Protein 4TXG (pdb70)

B-factor: mean 17.89, std 12.56, range [5.13, 334.47]

Organism: Chromobacterium violaceum (strain ATCC 12472 / DSM 30191 / JCM 1249 / CCUG 213 / NBRC 12614 / NCIMB 9131 / NCTC 9757 / MK) (NCBI:txid243365)

Nearest PDB structures (foldseek):
  4txg-assembly1_A  TM=1.001E+00  e=0.000E+00  Chromobacterium violaceum ATCC 12472
  8owf-assembly1_A  TM=8.713E-01  e=1.344E-59  Clostridium perfringens
  8oye-assembly1_A  TM=8.590E-01  e=6.103E-60  Clostridium perfringens
  3b9d-assembly1_A  TM=7.167E-01  e=7.893E-29  Vibrio harveyi
  3arq-assembly1_A  TM=6.976E-01  e=1.745E-27  Vibrio harveyi

Solvent-accessible surface area: 25621 Å² total; per-residue (Å²): 81,106,56,40,140,28,107,100,38,103,52,40,30,71,2,56,3,99,60,3,21,60,19,178,78,23,103,2,15,1,53,61,11,4,107,140,65,8,51,13,82,38,8,46,63,11,76,16,10,0,0,0,3,1,5,17,128,35,17,23,116,125,51,24,19,37,7,5,0,25,68,9,16,6,47,58,0,1,1,0,1,3,0,33,0,7,0,37,61,72,36,100,9,12,15,66,42,128,38,129,40,11,41,2,13,50,29,38,15,113,90,66,91,31,1,110,49,25,109,91,32,124,21,92,0,0,1,1,1,6,27,47,50,34,140,146,53,116,30,3,26,3,0,0,0,0,1,0,119,41,26,0,0,0,47,87,55,112,119,55,132,52,56,64,35,0,2,0,0,29,0,0,0,52,92,114,26,75,51,18,130,77,2,3,40,36,0,0,78,17,0,15,60,8,2,114,125,10,32,4,10,0,0,0,0,4,3,14,30,3,3,8,1,61,66,12,6,10,34,105,0,70,117,41,4,47,72,17,20,57,19,0,17,141,0,12,38,28,0,0,94,24,0,5,27,67,0,0,107,2,0,41,132,58,58,80,2,9,2,0,0,0,3,0,5,3,24,3,92,16,0,13,2,4,45,4,9,70,1,4,101,22,0,1,2,0,0,0,20,0,22,50,18,3,0,11,94,21,54,14,0,0,3,2,8,4,2,41,7,11,31,132,5,22,30,1,59,117,148,84,10,32,84,32,119,80,30,30,76,4,0,29,21,2,2,3,0,0,2,4,0,0,25,0,20,5,13,20,52,3,0,0,3,0,5,2,0,14,0,60,0,0,55,88,4,73,62,50,82,64,1,15,37,4,43,2,101,13,90,150,42,48,101,40,60,141,100,8,4,24,3,0,29,4,0,2,1,3,34,46,108,107,59,119,95,47,145,34,54,61,11,0,14,0,0,0,0,0,1,23,0,1,64,117,48,45,41,11,65,5,5,70,44,43,73,12,64,69,97,82,105,86,10,70,52,66,54,81,7,97,74,21,54,36,41,48,2,1,5,2,12,3,24,0,56,70,55,96,2,0,0,3,11,3,3,84,89,0,1,45,56,9,1,56,17,2,19,76,50,93,0,8,0,3,0,0,47,5,2,2,0,3,2,40,105,79,64,168,70,43,152,52,140,1,1,43,31,28,8,36,30,0,0,21,48,2,38,87,23,0,28,112,110,60,184,111,154,137,44,108,4,0,0,34,0,1,27,66,15,26,70,34,110,84,0,65,110,3,116,53,3,39,0,97,0,38,2,35,0,120,9,117,8,77,0,49,25,38,5,44,2,42,6,16,2,0,0,0,1,6,36,64,10,43,21,111,50,81,43,54,7,115,32,70,63,55,25,8,70,48,45,1,75,48,7,16,143,21,49,34,3,47,0,3,3,106,4,25,98,212,57,62,6,23,44,54,99,64,20,63,3,51,3,14,1,44,1,2,1,0,22,14,15,74,17,22,0,22,1,107,92,70,75,1,12,3,58,94,78,20,50,86,47,33,34,1,97,78,98

Secondary structure (DSSP, 8-state):
---B--PPP-GGGGGPPTT----TT----GGGTB-TTS-B--GGG-SSEEEEEEETT---TTSSPP--GGGS-GGG-SEEEEEEEEE-TTS-EE--TTSTT-TTTS---TT-TT----TTSS--HHHHHHHHHHHHSTT-EEEEEEEHHHHSS-EE-TTSPEE---HHHHHHB-TTSSB-HHHHHHHHHHHHHHHHHHT-SEEEEE-S----STT-S-GGGHHHHTTSTTTHHHHHHHHHHHHHHHHHHHHHHHTS--EEEEEEE--HHHHTTSTT-GGGGG-SEEEEE---SS-TTSSB---SS-SSB-S--HHHHHTTTTT-GGGTT---SSHHHHHHHHTTTS-GGGEEEEEESB-EEESS-BSSBTTBT-B-B-SSPPTT-SS-B-B--GGG-TT--B-TTSPBPPS---BHHHHHHHHHT---TTTGGGT--TTSGGGS--S--EEEEETTTTEEEEEETTTTEEEE---HHHHHHHHHHHHHTT-SEEEEE-GGG-EEEETTTTTTT-EEEE--HHHHHHHHHHTS--S----S-EE-EEEEEE-PPPGGG-SSB-PEEEEEE-SSSPBPTT-EEEEEEETTS-TT-EESSSS--EEEE-S--S--BT--S-SEEEEEEE--TT--B-TT-EEEEEEEBSS-----EEEEEEETTEEEEETTT-TTS-B-S--

Sequence (679 aa):
PPLVQVPPPTGNALCRPEALAQTQGVDVPYCAVYKQGGAEQLANGSRRRIIGYFTSWRTGKDGSPAYLASDIPWSKLTHINYAFAHVDGSNKLSVNETAPGNPATDMSWPGVAGAEMDASLPYKGHFNLLTQYKRKYPGVKTLISVGGWAETGGYFDANGKRVASGGFYSMTVNADGTVNQAGINAFSDSAVAFLRKYGFDGVDIDFEYPTSMNNAGNPLDWTFSNARLGSLNKGYVALLQTLRDRLDRAAAQDGRYYQITAAVPASGYLLRGMETFQGLKYLDFVNVMSYDLHGAWNRFVGPNAALYDDGKDAELAFWNVYSTPQYGNIGYLNTDWAYHYYRGGLPASRVNMGVPYYTRGWKNVSGGSNGLWGSSVGSNCPAGLTECGDGAVGIDNIWHDLDDSGKEIPGGSNPMWHAKNLEKGLAGSYLAAYGIDPTLPINQLTGSYQRNYNGALAAPWLWNAGKKVFLSTEDEQSIAQKAAWIDANNVGGVMFWELAGDYDWKAQRNNGQGEYFIGTTLTSLLYNTFSQPPKVSAPTAAIDVGFSLGGFKLGDQNYPINPKLTIVNRSQTTLPGGTEFQFDVPTSAPANIADQSGFGLKVVSAGHSGSNVGGLKGDFNRVSVKLPSWQSLGAGQSVTLDVVYYLPISGPSHYTVGLNGKTYAIRDEAPYLPYLRVL

Structure (mmCIF, N/CA/C/O backbone):
data_4TXG
#
_entry.id   4TXG
#
_cell.length_a   126.866
_cell.length_b   126.866
_cell.length_c   93.815
_cell.angle_alpha   90.000
_cell.angle_beta   90.000
_cell.angle_gamma   120.000
#
_symmetry.space_group_name_H-M   'P 61'
#
loop_
_entity.id
_entity.type
_entity.pdbx_description
1 polymer Chitinase
2 non-polymer 'CESIUM ION'
3 water water
#
loop_
_atom_site.group_PDB
_atom_site.id
_atom_site.type_symbol
_atom_site.label_atom_id
_atom_site.label_alt_id
_atom_site.label_comp_id
_atom_site.label_asym_id
_atom_site.label_entity_id
_atom_site.label_seq_id
_atom_site.pdbx_PDB_ins_code
_atom_site.Cartn_x
_atom_site.Cartn_y
_atom_site.Cartn_z
_atom_site.occupancy
_atom_site.B_iso_or_equiv
_atom_site.auth_seq_id
_atom_site.auth_comp_id
_atom_site.auth_asym_id
_atom_site.auth_atom_id
_atom_site.pdbx_PDB_model_num
ATOM 1 N N . PRO A 1 107 ? 108.614 -20.932 19.129 1.00 50.02 107 PRO A N 1
ATOM 2 C CA . PRO A 1 107 ? 108.524 -21.871 18.003 1.00 48.20 107 PRO A CA 1
ATOM 3 C C . PRO A 1 107 ? 108.279 -21.153 16.682 1.00 42.71 107 PRO A C 1
ATOM 4 O O . PRO A 1 107 ? 107.451 -20.240 16.637 1.00 41.91 107 PRO A O 1
ATOM 8 N N . PRO A 1 108 ? 108.988 -21.557 15.617 1.00 41.73 108 PRO A N 1
ATOM 9 C CA . PRO A 1 108 ? 108.785 -20.956 14.295 1.00 38.33 108 PRO A CA 1
ATOM 10 C C . PRO A 1 108 ? 107.353 -21.143 13.815 1.00 32.79 108 PRO A C 1
ATOM 11 O O . PRO A 1 108 ? 106.754 -22.192 14.058 1.00 32.37 108 PRO A O 1
ATOM 15 N N . LEU A 1 109 ? 106.809 -20.126 13.156 1.00 24.83 109 LEU A N 1
ATOM 16 C CA . LEU A 1 109 ? 105.449 -20.188 12.643 1.00 21.43 109 LEU A CA 1
ATOM 17 C C . LEU A 1 109 ? 105.436 -20.029 11.128 1.00 22.44 109 LEU A C 1
ATOM 18 O O . LEU A 1 109 ? 106.411 -19.569 10.533 1.00 26.13 109 LEU A O 1
ATOM 23 N N . VAL A 1 110 ? 104.333 -20.431 10.513 1.00 20.87 110 VAL A N 1
ATOM 24 C CA . VAL A 1 110 ? 104.144 -20.265 9.083 1.00 21.85 110 VAL A CA 1
ATOM 25 C C . VAL A 1 110 ? 103.382 -18.976 8.800 1.00 20.53 110 VAL A C 1
ATOM 26 O O . VAL A 1 110 ? 102.280 -18.762 9.315 1.00 22.15 110 VAL A O 1
ATOM 30 N N . GLN A 1 111 ? 103.975 -18.120 7.972 1.00 20.49 111 GLN A N 1
ATOM 31 C CA . GLN A 1 111 ? 103.379 -16.833 7.646 1.00 23.33 111 GLN A CA 1
ATOM 32 C C . GLN A 1 111 ? 102.244 -16.973 6.645 1.00 23.52 111 GLN A C 1
ATOM 33 O O . GLN A 1 111 ? 102.310 -17.785 5.718 1.00 24.93 111 GLN A O 1
ATOM 39 N N . VAL A 1 112 ? 101.209 -16.168 6.853 1.00 18.45 112 VAL A N 1
ATOM 40 C CA . VAL A 1 112 ? 100.030 -16.135 6.004 1.00 26.68 112 VAL A CA 1
ATOM 41 C C . VAL A 1 112 ? 99.899 -14.746 5.384 1.00 27.16 112 VAL A C 1
ATOM 42 O O . VAL A 1 112 ? 100.048 -13.746 6.085 1.00 24.76 112 VAL A O 1
ATOM 46 N N . PRO A 1 113 ? 99.633 -14.676 4.068 1.00 30.30 113 PRO A N 1
ATOM 47 C CA . PRO A 1 113 ? 99.344 -13.388 3.419 1.00 32.69 113 PRO A CA 1
ATOM 48 C C . PRO A 1 113 ? 98.148 -12.680 4.059 1.00 29.14 113 PRO A C 1
ATOM 49 O O . PRO A 1 113 ? 97.101 -13.301 4.227 1.00 25.27 113 PRO A O 1
ATOM 53 N N . PRO A 1 114 ? 98.307 -11.393 4.412 1.00 29.91 114 PRO A N 1
ATOM 54 C CA . PRO A 1 114 ? 97.244 -10.625 5.070 1.00 27.87 114 PRO A CA 1
ATOM 55 C C . PRO A 1 114 ? 96.040 -10.418 4.159 1.00 25.76 114 PRO A C 1
ATOM 56 O O . PRO A 1 114 ? 96.185 -10.487 2.936 1.00 25.34 114 PRO A O 1
ATOM 60 N N . PRO A 1 115 ? 94.862 -10.157 4.745 1.00 23.36 115 PRO A N 1
ATOM 61 C CA . PRO A 1 115 ? 93.676 -9.884 3.927 1.00 23.76 115 PRO A CA 1
ATOM 62 C C . PRO A 1 115 ? 93.832 -8.568 3.179 1.00 24.52 115 PRO A C 1
ATOM 63 O O . PRO A 1 115 ? 94.410 -7.626 3.723 1.00 24.60 115 PRO A O 1
ATOM 67 N N . THR A 1 116 ? 93.358 -8.513 1.940 1.00 22.59 116 THR A N 1
ATOM 68 C CA . THR A 1 116 ? 93.382 -7.265 1.187 1.00 23.24 116 THR A CA 1
ATOM 69 C C . THR A 1 116 ? 92.042 -7.024 0.519 1.00 20.66 116 THR A C 1
ATOM 70 O O . THR A 1 116 ? 91.205 -7.921 0.448 1.00 20.98 116 THR A O 1
ATOM 74 N N . GLY A 1 117 ? 91.854 -5.808 0.023 1.00 20.54 117 GLY A N 1
ATOM 75 C CA . GLY A 1 117 ? 90.646 -5.457 -0.700 1.00 21.47 117 GLY A CA 1
ATOM 76 C C . GLY A 1 117 ? 89.373 -5.763 0.066 1.00 18.17 117 GLY A C 1
ATOM 77 O O . GLY A 1 117 ? 89.242 -5.423 1.243 1.00 16.79 117 GLY A O 1
ATOM 78 N N . ASN A 1 118 ? 88.443 -6.441 -0.598 1.00 18.22 118 ASN A N 1
ATOM 79 C CA . ASN A 1 118 ? 87.137 -6.720 -0.011 1.00 17.28 118 ASN A CA 1
ATOM 80 C C . ASN A 1 118 ? 87.193 -7.589 1.242 1.00 17.06 118 ASN A C 1
ATOM 81 O O . ASN A 1 118 ? 86.297 -7.532 2.090 1.00 16.69 118 ASN A O 1
ATOM 86 N N . ALA A 1 119 ? 88.251 -8.381 1.372 1.00 15.41 119 ALA A N 1
ATOM 87 C CA . ALA A 1 119 ? 88.384 -9.252 2.532 1.00 16.17 119 ALA A CA 1
ATOM 88 C C . ALA A 1 119 ? 88.523 -8.453 3.829 1.00 16.43 119 ALA A C 1
ATOM 89 O O . ALA A 1 119 ? 88.246 -8.960 4.916 1.00 17.87 119 ALA A O 1
ATOM 91 N N . LEU A 1 120 ? 88.944 -7.197 3.711 1.00 14.80 120 LEU A N 1
ATOM 92 C CA . LEU A 1 120 ? 89.071 -6.326 4.875 1.00 16.20 120 LEU A CA 1
ATOM 93 C C . LEU A 1 120 ? 87.708 -5.874 5.421 1.00 17.59 120 LEU A C 1
ATOM 94 O O . LEU A 1 120 ? 87.630 -5.315 6.515 1.00 16.16 120 LEU A O 1
ATOM 99 N N . CYS A 1 121 ? 86.643 -6.131 4.668 1.00 14.12 121 CYS A N 1
ATOM 100 C CA . CYS A 1 121 ? 85.300 -5.720 5.076 1.00 9.99 121 CYS A CA 1
ATOM 101 C C . CYS A 1 121 ? 84.381 -6.899 5.393 1.00 9.51 121 CYS A C 1
ATOM 102 O O . CYS A 1 121 ? 83.175 -6.718 5.549 1.00 11.52 121 CYS A O 1
ATOM 105 N N . ARG A 1 122 ? 84.932 -8.104 5.487 1.00 10.09 122 ARG A N 1
ATOM 106 C CA . ARG A 1 122 ? 84.083 -9.259 5.764 1.00 9.93 122 ARG A CA 1
ATOM 107 C C . ARG A 1 122 ? 83.565 -9.198 7.203 1.00 10.84 122 ARG A C 1
ATOM 108 O O . ARG A 1 122 ? 84.347 -8.978 8.123 1.00 10.90 122 ARG A O 1
ATOM 116 N N . PRO A 1 123 ? 82.242 -9.366 7.397 1.00 10.50 123 PRO A N 1
ATOM 117 C CA . PRO A 1 123 ? 81.697 -9.418 8.764 1.00 9.82 123 PRO A CA 1
ATOM 118 C C . PRO A 1 123 ? 82.375 -10.477 9.620 1.00 10.44 123 PRO A C 1
ATOM 119 O O . PRO A 1 123 ? 82.715 -11.556 9.122 1.00 8.84 123 PRO A O 1
ATOM 123 N N . GLU A 1 124 ? 82.582 -10.162 10.896 1.00 10.10 124 GLU A N 1
ATOM 124 C CA . GLU A 1 124 ? 83.211 -11.093 11.824 1.00 10.81 124 GLU A CA 1
ATOM 125 C C . GLU A 1 124 ? 82.544 -12.471 11.802 1.00 9.28 124 GLU A C 1
ATOM 126 O O . GLU A 1 124 ? 81.330 -12.576 11.937 1.00 10.29 124 GLU A O 1
ATOM 132 N N . ALA A 1 125 ? 83.361 -13.506 11.617 1.00 9.64 125 ALA A N 1
ATOM 133 C CA . ALA A 1 125 ? 82.936 -14.909 11.670 1.00 10.46 125 ALA A CA 1
ATOM 134 C C . ALA A 1 125 ? 82.050 -15.363 10.500 1.00 11.96 125 ALA A C 1
ATOM 135 O O . ALA A 1 125 ? 81.604 -16.513 10.469 1.00 12.00 125 ALA A O 1
ATOM 137 N N . LEU A 1 126 ? 81.799 -14.492 9.531 1.00 8.58 126 LEU A N 1
ATOM 138 C CA . LEU A 1 126 ? 80.998 -14.913 8.374 1.00 9.80 126 LEU A CA 1
ATOM 139 C C . LEU A 1 126 ? 81.799 -15.845 7.467 1.00 12.25 126 LEU A C 1
ATOM 140 O O . LEU A 1 126 ? 82.965 -15.592 7.157 1.00 12.23 126 LEU A O 1
ATOM 145 N N . ALA A 1 127 ? 81.169 -16.937 7.046 1.00 8.95 127 ALA A N 1
ATOM 146 C CA . ALA A 1 127 ? 81.832 -17.886 6.170 1.00 14.24 127 ALA A CA 1
ATOM 147 C C . ALA A 1 127 ? 81.854 -17.365 4.738 1.00 21.94 127 ALA A C 1
ATOM 148 O O . ALA A 1 127 ? 80.809 -17.236 4.109 1.00 32.08 127 ALA A O 1
ATOM 150 N N . GLN A 1 128 ? 83.037 -17.072 4.214 1.00 26.07 128 GLN A N 1
ATOM 151 C CA . GLN A 1 128 ? 83.114 -16.630 2.825 1.00 29.02 128 GLN A CA 1
ATOM 152 C C . GLN A 1 128 ? 83.379 -17.800 1.890 1.00 26.71 128 GLN A C 1
ATOM 153 O O . GLN A 1 128 ? 84.082 -18.745 2.236 1.00 28.44 128 GLN A O 1
ATOM 159 N N . THR A 1 129 ? 82.798 -17.721 0.700 1.00 26.77 129 THR A N 1
ATOM 160 C CA . THR A 1 129 ? 83.078 -18.669 -0.366 1.00 25.22 129 THR A CA 1
ATOM 161 C C . THR A 1 129 ? 84.522 -18.513 -0.840 1.00 22.26 129 THR A C 1
ATOM 162 O O . THR A 1 129 ? 84.880 -17.505 -1.456 1.00 23.79 129 THR A O 1
ATOM 166 N N . GLN A 1 130 ? 85.348 -19.518 -0.556 1.00 26.69 130 GLN A N 1
ATOM 167 C CA . GLN A 1 130 ? 86.791 -19.439 -0.790 1.00 29.78 130 GLN A CA 1
ATOM 168 C C . GLN A 1 130 ? 87.194 -18.992 -2.199 1.00 30.32 130 GLN A C 1
ATOM 169 O O . GLN A 1 130 ? 86.770 -19.566 -3.203 1.00 31.68 130 GLN A O 1
ATOM 175 N N . GLY A 1 131 ? 88.022 -17.954 -2.255 1.00 33.43 131 GLY A N 1
ATOM 176 C CA . GLY A 1 131 ? 88.600 -17.494 -3.501 1.00 33.17 131 GLY A CA 1
ATOM 177 C C . GLY A 1 131 ? 87.753 -16.514 -4.295 1.00 34.05 131 GLY A C 1
ATOM 178 O O . GLY A 1 131 ? 88.276 -15.785 -5.137 1.00 37.45 131 GLY A O 1
ATOM 179 N N . VAL A 1 132 ? 86.446 -16.510 -4.048 1.00 25.55 132 VAL A N 1
ATOM 180 C CA . VAL A 1 132 ? 85.537 -15.622 -4.770 1.00 20.27 132 VAL A CA 1
ATOM 181 C C . VAL A 1 132 ? 85.701 -14.196 -4.263 1.00 19.53 132 VAL A C 1
ATOM 182 O O . VAL A 1 132 ? 85.714 -13.957 -3.053 1.00 20.60 132 VAL A O 1
ATOM 186 N N . ASP A 1 133 ? 85.843 -13.252 -5.188 1.00 18.24 133 ASP A N 1
ATOM 187 C CA . ASP A 1 133 ? 86.025 -11.852 -4.821 1.00 18.99 133 ASP A CA 1
ATOM 188 C C . ASP A 1 133 ? 84.692 -11.224 -4.434 1.00 15.96 133 ASP A C 1
ATOM 189 O O . ASP A 1 133 ? 84.130 -10.419 -5.169 1.00 16.52 133 ASP A O 1
ATOM 194 N N . VAL A 1 134 ? 84.189 -11.614 -3.269 1.00 14.99 134 VAL A N 1
ATOM 195 C CA . VAL A 1 134 ? 82.903 -11.129 -2.782 1.00 13.97 134 VAL A CA 1
ATOM 196 C C . VAL A 1 134 ? 83.023 -9.660 -2.402 1.00 13.34 134 VAL A C 1
ATOM 197 O O . VAL A 1 134 ? 83.882 -9.303 -1.600 1.00 15.07 134 VAL A O 1
ATOM 201 N N . PRO A 1 135 ? 82.161 -8.804 -2.975 1.00 14.38 135 PRO A N 1
ATOM 202 C CA . PRO A 1 135 ? 82.284 -7.348 -2.805 1.00 13.99 135 PRO A CA 1
ATOM 203 C C . PRO A 1 135 ? 81.755 -6.830 -1.463 1.00 12.22 135 PRO A C 1
ATOM 204 O O . PRO A 1 135 ? 80.820 -6.034 -1.435 1.00 10.78 135 PRO A O 1
ATOM 208 N N . TYR A 1 136 ? 82.373 -7.250 -0.365 1.00 12.59 136 TYR A N 1
ATOM 209 C CA . TYR A 1 136 ? 81.890 -6.861 0.967 1.00 12.67 136 TYR A CA 1
ATOM 210 C C . TYR A 1 136 ? 81.893 -5.354 1.197 1.00 14.22 136 TYR A C 1
ATOM 211 O O . TYR A 1 136 ? 81.059 -4.839 1.930 1.00 13.26 136 TYR A O 1
ATOM 220 N N . CYS A 1 137 ? 82.840 -4.653 0.586 1.00 16.24 137 CYS A N 1
ATOM 221 C CA . CYS A 1 137 ? 83.008 -3.238 0.888 1.00 16.44 137 CYS A CA 1
ATOM 222 C C . CYS A 1 137 ? 81.894 -2.391 0.281 1.00 13.63 137 CYS A C 1
ATOM 223 O O . CYS A 1 137 ? 81.777 -1.208 0.582 1.00 15.62 137 CYS A O 1
ATOM 226 N N . ALA A 1 138 ? 81.054 -3.015 -0.535 1.00 12.39 138 ALA A N 1
ATOM 227 C CA . ALA A 1 138 ? 79.871 -2.343 -1.067 1.00 18.54 138 ALA A CA 1
ATOM 228 C C . ALA A 1 138 ? 78.799 -2.117 0.010 1.00 17.15 138 ALA A C 1
ATOM 229 O O . ALA A 1 138 ? 77.979 -1.204 -0.109 1.00 17.77 138 ALA A O 1
ATOM 231 N N . VAL A 1 139 ? 78.815 -2.943 1.056 1.00 9.58 139 VAL A N 1
ATOM 232 C CA . VAL A 1 139 ? 77.766 -2.934 2.080 1.00 10.81 139 VAL A CA 1
ATOM 233 C C . VAL A 1 139 ? 78.365 -2.810 3.486 1.00 11.68 139 VAL A C 1
ATOM 234 O O . VAL A 1 139 ? 77.710 -2.323 4.414 1.00 9.72 139 VAL A O 1
ATOM 238 N N . TYR A 1 140 ? 79.617 -3.241 3.638 1.00 10.66 140 TYR A N 1
ATOM 239 C CA . TYR A 1 140 ? 80.265 -3.255 4.946 1.00 9.12 140 TYR A CA 1
ATOM 240 C C . TYR A 1 140 ? 81.473 -2.328 5.024 1.00 11.77 140 TYR A C 1
ATOM 241 O O . TYR A 1 140 ? 82.097 -2.002 4.017 1.00 12.77 140 TYR A O 1
ATOM 250 N N . LYS A 1 141 ? 81.783 -1.902 6.240 1.00 9.89 141 LYS A N 1
ATOM 251 C CA . LYS A 1 141 ? 82.952 -1.074 6.510 1.00 13.30 141 LYS A CA 1
ATOM 252 C C . LYS A 1 141 ? 84.161 -1.959 6.725 1.00 12.72 141 LYS A C 1
ATOM 253 O O . LYS A 1 141 ? 84.016 -3.169 6.878 1.00 12.34 141 LYS A O 1
ATOM 259 N N . GLN A 1 142 ? 85.354 -1.374 6.734 1.00 13.25 142 GLN A N 1
ATOM 260 C CA . GLN A 1 142 ? 86.518 -2.158 7.119 1.00 13.78 142 GLN A CA 1
ATOM 261 C C . GLN A 1 142 ? 86.295 -2.619 8.554 1.00 15.24 142 GLN A C 1
ATOM 262 O O . GLN A 1 142 ? 85.910 -1.831 9.417 1.00 14.83 142 GLN A O 1
ATOM 268 N N . GLY A 1 143 ? 86.483 -3.912 8.786 1.00 13.99 143 GLY A N 1
ATOM 269 C CA . GLY A 1 143 ? 86.157 -4.502 10.070 1.00 12.83 143 GLY A CA 1
ATOM 270 C C . GLY A 1 143 ? 84.832 -5.242 10.067 1.00 12.53 143 GLY A C 1
ATOM 271 O O . GLY A 1 143 ? 84.535 -5.994 10.998 1.00 13.26 143 GLY A O 1
ATOM 272 N N . GLY A 1 144 ? 84.023 -5.027 9.031 1.00 11.96 144 GLY A N 1
ATOM 273 C CA . GLY A 1 144 ? 82.833 -5.841 8.831 1.00 8.79 144 GLY A CA 1
ATOM 274 C C . GLY A 1 144 ? 81.495 -5.298 9.316 1.00 9.86 144 GLY A C 1
ATOM 275 O O . GLY A 1 144 ? 80.464 -5.941 9.106 1.00 12.51 144 GLY A O 1
ATOM 276 N N . ALA A 1 145 ? 81.491 -4.144 9.979 1.00 11.14 145 ALA A N 1
ATOM 277 C CA . ALA A 1 145 ? 80.231 -3.550 10.425 1.00 11.09 145 ALA A CA 1
ATOM 278 C C . ALA A 1 145 ? 79.459 -3.040 9.217 1.00 10.92 145 ALA A C 1
ATOM 279 O O . ALA A 1 145 ? 80.056 -2.603 8.237 1.00 11.28 145 ALA A O 1
ATOM 281 N N . GLU A 1 146 ? 78.133 -3.088 9.291 1.00 9.25 146 GLU A N 1
ATOM 282 C CA . GLU A 1 146 ? 77.302 -2.740 8.144 1.00 7.64 146 GLU A CA 1
ATOM 283 C C . GLU A 1 146 ? 77.163 -1.224 7.962 1.00 12.76 146 GLU A C 1
ATOM 284 O O . GLU A 1 146 ? 77.009 -0.475 8.926 1.00 11.72 146 GLU A O 1
ATOM 290 N N . GLN A 1 147 ? 77.253 -0.772 6.717 1.00 8.90 147 GLN A N 1
ATOM 291 C CA . GLN A 1 147 ? 76.920 0.608 6.394 1.00 9.73 147 GLN A CA 1
ATOM 292 C C . GLN A 1 147 ? 75.407 0.744 6.435 1.00 13.61 147 GLN A C 1
ATOM 293 O O . GLN A 1 147 ? 74.718 0.215 5.558 1.00 12.42 147 GLN A O 1
ATOM 299 N N . LEU A 1 148 ? 74.886 1.431 7.448 1.00 10.12 148 LEU A N 1
ATOM 300 C CA . LEU A 1 148 ? 73.437 1.475 7.657 1.00 7.75 148 LEU A CA 1
ATOM 301 C C . LEU A 1 148 ? 72.794 2.779 7.188 1.00 8.00 148 LEU A C 1
ATOM 302 O O . LEU A 1 148 ? 73.376 3.858 7.305 1.00 12.56 148 LEU A O 1
ATOM 307 N N . ALA A 1 149 ? 71.584 2.652 6.651 1.00 7.79 149 ALA A N 1
ATOM 308 C CA . ALA A 1 149 ? 70.825 3.781 6.143 1.00 11.30 149 ALA A CA 1
ATOM 309 C C . ALA A 1 149 ? 70.458 4.787 7.234 1.00 10.96 149 ALA A C 1
ATOM 310 O O . ALA A 1 149 ? 70.410 4.456 8.419 1.00 9.61 149 ALA A O 1
ATOM 312 N N . ASN A 1 150 ? 70.212 6.022 6.803 1.00 8.69 150 ASN A N 1
ATOM 313 C CA . ASN A 1 150 ? 69.589 7.043 7.638 1.00 12.97 150 ASN A CA 1
ATOM 314 C C . ASN A 1 150 ? 70.354 7.361 8.931 1.00 11.64 150 ASN A C 1
ATOM 315 O O . ASN A 1 150 ? 69.782 7.859 9.903 1.00 11.88 150 ASN A O 1
ATOM 320 N N . GLY A 1 151 ? 71.659 7.115 8.925 1.00 9.70 151 GLY A N 1
ATOM 321 C CA . GLY A 1 151 ? 72.496 7.477 10.058 1.00 10.22 151 GLY A CA 1
ATOM 322 C C . GLY A 1 151 ? 72.239 6.682 11.325 1.00 11.31 151 GLY A C 1
ATOM 323 O O . GLY A 1 151 ? 72.583 7.131 12.416 1.00 11.61 151 GLY A O 1
ATOM 324 N N . SER A 1 152 ? 71.643 5.500 11.191 1.00 10.05 152 SER A N 1
ATOM 325 C CA . SER A 1 152 ? 71.317 4.703 12.364 1.00 8.69 152 SER A CA 1
ATOM 326 C C . SER A 1 152 ? 72.504 3.873 12.859 1.00 10.59 152 SER A C 1
ATOM 327 O O . SER A 1 152 ? 73.293 3.364 12.069 1.00 11.22 152 SER A O 1
ATOM 330 N N . ARG A 1 153 ? 72.622 3.766 14.178 1.00 8.78 153 ARG A N 1
ATOM 331 C CA . ARG A 1 153 ? 73.594 2.905 14.849 1.00 8.75 153 ARG A CA 1
ATOM 332 C C . ARG A 1 153 ? 73.166 1.432 14.855 1.00 9.56 153 ARG A C 1
ATOM 333 O O . ARG A 1 153 ? 73.990 0.533 15.021 1.00 9.36 153 ARG A O 1
ATOM 341 N N . ARG A 1 154 ? 71.866 1.201 14.694 1.00 8.02 154 ARG A N 1
ATOM 342 C CA . ARG A 1 154 ? 71.292 -0.142 14.779 1.00 8.51 154 ARG A CA 1
ATOM 343 C C . ARG A 1 154 ? 70.466 -0.464 13.553 1.00 9.54 154 ARG A C 1
ATOM 344 O O . ARG A 1 154 ? 69.848 0.428 12.976 1.00 7.71 154 ARG A O 1
ATOM 352 N N . ARG A 1 155 ? 70.406 -1.738 13.177 1.00 7.94 155 ARG A N 1
ATOM 353 C CA . ARG A 1 155 ? 69.446 -2.125 12.155 1.00 6.75 155 ARG A CA 1
ATOM 354 C C . ARG A 1 155 ? 68.039 -1.883 12.687 1.00 7.24 155 ARG A C 1
ATOM 355 O O . ARG A 1 155 ? 67.774 -2.068 13.872 1.00 6.90 155 ARG A O 1
ATOM 363 N N . ILE A 1 156 ? 67.162 -1.440 11.795 1.00 7.44 156 ILE A N 1
ATOM 364 C CA . ILE A 1 156 ? 65.751 -1.262 12.080 1.00 6.78 156 ILE A CA 1
ATOM 365 C C . ILE A 1 156 ? 65.042 -1.916 10.909 1.00 6.98 156 ILE A C 1
ATOM 366 O O . ILE A 1 156 ? 64.963 -1.356 9.812 1.00 8.60 156 ILE A O 1
ATOM 371 N N . ILE A 1 157 ? 64.592 -3.140 11.140 1.00 7.62 157 ILE A N 1
ATOM 372 C CA . ILE A 1 157 ? 64.124 -4.007 10.065 1.00 7.48 157 ILE A CA 1
ATOM 373 C C . ILE A 1 157 ? 62.625 -4.213 10.159 1.00 6.29 157 ILE A C 1
ATOM 374 O O . ILE A 1 157 ? 62.138 -4.801 11.116 1.00 9.25 157 ILE A O 1
ATOM 379 N N . GLY A 1 158 ? 61.892 -3.735 9.161 1.00 8.37 158 GLY A N 1
ATOM 380 C CA . GLY A 1 158 ? 60.446 -3.857 9.195 1.00 10.36 158 GLY A CA 1
ATOM 381 C C . GLY A 1 158 ? 59.942 -4.886 8.207 1.00 10.28 158 GLY A C 1
ATOM 382 O O . GLY A 1 158 ? 60.350 -4.882 7.042 1.00 8.48 158 GLY A O 1
ATOM 383 N N . TYR A 1 159 ? 59.077 -5.785 8.674 1.00 8.90 159 TYR A N 1
ATOM 384 C CA . TYR A 1 159 ? 58.375 -6.687 7.775 1.00 8.92 159 TYR A CA 1
ATOM 385 C C . TYR A 1 159 ? 57.188 -5.988 7.136 1.00 9.29 159 TYR A C 1
ATOM 386 O O . TYR A 1 159 ? 56.345 -5.413 7.829 1.00 10.24 159 TYR A O 1
ATOM 395 N N . PHE A 1 160 ? 57.141 -6.049 5.813 1.00 7.23 160 PHE A N 1
ATOM 396 C CA . PHE A 1 160 ? 56.034 -5.525 5.017 1.00 6.85 160 PHE A CA 1
ATOM 397 C C . PHE A 1 160 ? 55.223 -6.680 4.457 1.00 10.58 160 PHE A C 1
ATOM 398 O O . PHE A 1 160 ? 55.743 -7.468 3.672 1.00 9.23 160 PHE A O 1
ATOM 406 N N . THR A 1 161 ? 53.960 -6.786 4.849 1.00 9.75 161 THR A N 1
ATOM 407 C CA . THR A 1 161 ? 53.133 -7.893 4.380 1.00 7.46 161 THR A CA 1
ATOM 408 C C . THR A 1 161 ? 52.445 -7.545 3.075 1.00 9.77 161 THR A C 1
ATOM 409 O O . THR A 1 161 ? 52.007 -6.409 2.873 1.00 10.05 161 THR A O 1
ATOM 413 N N . SER A 1 162 ? 52.340 -8.538 2.193 1.00 8.39 162 SER A N 1
ATOM 414 C CA . SER A 1 162 ? 51.830 -8.319 0.833 1.00 9.67 162 SER A CA 1
ATOM 415 C C . SER A 1 162 ? 50.320 -8.200 0.745 1.00 9.34 162 SER A C 1
ATOM 416 O O . SER A 1 162 ? 49.790 -7.757 -0.283 1.00 10.99 162 SER A O 1
ATOM 419 N N . TRP A 1 163 ? 49.623 -8.599 1.808 1.00 9.21 163 TRP A N 1
ATOM 420 C CA . TRP A 1 163 ? 48.187 -8.814 1.688 1.00 11.49 163 TRP A CA 1
ATOM 421 C C . TRP A 1 163 ? 47.290 -7.671 2.153 1.00 15.92 163 TRP A C 1
ATOM 422 O O . TRP A 1 163 ? 46.074 -7.830 2.166 1.00 23.43 163 TRP A O 1
ATOM 433 N N . ARG A 1 164 ? 47.858 -6.521 2.504 1.00 11.29 164 ARG A N 1
ATOM 434 C CA . ARG A 1 164 ? 47.025 -5.384 2.903 1.00 9.75 164 ARG A CA 1
ATOM 435 C C . ARG A 1 164 ? 46.887 -4.379 1.752 1.00 10.37 164 ARG A C 1
ATOM 436 O O . ARG A 1 164 ? 47.279 -3.214 1.849 1.00 13.05 164 ARG A O 1
ATOM 444 N N . THR A 1 165 ? 46.296 -4.858 0.663 1.00 9.66 165 THR A N 1
ATOM 445 C CA . THR A 1 165 ? 46.212 -4.110 -0.580 1.00 9.83 165 THR A CA 1
ATOM 446 C C . THR A 1 165 ? 45.023 -3.169 -0.591 1.00 13.79 165 THR A C 1
ATOM 447 O O . THR A 1 165 ? 44.932 -2.290 -1.444 1.00 10.91 165 THR A O 1
ATOM 451 N N . GLY A 1 166 ? 44.108 -3.380 0.350 1.00 12.35 166 GLY A N 1
ATOM 452 C CA . GLY A 1 166 ? 42.895 -2.586 0.424 1.00 15.90 166 GLY A CA 1
ATOM 453 C C . GLY A 1 166 ? 41.838 -2.899 -0.623 1.00 17.04 166 GLY A C 1
ATOM 454 O O . GLY A 1 166 ? 40.802 -2.237 -0.663 1.00 17.55 166 GLY A O 1
ATOM 455 N N . LYS A 1 167 ? 42.070 -3.902 -1.464 1.00 15.14 167 LYS A N 1
ATOM 456 C CA . LYS A 1 167 ? 41.147 -4.151 -2.579 1.00 17.62 167 LYS A CA 1
ATOM 457 C C . LYS A 1 167 ? 39.787 -4.681 -2.112 1.00 20.94 167 LYS A C 1
ATOM 458 O O . LYS A 1 167 ? 38.786 -4.552 -2.825 1.00 23.76 167 LYS A O 1
ATOM 464 N N . ASP A 1 168 ? 39.743 -5.266 -0.917 1.00 21.56 168 ASP A N 1
ATOM 465 C CA . ASP A 1 168 ? 38.480 -5.769 -0.374 1.00 22.72 168 ASP A CA 1
ATOM 466 C C . ASP A 1 168 ? 37.786 -4.719 0.493 1.00 24.60 168 ASP A C 1
ATOM 467 O O . ASP A 1 168 ? 36.734 -4.978 1.075 1.00 23.94 168 ASP A O 1
ATOM 472 N N . GLY A 1 169 ? 38.384 -3.536 0.586 1.00 22.10 169 GLY A N 1
ATOM 473 C CA . GLY A 1 169 ? 37.798 -2.455 1.357 1.00 21.17 169 GLY A CA 1
ATOM 474 C C . GLY A 1 169 ? 38.370 -2.283 2.755 1.00 19.47 169 GLY A C 1
ATOM 475 O O . GLY A 1 169 ? 38.058 -1.304 3.431 1.00 22.50 169 GLY A O 1
ATOM 476 N N . SER A 1 170 ? 39.201 -3.225 3.195 1.00 14.81 170 SER A N 1
ATOM 477 C CA . SER A 1 170 ? 39.859 -3.108 4.497 1.00 16.25 170 SER A CA 1
ATOM 478 C C . SER A 1 170 ? 41.012 -2.106 4.392 1.00 15.54 170 SER A C 1
ATOM 479 O O . SER A 1 170 ? 41.423 -1.759 3.283 1.00 16.79 170 SER A O 1
ATOM 482 N N . PRO A 1 171 ? 41.510 -1.603 5.537 1.00 15.65 171 PRO A N 1
ATOM 483 C CA . PRO A 1 171 ? 42.627 -0.653 5.510 1.00 17.73 171 PRO A CA 1
ATOM 484 C C . PRO A 1 171 ? 43.849 -1.179 4.757 1.00 17.87 171 PRO A C 1
ATOM 485 O O . PRO A 1 171 ? 44.318 -2.293 5.018 1.00 12.71 171 PRO A O 1
ATOM 489 N N . ALA A 1 172 ? 44.345 -0.376 3.820 1.00 14.57 172 ALA A N 1
ATOM 490 C CA . ALA A 1 172 ? 45.515 -0.755 3.040 1.00 12.79 172 ALA A CA 1
ATOM 491 C C . ALA A 1 172 ? 46.778 -0.281 3.727 1.00 14.22 172 ALA A C 1
ATOM 492 O O . ALA A 1 172 ? 46.777 0.731 4.424 1.00 13.69 172 ALA A O 1
ATOM 494 N N . TYR A 1 173 ? 47.857 -1.025 3.529 1.00 10.85 173 TYR A N 1
ATOM 495 C CA . TYR A 1 173 ? 49.176 -0.552 3.902 1.00 10.27 173 TYR A CA 1
ATOM 496 C C . TYR A 1 173 ? 50.099 -0.846 2.738 1.00 10.84 173 TYR A C 1
ATOM 497 O O . TYR A 1 173 ? 50.443 -1.998 2.482 1.00 11.43 173 TYR A O 1
ATOM 506 N N . LEU A 1 174 ? 50.474 0.211 2.027 1.00 11.40 174 LEU A N 1
ATOM 507 C CA . LEU A 1 174 ? 51.219 0.093 0.780 1.00 8.64 174 LEU A CA 1
ATOM 508 C C . LEU A 1 174 ? 52.677 0.465 0.981 1.00 9.33 174 LEU A C 1
ATOM 509 O O . LEU A 1 174 ? 53.050 0.998 2.029 1.00 10.56 174 LEU A O 1
ATOM 514 N N . ALA A 1 175 ? 53.507 0.180 -0.019 1.00 10.87 175 ALA A N 1
ATOM 515 C CA . ALA A 1 175 ? 54.941 0.434 0.116 1.00 15.25 175 ALA A CA 1
ATOM 516 C C . ALA A 1 175 ? 55.191 1.932 0.297 1.00 16.05 175 ALA A C 1
ATOM 517 O O . ALA A 1 175 ? 56.185 2.349 0.894 1.00 17.70 175 ALA A O 1
ATOM 519 N N . SER A 1 176 ? 54.255 2.739 -0.189 1.00 14.78 176 SER A N 1
ATOM 520 C CA . SER A 1 176 ? 54.339 4.184 -0.039 1.00 18.10 176 SER A CA 1
ATOM 521 C C . SER A 1 176 ? 54.021 4.665 1.379 1.00 17.13 176 SER A C 1
ATOM 522 O O . SER A 1 176 ? 54.268 5.823 1.699 1.00 18.55 176 SER A O 1
ATOM 525 N N . ASP A 1 177 ? 53.480 3.782 2.225 1.00 12.70 177 ASP A N 1
ATOM 526 C CA . ASP A 1 177 ? 53.154 4.120 3.616 1.00 14.99 177 ASP A CA 1
ATOM 527 C C . ASP A 1 177 ? 54.292 3.817 4.590 1.00 14.16 177 ASP A C 1
ATOM 528 O O . ASP A 1 177 ? 54.236 4.186 5.770 1.00 14.93 177 ASP A O 1
ATOM 533 N N . ILE A 1 178 ? 55.309 3.122 4.092 1.00 8.93 178 ILE A N 1
ATOM 534 C CA . ILE A 1 178 ? 56.477 2.757 4.884 1.00 8.07 178 ILE A CA 1
ATOM 535 C C . ILE A 1 178 ? 57.260 3.999 5.314 1.00 11.14 178 ILE A C 1
ATOM 536 O O . ILE A 1 178 ? 57.427 4.927 4.517 1.00 10.63 178 ILE A O 1
ATOM 541 N N . PRO A 1 179 ? 57.724 4.040 6.576 1.00 13.03 179 PRO A N 1
ATOM 542 C CA . PRO A 1 179 ? 58.602 5.131 7.020 1.00 12.80 179 PRO A CA 1
ATOM 543 C C . PRO A 1 179 ? 60.040 4.940 6.530 1.00 11.67 179 PRO A C 1
ATOM 544 O O . PRO A 1 179 ? 60.938 4.605 7.304 1.00 10.38 179 PRO A O 1
ATOM 548 N N . TRP A 1 180 ? 60.247 5.154 5.237 1.00 10.63 180 TRP A N 1
ATOM 549 C CA . TRP A 1 180 ? 61.541 4.921 4.613 1.00 10.00 180 TRP A CA 1
ATOM 550 C C . TRP A 1 180 ? 62.705 5.662 5.274 1.00 11.82 180 TRP A C 1
ATOM 551 O O . TRP A 1 180 ? 63.828 5.155 5.300 1.00 13.81 180 TRP A O 1
ATOM 562 N N . SER A 1 181 ? 62.439 6.852 5.812 1.00 10.19 181 SER A N 1
ATOM 563 C CA . SER A 1 181 ? 63.509 7.667 6.384 1.00 9.31 181 SER A CA 1
ATOM 564 C C . SER A 1 181 ? 63.905 7.219 7.795 1.00 12.24 181 SER A C 1
ATOM 565 O O . SER A 1 181 ? 64.797 7.806 8.402 1.00 10.63 181 SER A O 1
ATOM 568 N N . LYS A 1 182 ? 63.237 6.188 8.312 1.00 9.56 182 LYS A N 1
ATOM 569 C CA . LYS A 1 182 ? 63.465 5.765 9.689 1.00 9.69 182 LYS A CA 1
ATOM 570 C C . LYS A 1 182 ? 63.825 4.285 9.807 1.00 11.36 182 LYS A C 1
ATOM 571 O O . LYS A 1 182 ? 63.914 3.757 10.913 1.00 12.58 182 LYS A O 1
ATOM 577 N N . LEU A 1 183 ? 64.035 3.627 8.669 1.00 10.68 183 LEU A N 1
ATOM 578 C CA . LEU A 1 183 ? 64.375 2.200 8.629 1.00 12.35 183 LEU A CA 1
ATOM 579 C C . LEU A 1 183 ? 65.750 1.939 8.013 1.00 8.68 183 LEU A C 1
ATOM 580 O O . LEU A 1 183 ? 66.331 2.812 7.363 1.00 8.21 183 LEU A O 1
ATOM 585 N N . THR A 1 184 ? 66.270 0.731 8.200 1.00 8.68 184 THR A N 1
ATOM 586 C CA . THR A 1 184 ? 67.489 0.348 7.492 1.00 8.18 184 THR A CA 1
ATOM 587 C C . THR A 1 184 ? 67.246 -0.794 6.497 1.00 7.41 184 THR A C 1
ATOM 588 O O . THR A 1 184 ? 67.927 -0.880 5.467 1.00 8.32 184 THR A O 1
ATOM 592 N N . HIS A 1 185 ? 66.287 -1.665 6.817 1.00 6.42 185 HIS A N 1
ATOM 593 C CA . HIS A 1 185 ? 65.952 -2.828 5.994 1.00 6.26 185 HIS A CA 1
ATOM 594 C C . HIS A 1 185 ? 64.443 -3.054 5.961 1.00 8.50 185 HIS A C 1
ATOM 595 O O . HIS A 1 185 ? 63.752 -2.848 6.957 1.00 8.26 185 HIS A O 1
ATOM 602 N N . ILE A 1 186 ? 63.947 -3.501 4.814 1.00 7.93 186 ILE A N 1
ATOM 603 C CA . ILE A 1 186 ? 62.552 -3.918 4.678 1.00 7.13 186 ILE A CA 1
ATOM 604 C C . ILE A 1 186 ? 62.500 -5.337 4.144 1.00 7.18 186 ILE A C 1
ATOM 605 O O . ILE A 1 186 ? 63.104 -5.640 3.115 1.00 8.81 186 ILE A O 1
ATOM 610 N N . ASN A 1 187 ? 61.777 -6.195 4.851 1.00 6.29 187 ASN A N 1
ATOM 611 C CA . ASN A 1 187 ? 61.569 -7.573 4.426 1.00 6.16 187 ASN A CA 1
ATOM 612 C C . ASN A 1 187 ? 60.176 -7.723 3.838 1.00 6.31 187 ASN A C 1
ATOM 613 O O . ASN A 1 187 ? 59.189 -7.432 4.510 1.00 7.97 187 ASN A O 1
ATOM 618 N N . TYR A 1 188 ? 60.092 -8.198 2.600 1.00 6.43 188 TYR A N 1
ATOM 619 C CA . TYR A 1 188 ? 58.801 -8.419 1.961 1.00 6.64 188 TYR A CA 1
ATOM 620 C C . TYR A 1 188 ? 58.282 -9.819 2.254 1.00 9.74 188 TYR A C 1
ATOM 621 O O . TYR A 1 188 ? 58.947 -10.810 1.937 1.00 7.21 188 TYR A O 1
ATOM 630 N N . ALA A 1 189 ? 57.081 -9.891 2.822 1.00 7.38 189 ALA A N 1
ATOM 631 C CA . ALA A 1 189 ? 56.463 -11.161 3.223 1.00 7.06 189 ALA A CA 1
ATOM 632 C C . ALA A 1 189 ? 55.209 -11.454 2.406 1.00 9.89 189 ALA A C 1
ATOM 633 O O . ALA A 1 189 ? 54.306 -10.620 2.387 1.00 9.16 189 ALA A O 1
ATOM 635 N N . PHE A 1 190 ? 55.095 -12.607 1.735 1.00 10.22 190 PHE A N 1
ATOM 636 C CA . PHE A 1 190 ? 56.085 -13.690 1.661 1.00 6.68 190 PHE A CA 1
ATOM 637 C C . PHE A 1 190 ? 56.227 -14.228 0.248 1.00 10.27 190 PHE A C 1
ATOM 638 O O . PHE A 1 190 ? 55.238 -14.316 -0.489 1.00 9.45 190 PHE A O 1
ATOM 646 N N . ALA A 1 191 ? 57.438 -14.648 -0.108 1.00 8.51 191 ALA A N 1
ATOM 647 C CA . ALA A 1 191 ? 57.606 -15.601 -1.198 1.00 9.45 191 ALA A CA 1
ATOM 648 C C . ALA A 1 191 ? 57.457 -17.020 -0.634 1.00 9.66 191 ALA A C 1
ATOM 649 O O . ALA A 1 191 ? 57.476 -17.221 0.583 1.00 7.98 191 ALA A O 1
ATOM 651 N N . HIS A 1 192 ? 57.295 -17.999 -1.515 1.00 8.58 192 HIS A N 1
ATOM 652 C CA . HIS A 1 192 ? 57.223 -19.389 -1.088 1.00 8.73 192 HIS A CA 1
ATOM 653 C C . HIS A 1 192 ? 58.097 -20.234 -1.999 1.00 10.12 192 HIS A C 1
ATOM 654 O O . HIS A 1 192 ? 58.632 -19.739 -2.988 1.00 8.14 192 HIS A O 1
ATOM 661 N N . VAL A 1 193 ? 58.253 -21.501 -1.637 1.00 9.62 193 VAL A N 1
ATOM 662 C CA . VAL A 1 193 ? 58.936 -22.475 -2.475 1.00 8.08 193 VAL A CA 1
ATOM 663 C C . VAL A 1 193 ? 57.894 -23.181 -3.326 1.00 12.67 193 VAL A C 1
ATOM 664 O O . VAL A 1 193 ? 56.996 -23.833 -2.785 1.00 13.67 193 VAL A O 1
ATOM 668 N N . ASP A 1 194 ? 57.975 -23.046 -4.646 1.00 9.85 194 ASP A N 1
ATOM 669 C CA . ASP A 1 194 ? 56.891 -23.575 -5.463 1.00 11.72 194 ASP A CA 1
ATOM 670 C C . ASP A 1 194 ? 57.131 -25.048 -5.811 1.00 14.66 194 ASP A C 1
ATOM 671 O O . ASP A 1 194 ? 58.081 -25.661 -5.329 1.00 13.77 194 ASP A O 1
ATOM 676 N N . GLY A 1 195 ? 56.240 -25.605 -6.624 1.00 15.76 195 GLY A N 1
ATOM 677 C CA . GLY A 1 195 ? 56.279 -27.018 -6.979 1.00 18.23 195 GLY A CA 1
ATOM 678 C C . GLY A 1 195 ? 57.508 -27.450 -7.758 1.00 21.83 195 GLY A C 1
ATOM 679 O O . GLY A 1 195 ? 57.778 -28.648 -7.895 1.00 23.84 195 GLY A O 1
ATOM 680 N N . SER A 1 196 ? 58.253 -26.481 -8.280 1.00 15.47 196 SER A N 1
ATOM 681 C CA . SER A 1 196 ? 59.494 -26.776 -8.991 1.00 16.75 196 SER A CA 1
ATOM 682 C C . SER A 1 196 ? 60.704 -26.407 -8.134 1.00 12.15 196 SER A C 1
ATOM 683 O O . SER A 1 196 ? 61.828 -26.282 -8.638 1.00 13.02 196 SER A O 1
ATOM 686 N N . ASN A 1 197 ? 60.440 -26.230 -6.843 1.00 10.07 197 ASN A N 1
ATOM 687 C CA . ASN A 1 197 ? 61.439 -25.875 -5.837 1.00 9.29 197 ASN A CA 1
ATOM 688 C C . ASN A 1 197 ? 62.090 -24.524 -6.074 1.00 11.92 197 ASN A C 1
ATOM 689 O O . ASN A 1 197 ? 63.215 -24.284 -5.651 1.00 12.75 197 ASN A O 1
ATOM 694 N N . LYS A 1 198 ? 61.352 -23.623 -6.710 1.00 12.02 198 LYS A N 1
ATOM 695 C CA . LYS A 1 198 ? 61.864 -22.290 -6.989 1.00 9.61 198 LYS A CA 1
ATOM 696 C C . LYS A 1 198 ? 61.194 -21.238 -6.127 1.00 9.67 198 LYS A C 1
ATOM 697 O O . LYS A 1 198 ? 60.030 -21.377 -5.740 1.00 10.46 198 LYS A O 1
ATOM 703 N N . LEU A 1 199 ? 61.948 -20.189 -5.822 1.00 9.60 199 LEU A N 1
ATOM 704 C CA . LEU A 1 199 ? 61.417 -19.048 -5.091 1.00 10.01 199 LEU A CA 1
ATOM 705 C C . LEU A 1 199 ? 60.303 -18.391 -5.928 1.00 13.04 199 LEU A C 1
ATOM 706 O O . LEU A 1 199 ? 60.502 -18.100 -7.103 1.00 13.71 199 LEU A O 1
ATOM 711 N N . SER A 1 200 ? 59.134 -18.152 -5.334 1.00 10.58 200 SER A N 1
ATOM 712 C CA . SER A 1 200 ? 58.011 -17.616 -6.112 1.00 9.16 200 SER A CA 1
ATOM 713 C C . SER A 1 200 ? 57.138 -16.648 -5.327 1.00 8.49 200 SER A C 1
ATOM 714 O O . SER A 1 200 ? 56.903 -16.846 -4.141 1.00 9.62 200 SER A O 1
ATOM 717 N N . VAL A 1 201 ? 56.648 -15.613 -6.004 1.00 9.80 201 VAL A N 1
ATOM 718 C CA . VAL A 1 201 ? 55.577 -14.783 -5.459 1.00 11.23 201 VAL A CA 1
ATOM 719 C C . VAL A 1 201 ? 54.393 -14.797 -6.429 1.00 10.40 201 VAL A C 1
ATOM 720 O O . VAL A 1 201 ? 53.582 -13.870 -6.436 1.00 14.54 201 VAL A O 1
ATOM 724 N N . ASN A 1 202 ? 54.299 -15.853 -7.241 1.00 8.53 202 ASN A N 1
ATOM 725 C CA . ASN A 1 202 ? 53.279 -15.940 -8.286 1.00 11.74 202 ASN A CA 1
ATOM 726 C C . ASN A 1 202 ? 53.305 -14.707 -9.177 1.00 12.23 202 ASN A C 1
ATOM 727 O O . ASN A 1 202 ? 52.258 -14.150 -9.508 1.00 11.48 202 ASN A O 1
ATOM 732 N N . GLU A 1 203 ? 54.516 -14.279 -9.525 1.00 12.65 203 GLU A N 1
ATOM 733 C CA . GLU A 1 203 ? 54.714 -13.093 -10.348 1.00 17.34 203 GLU A CA 1
ATOM 734 C C . GLU A 1 203 ? 53.982 -13.155 -11.696 1.00 18.49 203 GLU A C 1
ATOM 735 O O . GLU A 1 203 ? 53.689 -12.117 -12.282 1.00 19.90 203 GLU A O 1
ATOM 741 N N . THR A 1 204 ? 53.675 -14.356 -12.184 1.00 18.54 204 THR A N 1
ATOM 742 C CA . THR A 1 204 ? 52.991 -14.488 -13.466 1.00 17.82 204 THR A CA 1
ATOM 743 C C . THR A 1 204 ? 51.466 -14.553 -13.345 1.00 17.33 204 THR A C 1
ATOM 744 O O . THR A 1 204 ? 50.761 -14.586 -14.355 1.00 22.24 204 THR A O 1
ATOM 748 N N . ALA A 1 205 ? 50.948 -14.579 -12.122 1.00 17.10 205 ALA A N 1
ATOM 749 C CA . ALA A 1 205 ? 49.495 -14.631 -11.942 1.00 17.34 205 ALA A CA 1
ATOM 750 C C . ALA A 1 205 ? 48.878 -13.254 -12.139 1.00 17.93 205 ALA A C 1
ATOM 751 O O . ALA A 1 205 ? 49.315 -12.278 -11.520 1.00 15.22 205 ALA A O 1
ATOM 753 N N . PRO A 1 206 ? 47.868 -13.162 -13.020 1.00 18.76 206 PRO A N 1
ATOM 754 C CA . PRO A 1 206 ? 47.181 -11.885 -13.239 1.00 18.78 206 PRO A CA 1
ATOM 755 C C . PRO A 1 206 ? 46.606 -11.341 -11.939 1.00 17.15 206 PRO A C 1
ATOM 756 O O . PRO A 1 206 ? 45.955 -12.081 -11.199 1.00 19.39 206 PRO A O 1
ATOM 760 N N . GLY A 1 207 ? 46.876 -10.073 -11.653 1.00 17.28 207 GLY A N 1
ATOM 761 C CA . GLY A 1 207 ? 46.336 -9.427 -10.475 1.00 15.34 207 GLY A CA 1
ATOM 762 C C . GLY A 1 207 ? 47.145 -9.640 -9.207 1.00 15.03 207 GLY A C 1
ATOM 763 O O . GLY A 1 207 ? 46.752 -9.161 -8.145 1.00 17.27 207 GLY A O 1
ATOM 764 N N . ASN A 1 208 ? 48.269 -10.347 -9.297 1.00 11.84 208 ASN A N 1
ATOM 765 C CA . ASN A 1 208 ? 49.058 -10.608 -8.087 1.00 10.29 208 ASN A CA 1
ATOM 766 C C . ASN A 1 208 ? 49.615 -9.292 -7.519 1.00 12.84 208 ASN A C 1
ATOM 767 O O . ASN A 1 208 ? 49.974 -8.385 -8.269 1.00 11.23 208 ASN A O 1
ATOM 772 N N . PRO A 1 209 ? 49.647 -9.173 -6.183 1.00 10.90 209 PRO A N 1
ATOM 773 C CA . PRO A 1 209 ? 50.006 -7.895 -5.548 1.00 9.72 209 PRO A CA 1
ATOM 774 C C . PRO A 1 209 ? 51.488 -7.531 -5.692 1.00 9.32 209 PRO A C 1
ATOM 775 O O . PRO A 1 209 ? 51.803 -6.342 -5.665 1.00 9.83 209 PRO A O 1
ATOM 779 N N . ALA A 1 210 ? 52.370 -8.514 -5.862 1.00 8.54 210 ALA A N 1
ATOM 780 C CA . ALA A 1 210 ? 53.795 -8.219 -5.984 1.00 9.72 210 ALA A CA 1
ATOM 781 C C . ALA A 1 210 ? 54.123 -7.460 -7.266 1.00 10.95 210 ALA A C 1
ATOM 782 O O . ALA A 1 210 ? 54.897 -6.503 -7.239 1.00 9.49 210 ALA A O 1
ATOM 784 N N . THR A 1 211 ? 53.552 -7.898 -8.385 1.00 8.51 211 THR A N 1
ATOM 785 C CA . THR A 1 211 ? 53.981 -7.380 -9.691 1.00 8.65 211 THR A CA 1
ATOM 786 C C . THR A 1 211 ? 52.866 -6.992 -10.647 1.00 9.60 211 THR A C 1
ATOM 787 O O . THR A 1 211 ? 53.151 -6.496 -11.742 1.00 10.50 211 THR A O 1
ATOM 791 N N . ASP A 1 212 ? 51.606 -7.211 -10.275 1.00 9.82 212 ASP A N 1
ATOM 792 C CA . ASP A 1 212 ? 50.515 -6.923 -11.220 1.00 10.75 212 ASP A CA 1
ATOM 793 C C . ASP A 1 212 ? 49.309 -6.286 -10.546 1.00 14.69 212 ASP A C 1
ATOM 794 O O . ASP A 1 212 ? 48.177 -6.764 -10.666 1.00 17.22 212 ASP A O 1
ATOM 799 N N . MET A 1 213 ? 49.552 -5.186 -9.850 1.00 11.42 213 MET A N 1
ATOM 800 C CA . MET A 1 213 ? 48.490 -4.503 -9.139 1.00 13.08 213 MET A CA 1
ATOM 801 C C . MET A 1 213 ? 48.801 -3.019 -9.158 1.00 12.56 213 MET A C 1
ATOM 802 O O . MET A 1 213 ? 49.964 -2.625 -9.201 1.00 11.97 213 MET A O 1
ATOM 807 N N . SER A 1 214 ? 47.766 -2.187 -9.151 1.00 12.90 214 SER A N 1
ATOM 808 C CA . SER A 1 214 ? 47.990 -0.750 -9.081 1.00 12.42 214 SER A CA 1
ATOM 809 C C . SER A 1 214 ? 46.935 -0.132 -8.179 1.00 15.70 214 SER A C 1
ATOM 810 O O . SER A 1 214 ? 45.935 -0.775 -7.847 1.00 17.35 214 SER A O 1
ATOM 813 N N . TRP A 1 215 ? 47.174 1.108 -7.776 1.00 14.67 215 TRP A N 1
ATOM 814 C CA . TRP A 1 215 ? 46.307 1.797 -6.831 1.00 16.52 215 TRP A CA 1
ATOM 815 C C . TRP A 1 215 ? 45.975 3.192 -7.351 1.00 21.44 215 TRP A C 1
ATOM 816 O O . TRP A 1 215 ? 46.513 4.187 -6.862 1.00 19.99 215 TRP A O 1
ATOM 827 N N . PRO A 1 216 ? 45.085 3.261 -8.355 1.00 21.96 216 PRO A N 1
ATOM 828 C CA . PRO A 1 216 ? 44.709 4.518 -9.007 1.00 25.50 216 PRO A CA 1
ATOM 829 C C . PRO A 1 216 ? 44.215 5.524 -7.991 1.00 23.27 216 PRO A C 1
ATOM 830 O O . PRO A 1 216 ? 43.406 5.160 -7.139 1.00 23.88 216 PRO A O 1
ATOM 834 N N . GLY A 1 217 ? 44.715 6.753 -8.061 1.00 23.96 217 GLY A N 1
ATOM 835 C CA . GLY A 1 217 ? 44.218 7.820 -7.215 1.00 27.74 217 GLY A CA 1
ATOM 836 C C . GLY A 1 217 ? 44.828 7.885 -5.830 1.00 30.58 217 GLY A C 1
ATOM 837 O O . GLY A 1 217 ? 44.570 8.828 -5.085 1.00 33.40 217 GLY A O 1
ATOM 838 N N . VAL A 1 218 ? 45.632 6.890 -5.471 1.00 25.92 218 VAL A N 1
ATOM 839 C CA . VAL A 1 218 ? 46.323 6.923 -4.189 1.00 25.38 218 VAL A CA 1
ATOM 840 C C . VAL A 1 218 ? 47.648 7.673 -4.327 1.00 25.38 218 VAL A C 1
ATOM 841 O O . VAL A 1 218 ? 48.580 7.208 -4.996 1.00 19.69 218 VAL A O 1
ATOM 845 N N . ALA A 1 219 ? 47.717 8.843 -3.698 1.00 25.28 219 ALA A N 1
ATOM 846 C CA . ALA A 1 219 ? 48.895 9.695 -3.790 1.00 27.89 219 ALA A CA 1
ATOM 847 C C . ALA A 1 219 ? 50.119 8.996 -3.218 1.00 24.52 219 ALA A C 1
ATOM 848 O O . ALA A 1 219 ? 50.074 8.445 -2.116 1.00 23.96 219 ALA A O 1
ATOM 850 N N . GLY A 1 220 ? 51.206 9.005 -3.982 1.00 21.24 220 GLY A N 1
ATOM 851 C CA . GLY A 1 220 ? 52.434 8.356 -3.565 1.00 18.24 220 GLY A CA 1
ATOM 852 C C . GLY A 1 220 ? 52.557 6.917 -4.029 1.00 15.32 220 GLY A C 1
ATOM 853 O O . GLY A 1 220 ? 53.625 6.315 -3.901 1.00 17.54 220 GLY A O 1
ATOM 854 N N . ALA A 1 221 ? 51.476 6.358 -4.570 1.00 12.21 221 ALA A N 1
ATOM 855 C CA . ALA A 1 221 ? 51.488 4.951 -4.988 1.00 12.76 221 ALA A CA 1
ATOM 856 C C . ALA A 1 221 ? 51.5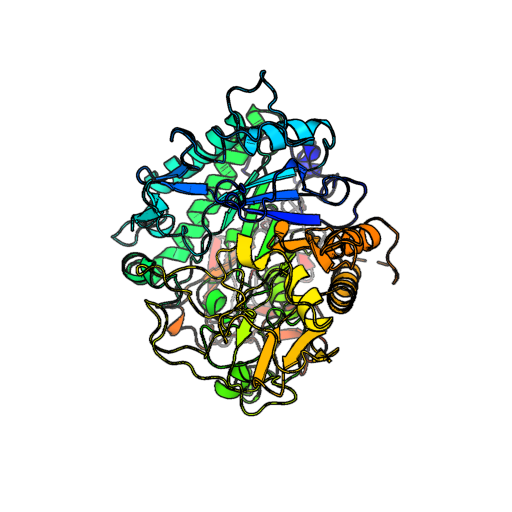09 4.794 -6.510 1.00 13.14 221 ALA A C 1
ATOM 857 O O . ALA A 1 221 ? 51.222 3.715 -7.030 1.00 12.32 221 ALA A O 1
ATOM 859 N N . GLU A 1 222 ? 51.841 5.874 -7.212 1.00 12.43 222 GLU A N 1
ATOM 860 C CA . GLU A 1 222 ? 51.860 5.866 -8.671 1.00 13.18 222 GLU A CA 1
ATOM 861 C C . GLU A 1 222 ? 52.936 4.924 -9.210 1.00 12.21 222 GLU A C 1
ATOM 862 O O . GLU A 1 222 ? 54.050 4.864 -8.679 1.00 14.79 222 GLU A O 1
ATOM 868 N N . MET A 1 223 ? 52.591 4.204 -10.272 1.00 10.85 223 MET A N 1
ATOM 869 C CA . MET A 1 223 ? 53.498 3.236 -10.883 1.00 10.40 223 MET A CA 1
ATOM 870 C C . MET A 1 223 ? 54.537 3.927 -11.753 1.00 11.15 223 MET A C 1
ATOM 871 O O . MET A 1 223 ? 54.236 4.904 -12.436 1.00 14.23 223 MET A O 1
ATOM 876 N N . ASP A 1 224 ? 55.763 3.424 -11.699 1.00 11.44 224 ASP A N 1
ATOM 877 C CA . ASP A 1 224 ? 56.818 3.815 -12.631 1.00 10.35 224 ASP A CA 1
ATOM 878 C C . ASP A 1 224 ? 56.621 3.005 -13.909 1.00 10.13 224 ASP A C 1
ATOM 879 O O . ASP A 1 224 ? 56.787 1.787 -13.907 1.00 9.88 224 ASP A O 1
ATOM 884 N N . ALA A 1 225 ? 56.274 3.687 -14.996 1.00 10.53 225 ALA A N 1
ATOM 885 C CA . ALA A 1 225 ? 55.994 3.004 -16.256 1.00 10.76 225 ALA A CA 1
ATOM 886 C C . ALA A 1 225 ? 57.227 2.338 -16.865 1.00 10.65 225 ALA A C 1
ATOM 887 O O . ALA A 1 225 ? 57.097 1.531 -17.791 1.00 10.84 225 ALA A O 1
ATOM 889 N N . SER A 1 226 ? 58.415 2.690 -16.373 1.00 10.45 226 SER A N 1
ATOM 890 C CA . SER A 1 226 ? 59.658 2.195 -16.962 1.00 10.48 226 SER A CA 1
ATOM 891 C C . SER A 1 226 ? 60.116 0.864 -16.357 1.00 10.10 226 SER A C 1
ATOM 892 O O . SER A 1 226 ? 61.126 0.299 -16.784 1.00 10.45 226 SER A O 1
ATOM 895 N N . LEU A 1 227 ? 59.379 0.349 -15.379 1.00 9.77 227 LEU A N 1
ATOM 896 C CA . LEU A 1 227 ? 59.693 -0.968 -14.821 1.00 10.73 227 LEU A CA 1
ATOM 897 C C . LEU A 1 227 ? 58.778 -2.025 -15.421 1.00 9.56 227 LEU A C 1
ATOM 898 O O . LEU A 1 227 ? 57.591 -1.773 -15.609 1.00 11.57 227 LEU A O 1
ATOM 903 N N . PRO A 1 228 ? 59.316 -3.217 -15.703 1.00 9.52 228 PRO A N 1
ATOM 904 C CA . PRO A 1 228 ? 58.523 -4.268 -16.361 1.00 9.77 228 PRO A CA 1
ATOM 905 C C . PRO A 1 228 ? 57.702 -5.089 -15.362 1.00 14.66 228 PRO A C 1
ATOM 906 O O . PRO A 1 228 ? 57.496 -6.296 -15.526 1.00 14.67 228 PRO A O 1
ATOM 910 N N . TYR A 1 229 ? 57.255 -4.412 -14.315 1.00 12.06 229 TYR A N 1
ATOM 911 C CA . TYR A 1 229 ? 56.378 -4.988 -13.304 1.00 9.30 229 TYR A CA 1
ATOM 912 C C . TYR A 1 229 ? 55.646 -3.853 -12.624 1.00 12.08 229 TYR A C 1
ATOM 913 O O . TYR A 1 229 ? 56.139 -2.724 -12.590 1.00 11.38 229 TYR A O 1
ATOM 922 N N . LYS A 1 230 ? 54.468 -4.152 -12.086 1.00 9.28 230 LYS A N 1
ATOM 923 C CA . LYS A 1 230 ? 53.729 -3.176 -11.300 1.00 9.35 230 LYS A CA 1
ATOM 924 C C . LYS A 1 230 ? 53.750 -3.614 -9.835 1.00 9.03 230 LYS A C 1
ATOM 925 O O . LYS A 1 230 ? 54.772 -4.102 -9.358 1.00 9.80 230 LYS A O 1
ATOM 931 N N . GLY A 1 231 ? 52.648 -3.415 -9.124 1.00 10.93 231 GLY A N 1
ATOM 932 C CA . GLY A 1 231 ? 52.505 -3.947 -7.775 1.00 9.13 231 GLY A CA 1
ATOM 933 C C . GLY A 1 231 ? 53.409 -3.354 -6.704 1.00 10.26 231 GLY A C 1
ATOM 934 O O . GLY A 1 231 ? 54.014 -2.290 -6.892 1.00 8.83 231 GLY A O 1
ATOM 935 N N . HIS A 1 232 ? 53.472 -4.036 -5.556 1.00 8.63 232 HIS A N 1
ATOM 936 C CA . HIS A 1 232 ? 54.347 -3.613 -4.461 1.00 8.42 232 HIS A CA 1
ATOM 937 C C . HIS A 1 232 ? 55.790 -3.425 -4.932 1.00 8.09 232 HIS A C 1
ATOM 938 O O . HIS A 1 232 ? 56.480 -2.506 -4.491 1.00 9.48 232 HIS A O 1
ATOM 945 N N . PHE A 1 233 ? 56.258 -4.317 -5.802 1.00 7.87 233 PHE A N 1
ATOM 946 C CA . PHE A 1 233 ? 57.668 -4.305 -6.192 1.00 7.73 233 PHE A CA 1
ATOM 947 C C . PHE A 1 233 ? 58.038 -3.026 -6.949 1.00 7.87 233 PHE A C 1
ATOM 948 O O . PHE A 1 233 ? 59.137 -2.495 -6.797 1.00 7.84 233 PHE A O 1
ATOM 956 N N . ASN A 1 234 ? 57.122 -2.552 -7.785 1.00 8.17 234 ASN A N 1
ATOM 957 C CA . ASN A 1 234 ? 57.339 -1.303 -8.515 1.00 8.42 234 ASN A CA 1
ATOM 958 C C . ASN A 1 234 ? 57.578 -0.142 -7.532 1.00 10.35 234 ASN A C 1
ATOM 959 O O . ASN A 1 234 ? 58.532 0.634 -7.676 1.00 8.94 234 ASN A O 1
ATOM 964 N N . LEU A 1 235 ? 56.719 -0.032 -6.525 1.00 10.09 235 LEU A N 1
ATOM 965 C CA . LEU A 1 235 ? 56.874 1.015 -5.520 1.00 8.90 235 LEU A CA 1
ATOM 966 C C . LEU A 1 235 ? 58.164 0.833 -4.704 1.00 8.91 235 LEU A C 1
ATOM 967 O O . LEU A 1 235 ? 58.854 1.810 -4.424 1.00 10.47 235 LEU A O 1
ATOM 972 N N . LEU A 1 236 ? 58.508 -0.402 -4.342 1.00 8.33 236 LEU A N 1
ATOM 973 C CA . LEU A 1 236 ? 59.759 -0.625 -3.604 1.00 8.19 236 LEU A CA 1
ATOM 974 C C . LEU A 1 236 ? 60.955 -0.110 -4.402 1.00 9.61 236 LEU A C 1
ATOM 975 O O . LEU A 1 236 ? 61.822 0.590 -3.870 1.00 9.55 236 LEU A O 1
ATOM 980 N N . THR A 1 237 ? 60.982 -0.424 -5.692 1.00 8.17 237 THR A N 1
ATOM 981 C CA . THR A 1 237 ? 62.091 0.008 -6.543 1.00 9.04 237 THR A CA 1
ATOM 982 C C . THR A 1 237 ? 62.172 1.526 -6.610 1.00 9.51 237 THR A C 1
ATOM 983 O O . THR A 1 237 ? 63.257 2.117 -6.521 1.00 8.99 237 THR A O 1
ATOM 987 N N . GLN A 1 238 ? 61.014 2.160 -6.750 1.00 8.89 238 GLN A N 1
ATOM 988 C CA . GLN A 1 238 ? 60.959 3.623 -6.805 1.00 10.08 238 GLN A CA 1
ATOM 989 C C . GLN A 1 238 ? 61.449 4.311 -5.533 1.00 10.27 238 GLN A C 1
ATOM 990 O O . GLN A 1 238 ? 62.217 5.272 -5.586 1.00 10.37 238 GLN A O 1
ATOM 996 N N . TYR A 1 239 ? 60.973 3.844 -4.386 1.00 10.98 239 TYR A N 1
ATOM 997 C CA . TYR A 1 239 ? 61.312 4.514 -3.135 1.00 9.88 239 TYR A CA 1
ATOM 998 C C . TYR A 1 239 ? 62.771 4.294 -2.767 1.00 11.06 239 TYR A C 1
ATOM 999 O O . TYR A 1 239 ? 63.387 5.159 -2.150 1.00 12.92 239 TYR A O 1
ATOM 1008 N N . LYS A 1 240 ? 63.337 3.159 -3.164 1.00 10.63 240 LYS A N 1
ATOM 1009 C CA . LYS A 1 240 ? 64.751 2.923 -2.897 1.00 12.50 240 LYS A CA 1
ATOM 1010 C C . LYS A 1 240 ? 65.639 3.953 -3.587 1.00 14.99 240 LYS A C 1
ATOM 1011 O O . LYS A 1 240 ? 66.737 4.232 -3.115 1.00 14.31 240 LYS A O 1
ATOM 1017 N N . ARG A 1 241 ? 65.165 4.533 -4.691 1.00 12.88 241 ARG A N 1
ATOM 1018 C CA . ARG A 1 241 ? 65.938 5.576 -5.362 1.00 11.80 241 ARG A CA 1
ATOM 1019 C C . ARG A 1 241 ? 66.043 6.831 -4.504 1.00 15.11 241 ARG A C 1
ATOM 1020 O O . ARG A 1 241 ? 67.061 7.533 -4.523 1.00 15.83 241 ARG A O 1
ATOM 1028 N N . LYS A 1 242 ? 64.988 7.104 -3.744 1.00 13.78 242 LYS A N 1
ATOM 1029 C CA . LYS A 1 242 ? 64.965 8.263 -2.863 1.00 18.52 242 LYS A CA 1
ATOM 1030 C C . LYS A 1 242 ? 65.719 7.972 -1.564 1.00 19.40 242 LYS A C 1
ATOM 1031 O O . LYS A 1 242 ? 66.265 8.878 -0.933 1.00 20.75 242 LYS A O 1
ATOM 1037 N N . TYR A 1 243 ? 65.763 6.698 -1.186 1.00 12.40 243 TYR A N 1
ATOM 1038 C CA . TYR A 1 243 ? 66.452 6.268 0.032 1.00 13.23 243 TYR A CA 1
ATOM 1039 C C . TYR A 1 243 ? 67.455 5.151 -0.268 1.00 14.19 243 TYR A C 1
ATOM 1040 O O . TYR A 1 243 ? 67.209 3.999 0.060 1.00 14.74 243 TYR A O 1
ATOM 1049 N N . PRO A 1 244 ? 68.599 5.498 -0.887 1.00 15.61 244 PRO A N 1
ATOM 1050 C CA . PRO A 1 244 ? 69.501 4.518 -1.519 1.00 19.37 244 PRO A CA 1
ATOM 1051 C C . PRO A 1 244 ? 70.233 3.596 -0.545 1.00 21.24 244 PRO A C 1
ATOM 1052 O O . PRO A 1 244 ? 70.830 2.598 -0.960 1.00 20.94 244 PRO A O 1
ATOM 1056 N N . GLY A 1 245 ? 70.182 3.928 0.736 1.00 11.96 245 GLY A N 1
ATOM 1057 C CA . GLY A 1 245 ? 70.850 3.132 1.741 1.00 13.30 245 GLY A CA 1
ATOM 1058 C C . GLY A 1 245 ? 69.962 2.040 2.290 1.00 15.75 245 GLY A C 1
ATOM 1059 O O . GLY A 1 245 ? 70.457 1.062 2.857 1.00 12.90 245 GLY A O 1
ATOM 1060 N N . VAL A 1 246 ? 68.652 2.190 2.114 1.00 10.98 246 VAL A N 1
ATOM 1061 C CA . VAL A 1 246 ? 67.705 1.225 2.665 1.00 10.44 246 VAL A CA 1
ATOM 1062 C C . VAL A 1 246 ? 67.723 -0.058 1.840 1.00 11.98 246 VAL A C 1
ATOM 1063 O O . VAL A 1 246 ? 67.622 -0.012 0.615 1.00 12.36 246 VAL A O 1
ATOM 1067 N N . LYS A 1 247 ? 67.861 -1.197 2.516 1.00 9.48 247 LYS A N 1
ATOM 1068 C CA . LYS A 1 247 ? 67.897 -2.496 1.840 1.00 10.13 247 LYS A CA 1
ATOM 1069 C C . LYS A 1 247 ? 66.508 -3.121 1.742 1.00 8.82 247 LYS A C 1
ATOM 1070 O O . LYS A 1 247 ? 65.694 -2.962 2.648 1.00 11.13 247 LYS A O 1
ATOM 1076 N N . THR A 1 248 ? 66.236 -3.834 0.651 1.00 9.08 248 THR A N 1
ATOM 1077 C CA . THR A 1 248 ? 65.054 -4.695 0.623 1.00 9.36 248 THR A CA 1
ATOM 1078 C C . THR A 1 248 ? 65.456 -6.159 0.474 1.00 8.55 248 THR A C 1
ATOM 1079 O O . THR A 1 248 ? 66.386 -6.497 -0.267 1.00 9.33 248 THR A O 1
ATOM 1083 N N . LEU A 1 249 ? 64.767 -7.024 1.214 1.00 6.99 249 LEU A N 1
ATOM 1084 C CA . LEU A 1 249 ? 65.015 -8.455 1.144 1.00 6.70 249 LEU A CA 1
ATOM 1085 C C . LEU A 1 249 ? 63.700 -9.189 0.925 1.00 7.96 249 LEU A C 1
ATOM 1086 O O . LEU A 1 249 ? 62.654 -8.766 1.422 1.00 8.94 249 LEU A O 1
ATOM 1091 N N . ILE A 1 250 ? 63.754 -10.277 0.170 1.00 8.55 250 ILE A N 1
ATOM 1092 C CA . ILE A 1 250 ? 62.567 -11.099 -0.035 1.00 9.03 250 ILE A CA 1
ATOM 1093 C C . ILE A 1 250 ? 62.526 -12.202 1.033 1.00 10.33 250 ILE A C 1
ATOM 1094 O O . ILE A 1 250 ? 63.464 -13.000 1.163 1.00 8.93 250 ILE A O 1
ATOM 1099 N N . SER A 1 251 ? 61.461 -12.216 1.835 1.00 6.56 251 SER A N 1
ATOM 1100 C CA . SER A 1 251 ? 61.317 -13.261 2.847 1.00 5.92 251 SER A CA 1
ATOM 1101 C C . SER A 1 251 ? 60.576 -14.454 2.264 1.00 8.99 251 SER A C 1
ATOM 1102 O O . SER A 1 251 ? 59.562 -14.297 1.586 1.00 10.82 251 SER A O 1
ATOM 1105 N N . VAL A 1 252 ? 61.089 -15.646 2.543 1.00 5.70 252 VAL A N 1
ATOM 1106 C CA . VAL A 1 252 ? 60.548 -16.861 1.955 1.00 5.68 252 VAL A CA 1
ATOM 1107 C C . VAL A 1 252 ? 60.065 -17.796 3.061 1.00 7.63 252 VAL A C 1
ATOM 1108 O O . VAL A 1 252 ? 60.829 -18.136 3.959 1.00 7.70 252 VAL A O 1
ATOM 1112 N N . GLY A 1 253 ? 58.795 -18.191 3.003 1.00 8.42 253 GLY A N 1
ATOM 1113 C CA . GLY A 1 253 ? 58.253 -19.125 3.980 1.00 7.46 253 GLY A CA 1
ATOM 1114 C C . GLY A 1 253 ? 57.207 -18.519 4.903 1.00 8.64 253 GLY A C 1
ATOM 1115 O O . GLY A 1 253 ? 56.129 -18.110 4.464 1.00 11.94 253 GLY A O 1
ATOM 1116 N N . GLY A 1 254 ? 57.525 -18.465 6.190 1.00 7.30 254 GLY A N 1
ATOM 1117 C CA . GLY A 1 254 ? 56.556 -18.062 7.191 1.00 9.02 254 GLY A CA 1
ATOM 1118 C C . GLY A 1 254 ? 55.767 -19.261 7.674 1.00 10.23 254 GLY A C 1
ATOM 1119 O O . GLY A 1 254 ? 55.971 -20.372 7.194 1.00 11.26 254 GLY A O 1
ATOM 1120 N N . TRP A 1 255 ? 54.844 -19.037 8.605 1.00 10.38 255 TRP A N 1
ATOM 1121 C CA . TRP A 1 255 ? 54.119 -20.138 9.236 1.00 13.37 255 TRP A CA 1
ATOM 1122 C C . TRP A 1 255 ? 53.234 -20.884 8.235 1.00 11.43 255 TRP A C 1
ATOM 1123 O O . TRP A 1 255 ? 53.219 -22.114 8.211 1.00 12.70 255 TRP A O 1
ATOM 1134 N N . ALA A 1 256 ? 52.520 -20.139 7.398 1.00 11.10 256 ALA A N 1
ATOM 1135 C CA . ALA A 1 256 ? 51.554 -20.735 6.474 1.00 10.97 256 ALA A CA 1
ATOM 1136 C C . ALA A 1 256 ? 52.194 -21.319 5.217 1.00 11.90 256 ALA A C 1
ATOM 1137 O O . ALA A 1 256 ? 51.684 -22.295 4.650 1.00 13.23 256 ALA A O 1
ATOM 1139 N N . GLU A 1 257 ? 53.292 -20.728 4.757 1.00 10.07 257 GLU A N 1
ATOM 1140 C CA . GLU A 1 257 ? 53.847 -21.157 3.469 1.00 11.43 257 GLU A CA 1
ATOM 1141 C C . GLU A 1 257 ? 55.279 -21.692 3.553 1.00 10.91 257 GLU A C 1
ATOM 1142 O O . GLU A 1 257 ? 56.006 -21.717 2.560 1.00 13.49 257 GLU A O 1
ATOM 1148 N N . THR A 1 258 ? 55.675 -22.153 4.728 1.00 9.81 258 THR A N 1
ATOM 1149 C CA . THR A 1 258 ? 56.911 -22.927 4.826 1.00 6.37 258 THR A CA 1
ATOM 1150 C C . THR A 1 258 ? 56.750 -24.275 4.117 1.00 10.58 258 THR A C 1
ATOM 1151 O O . THR A 1 258 ? 57.672 -24.743 3.446 1.00 10.65 258 THR A O 1
ATOM 1155 N N . GLY A 1 259 ? 55.574 -24.884 4.242 1.00 9.47 259 GLY A N 1
ATOM 1156 C CA . GLY A 1 259 ? 55.371 -26.232 3.730 1.00 7.94 259 GLY A CA 1
ATOM 1157 C C . GLY A 1 259 ? 54.360 -26.361 2.604 1.00 8.87 259 GLY A C 1
ATOM 1158 O O . GLY A 1 259 ? 53.908 -27.456 2.295 1.00 10.93 259 GLY A O 1
ATOM 1159 N N . GLY A 1 260 ? 54.006 -25.244 1.985 1.00 12.52 260 GLY A N 1
ATOM 1160 C CA . GLY A 1 260 ? 53.024 -25.265 0.915 1.00 14.08 260 GLY A CA 1
ATOM 1161 C C . GLY A 1 260 ? 52.805 -23.860 0.404 1.00 13.04 260 GLY A C 1
ATOM 1162 O O . GLY A 1 260 ? 53.566 -22.963 0.731 1.00 16.45 260 GLY A O 1
ATOM 1163 N N . TYR A 1 261 ? 51.760 -23.667 -0.390 1.00 12.25 261 TYR A N 1
ATOM 1164 C CA . TYR A 1 261 ? 51.465 -22.345 -0.936 1.00 13.94 261 TYR A CA 1
ATOM 1165 C C . TYR A 1 261 ? 49.988 -22.240 -1.271 1.00 16.98 261 TYR A C 1
ATOM 1166 O O . TYR A 1 261 ? 49.312 -23.251 -1.451 1.00 17.03 261 TYR A O 1
ATOM 1175 N N . PHE A 1 262 ? 49.485 -21.015 -1.340 1.00 16.38 262 PHE A N 1
ATOM 1176 C CA . PHE A 1 262 ? 48.068 -20.802 -1.603 1.00 18.83 262 PHE A CA 1
ATOM 1177 C C . PHE A 1 262 ? 47.803 -20.704 -3.097 1.00 22.55 262 PHE A C 1
ATOM 1178 O O . PHE A 1 262 ? 48.619 -20.155 -3.834 1.00 21.70 262 PHE A O 1
ATOM 1186 N N . ASP A 1 263 ? 46.676 -21.252 -3.547 1.00 23.95 263 ASP A N 1
ATOM 1187 C CA . ASP A 1 263 ? 46.335 -21.171 -4.962 1.00 31.53 263 ASP A CA 1
ATOM 1188 C C . ASP A 1 263 ? 45.461 -19.951 -5.236 1.00 31.26 263 ASP A C 1
ATOM 1189 O O . ASP A 1 263 ? 45.190 -19.158 -4.332 1.00 27.29 263 ASP A O 1
ATOM 1194 N N . ALA A 1 264 ? 45.023 -19.816 -6.484 1.00 38.49 264 ALA A N 1
ATOM 1195 C CA . ALA A 1 264 ? 44.251 -18.654 -6.922 1.00 41.96 264 ALA A CA 1
ATOM 1196 C C . ALA A 1 264 ? 42.915 -18.517 -6.186 1.00 44.91 264 ALA A C 1
ATOM 1197 O O . ALA A 1 264 ? 42.363 -17.421 -6.089 1.00 45.19 264 ALA A O 1
ATOM 1199 N N . ASN A 1 265 ? 42.404 -19.629 -5.669 1.00 46.57 265 ASN A N 1
ATOM 1200 C CA . ASN A 1 265 ? 41.121 -19.634 -4.970 1.00 47.98 265 ASN A CA 1
ATOM 1201 C C . ASN A 1 265 ? 41.259 -19.507 -3.455 1.00 43.41 265 ASN A C 1
ATOM 1202 O O . ASN A 1 265 ? 40.274 -19.622 -2.727 1.00 44.90 265 ASN A O 1
ATOM 1207 N N . GLY A 1 266 ? 42.481 -19.280 -2.984 1.00 34.90 266 GLY A N 1
ATOM 1208 C CA . GLY A 1 266 ? 42.733 -19.146 -1.561 1.00 34.41 266 GLY A CA 1
ATOM 1209 C C . GLY A 1 266 ? 42.911 -20.469 -0.830 1.00 31.19 266 GLY A C 1
ATOM 1210 O O . GLY A 1 266 ? 43.065 -20.488 0.390 1.00 32.78 266 GLY A O 1
ATOM 1211 N N . LYS A 1 267 ? 42.879 -21.574 -1.571 1.00 24.70 267 LYS A N 1
ATOM 1212 C CA . LYS A 1 267 ? 43.128 -22.898 -1.001 1.00 24.30 267 LYS A CA 1
ATOM 1213 C C . LYS A 1 267 ? 44.623 -23.183 -0.900 1.00 20.75 267 LYS A C 1
ATOM 1214 O O . LYS A 1 267 ? 45.402 -22.767 -1.758 1.00 22.15 267 LYS A O 1
ATOM 1220 N N . ARG A 1 268 ? 45.023 -23.908 0.138 1.00 18.94 268 ARG A N 1
ATOM 1221 C CA . ARG A 1 2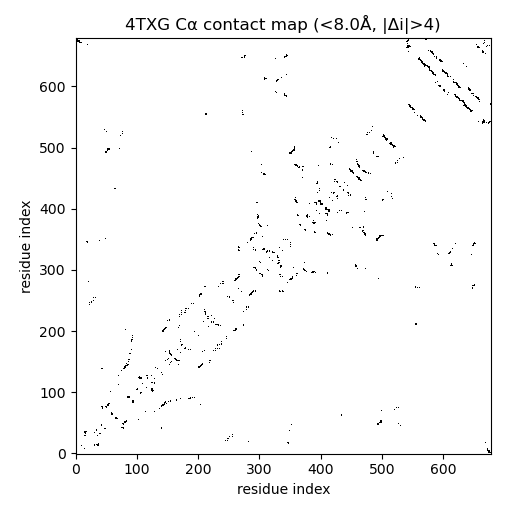68 ? 46.436 -24.218 0.334 1.00 17.14 268 ARG A CA 1
ATOM 1222 C C . ARG A 1 268 ? 46.823 -25.538 -0.327 1.00 20.34 268 ARG A C 1
ATOM 1223 O O . ARG A 1 268 ? 46.149 -26.552 -0.149 1.00 27.86 268 ARG A O 1
ATOM 1231 N N . VAL A 1 269 ? 47.907 -25.510 -1.095 1.00 14.60 269 VAL A N 1
ATOM 1232 C CA . VAL A 1 269 ? 48.455 -26.703 -1.736 1.00 15.90 269 VAL A CA 1
ATOM 1233 C C . VAL A 1 269 ? 49.545 -27.286 -0.837 1.00 15.71 269 VAL A C 1
ATOM 1234 O O . VAL A 1 269 ? 50.535 -26.613 -0.549 1.00 17.05 269 VAL A O 1
ATOM 1238 N N . ALA A 1 270 ? 49.355 -28.518 -0.372 1.00 14.56 270 ALA A N 1
ATOM 1239 C CA . ALA A 1 270 ? 50.299 -29.131 0.566 1.00 13.82 270 ALA A CA 1
ATOM 1240 C C . ALA A 1 270 ? 51.454 -29.775 -0.191 1.00 14.52 270 ALA A C 1
ATOM 1241 O O . ALA A 1 270 ? 51.551 -30.998 -0.280 1.00 16.97 270 ALA A O 1
ATOM 1243 N N . SER A 1 271 ? 52.328 -28.932 -0.727 1.00 14.84 271 SER A N 1
ATOM 1244 C CA . SER A 1 271 ? 53.414 -29.359 -1.606 1.00 16.97 271 SER A CA 1
ATOM 1245 C C . SER A 1 271 ? 54.654 -29.856 -0.857 1.00 15.67 271 SER A C 1
ATOM 1246 O O . SER A 1 271 ? 55.454 -30.615 -1.404 1.00 17.40 271 SER A O 1
ATOM 1249 N N . GLY A 1 272 ? 54.830 -29.398 0.377 1.00 11.93 272 GLY A N 1
ATOM 1250 C CA . GLY A 1 272 ? 56.002 -29.759 1.164 1.00 11.88 272 GLY A CA 1
ATOM 1251 C C . GLY A 1 272 ? 56.954 -28.589 1.369 1.00 13.23 272 GLY A C 1
ATOM 1252 O O . GLY A 1 272 ? 57.722 -28.572 2.330 1.00 8.71 272 GLY A O 1
ATOM 1253 N N . GLY A 1 273 ? 56.904 -27.614 0.464 1.00 11.39 273 GLY A N 1
ATOM 1254 C CA . GLY A 1 273 ? 57.718 -26.407 0.575 1.00 10.72 273 GLY A CA 1
ATOM 1255 C C . GLY A 1 273 ? 59.179 -26.650 0.911 1.00 8.33 273 GLY A C 1
ATOM 1256 O O . GLY A 1 273 ? 59.855 -27.438 0.255 1.00 9.06 273 GLY A O 1
ATOM 1257 N N . PHE A 1 274 ? 59.665 -25.965 1.941 1.00 7.22 274 PHE A N 1
ATOM 1258 C CA . PHE A 1 274 ? 61.044 -26.125 2.398 1.00 7.59 274 PHE A CA 1
ATOM 1259 C C . PHE A 1 274 ? 61.390 -27.566 2.786 1.00 6.99 274 PHE A C 1
ATOM 1260 O O . PHE A 1 274 ? 62.523 -27.997 2.615 1.00 6.96 274 PHE A O 1
ATOM 1268 N N . TYR A 1 275 ? 60.436 -28.299 3.347 1.00 9.52 275 TYR A N 1
ATOM 1269 C CA . TYR A 1 275 ? 60.746 -29.648 3.817 1.00 8.26 275 TYR A CA 1
ATOM 1270 C C . TYR A 1 275 ? 61.148 -30.557 2.657 1.00 9.29 275 TYR A C 1
ATOM 1271 O O . TYR A 1 275 ? 62.162 -31.263 2.726 1.00 9.77 275 TYR A O 1
ATOM 1280 N N . SER A 1 276 ? 60.362 -30.526 1.587 1.00 9.17 276 SER A N 1
ATOM 1281 C CA . SER A 1 276 ? 60.615 -31.416 0.461 1.00 10.08 276 SER A CA 1
ATOM 1282 C C . SER A 1 276 ? 61.730 -30.854 -0.421 1.00 9.62 276 SER A C 1
ATOM 1283 O O . SER A 1 276 ? 62.437 -31.607 -1.085 1.00 12.25 276 SER A O 1
ATOM 1286 N N . MET A 1 277 ? 61.905 -29.534 -0.401 1.00 7.65 277 MET A N 1
ATOM 1287 C CA . MET A 1 277 ? 62.953 -28.906 -1.202 1.00 8.26 277 MET A CA 1
ATOM 1288 C C . MET A 1 277 ? 64.337 -29.207 -0.626 1.00 8.89 277 MET A C 1
ATOM 1289 O O . MET A 1 277 ? 65.295 -29.363 -1.385 1.00 8.40 277 MET A O 1
ATOM 1294 N N . THR A 1 278 ? 64.444 -29.305 0.705 1.00 8.81 278 THR A N 1
ATOM 1295 C CA . THR A 1 278 ? 65.752 -29.545 1.323 1.00 7.93 278 THR A CA 1
ATOM 1296 C C . THR A 1 278 ? 66.049 -31.003 1.626 1.00 7.40 278 THR A C 1
ATOM 1297 O O . THR A 1 278 ? 67.209 -31.370 1.733 1.00 8.68 278 THR A O 1
ATOM 1301 N N . VAL A 1 279 ? 65.020 -31.829 1.798 1.00 8.20 279 VAL A N 1
ATOM 1302 C CA . VAL A 1 279 ? 65.233 -33.227 2.187 1.00 7.96 279 VAL A CA 1
ATOM 1303 C C . VAL A 1 279 ? 64.335 -34.131 1.356 1.00 8.61 279 VAL A C 1
ATOM 1304 O O . VAL A 1 279 ? 63.120 -33.940 1.315 1.00 7.92 279 VAL A O 1
ATOM 1308 N N . ASN A 1 280 ? 64.939 -35.096 0.667 1.00 8.16 280 ASN A N 1
ATOM 1309 C CA . ASN A 1 280 ? 64.174 -36.092 -0.080 1.00 12.31 280 ASN A CA 1
ATOM 1310 C C . ASN A 1 280 ? 63.309 -36.938 0.840 1.00 9.73 280 ASN A C 1
ATOM 1311 O O . ASN A 1 280 ? 63.563 -37.027 2.035 1.00 10.17 280 ASN A O 1
ATOM 1316 N N . ALA A 1 281 ? 62.308 -37.594 0.268 1.00 10.52 281 ALA A N 1
ATOM 1317 C CA . ALA A 1 281 ? 61.425 -38.443 1.051 1.00 13.60 281 ALA A CA 1
ATOM 1318 C C . ALA A 1 281 ? 62.175 -39.589 1.739 1.00 18.53 281 ALA A C 1
ATOM 1319 O O . ALA A 1 281 ? 61.693 -40.128 2.737 1.00 21.72 281 ALA A O 1
ATOM 1321 N N . ASP A 1 282 ? 63.354 -39.953 1.229 1.00 10.21 282 ASP A N 1
ATOM 1322 C CA . ASP A 1 282 ? 64.121 -41.048 1.834 1.00 10.30 282 ASP A CA 1
ATOM 1323 C C . ASP A 1 282 ? 65.099 -40.589 2.912 1.00 11.59 282 ASP A C 1
ATOM 1324 O O . ASP A 1 282 ? 65.906 -41.381 3.410 1.00 13.33 282 ASP A O 1
ATOM 1329 N N . GLY A 1 283 ? 65.049 -39.309 3.258 1.00 11.78 283 GLY A N 1
ATOM 1330 C CA . GLY A 1 283 ? 65.868 -38.805 4.340 1.00 8.36 283 GLY A CA 1
ATOM 1331 C C . GLY A 1 283 ? 67.200 -38.206 3.927 1.00 14.06 283 GLY A C 1
ATOM 1332 O O . GLY A 1 283 ? 67.881 -37.606 4.762 1.00 11.53 283 GLY A O 1
ATOM 1333 N N . THR A 1 284 ? 67.592 -38.369 2.663 1.00 8.77 284 THR A N 1
ATOM 1334 C CA . THR A 1 284 ? 68.826 -37.732 2.204 1.00 9.42 284 THR A CA 1
ATOM 1335 C C . THR A 1 284 ? 68.581 -36.273 1.829 1.00 8.47 284 THR A C 1
ATOM 1336 O O . THR A 1 284 ? 67.458 -35.878 1.524 1.00 8.29 284 THR A O 1
ATOM 1340 N N . VAL A 1 285 ? 69.636 -35.467 1.864 1.00 8.40 285 VAL A N 1
ATOM 1341 C CA . VAL A 1 285 ? 69.519 -34.064 1.485 1.00 8.10 285 VAL A CA 1
ATOM 1342 C C . VAL A 1 285 ? 69.202 -33.933 -0.009 1.00 8.44 285 VAL A C 1
ATOM 1343 O O . VAL A 1 285 ? 69.790 -34.629 -0.837 1.00 9.04 285 VAL A O 1
ATOM 1347 N N . ASN A 1 286 ? 68.254 -33.052 -0.332 1.00 8.14 286 ASN A N 1
ATOM 1348 C CA . ASN A 1 286 ? 67.802 -32.864 -1.709 1.00 8.48 286 ASN A CA 1
ATOM 1349 C C . ASN A 1 286 ? 68.668 -31.850 -2.453 1.00 9.39 286 ASN A C 1
ATOM 1350 O O . ASN A 1 286 ? 68.307 -30.677 -2.547 1.00 8.54 286 ASN A O 1
ATOM 1355 N N . GLN A 1 287 ? 69.802 -32.303 -2.986 1.00 9.14 287 GLN A N 1
ATOM 1356 C CA . GLN A 1 287 ? 70.740 -31.391 -3.655 1.00 13.54 287 GLN A CA 1
ATOM 1357 C C . GLN A 1 287 ? 70.103 -30.705 -4.858 1.00 13.44 287 GLN A C 1
ATOM 1358 O O . GLN A 1 287 ? 70.315 -29.509 -5.086 1.00 12.82 287 GLN A O 1
ATOM 1364 N N . ALA A 1 288 ? 69.326 -31.462 -5.627 1.00 13.96 288 ALA A N 1
ATOM 1365 C CA . ALA A 1 288 ? 68.689 -30.909 -6.823 1.00 15.15 288 ALA A CA 1
ATOM 1366 C C . ALA A 1 288 ? 67.699 -29.800 -6.470 1.00 13.09 288 ALA A C 1
ATOM 1367 O O . ALA A 1 288 ? 67.656 -28.759 -7.138 1.00 13.50 288 ALA A O 1
ATOM 1369 N N . GLY A 1 289 ? 66.916 -30.020 -5.415 1.00 11.23 289 GLY A N 1
ATOM 1370 C CA . GLY A 1 289 ? 65.949 -29.033 -4.958 1.00 9.66 289 GLY A CA 1
ATOM 1371 C C . GLY A 1 289 ? 66.636 -27.776 -4.457 1.00 10.61 289 GLY A C 1
ATOM 1372 O O . GLY A 1 289 ? 66.215 -26.655 -4.759 1.00 9.36 289 GLY A O 1
ATOM 1373 N N . ILE A 1 290 ? 67.694 -27.970 -3.680 1.00 7.88 290 ILE A N 1
ATOM 1374 C CA . ILE A 1 290 ? 68.434 -26.848 -3.095 1.00 9.25 290 ILE A CA 1
ATOM 1375 C C . ILE A 1 290 ? 69.147 -26.049 -4.200 1.00 8.73 290 ILE A C 1
ATOM 1376 O O . ILE A 1 290 ? 69.209 -24.814 -4.154 1.00 8.54 290 ILE A O 1
ATOM 1381 N N . ASN A 1 291 ? 69.659 -26.742 -5.210 1.00 8.55 291 ASN A N 1
ATOM 1382 C CA . ASN A 1 291 ? 70.270 -26.053 -6.340 1.00 13.70 291 ASN A CA 1
ATOM 1383 C C . ASN A 1 291 ? 69.246 -25.248 -7.132 1.00 13.03 291 ASN A C 1
ATOM 1384 O O . ASN A 1 291 ? 69.509 -24.106 -7.518 1.00 12.11 291 ASN A O 1
ATOM 1389 N N . ALA A 1 292 ? 68.080 -25.838 -7.383 1.00 13.26 292 ALA A N 1
ATOM 1390 C CA . ALA A 1 292 ? 67.034 -25.130 -8.116 1.00 11.44 292 ALA A CA 1
ATOM 1391 C C . ALA A 1 292 ? 66.596 -23.893 -7.354 1.00 10.88 292 ALA A C 1
ATOM 1392 O O . ALA A 1 292 ? 66.420 -22.813 -7.934 1.00 10.02 292 ALA A O 1
ATOM 1394 N N . PHE A 1 293 ? 66.415 -24.050 -6.049 1.00 10.07 293 PHE A N 1
ATOM 1395 C CA . PHE A 1 293 ? 65.990 -22.919 -5.237 1.00 8.90 293 PHE A CA 1
ATOM 1396 C C . PHE A 1 293 ? 67.041 -21.808 -5.239 1.00 9.80 293 PHE A C 1
ATOM 1397 O O . PHE A 1 293 ? 66.719 -20.634 -5.455 1.00 8.89 293 PHE A O 1
ATOM 1405 N N . SER A 1 294 ? 68.291 -22.178 -4.991 1.00 7.40 294 SER A N 1
ATOM 1406 C CA . SER A 1 294 ? 69.359 -21.190 -4.870 1.00 9.08 294 SER A CA 1
ATOM 1407 C C . SER A 1 294 ? 69.563 -20.428 -6.168 1.00 11.49 294 SER A C 1
ATOM 1408 O O . SER A 1 294 ? 69.681 -19.199 -6.160 1.00 10.01 294 SER A O 1
ATOM 1411 N N . ASP A 1 295 ? 69.583 -21.139 -7.288 1.00 8.32 295 ASP A N 1
ATOM 1412 C CA . ASP A 1 295 ? 69.691 -20.456 -8.578 1.00 8.73 295 ASP A CA 1
ATOM 1413 C C . ASP A 1 295 ? 68.491 -19.535 -8.818 1.00 9.90 295 ASP A C 1
ATOM 1414 O O . ASP A 1 295 ? 68.643 -18.450 -9.391 1.00 10.49 295 ASP A O 1
ATOM 1419 N N . SER A 1 296 ? 67.302 -19.959 -8.384 1.00 10.18 296 SER A N 1
ATOM 1420 C CA . SER A 1 296 ? 66.101 -19.149 -8.581 1.00 10.78 296 SER A CA 1
ATOM 1421 C C . SER A 1 296 ? 66.155 -17.885 -7.721 1.00 11.94 296 SER A C 1
ATOM 1422 O O . SER A 1 296 ? 65.616 -16.850 -8.109 1.00 10.34 296 SER A O 1
ATOM 1425 N N . ALA A 1 297 ? 66.809 -17.965 -6.565 1.00 8.89 297 ALA A N 1
ATOM 1426 C CA . ALA A 1 297 ? 66.921 -16.806 -5.685 1.00 9.58 297 ALA A CA 1
ATOM 1427 C C . ALA A 1 297 ? 67.823 -15.756 -6.320 1.00 11.28 297 ALA A C 1
ATOM 1428 O O . ALA A 1 297 ? 67.522 -14.562 -6.282 1.00 10.70 297 ALA A O 1
ATOM 1430 N N . VAL A 1 298 ? 68.929 -16.208 -6.906 1.00 8.03 298 VAL A N 1
ATOM 1431 C CA . VAL A 1 298 ? 69.824 -15.313 -7.637 1.00 9.99 298 VAL A CA 1
ATOM 1432 C C . VAL A 1 298 ? 69.061 -14.611 -8.767 1.00 9.40 298 VAL A C 1
ATOM 1433 O O . VAL A 1 298 ? 69.149 -13.392 -8.925 1.00 10.85 298 VAL A O 1
ATOM 1437 N N . ALA A 1 299 ? 68.290 -15.373 -9.535 1.00 8.60 299 ALA A N 1
ATOM 1438 C CA . ALA A 1 299 ? 67.571 -14.795 -10.669 1.00 10.23 299 ALA A CA 1
ATOM 1439 C C . ALA A 1 299 ? 66.517 -13.796 -10.197 1.00 8.25 299 ALA A C 1
ATOM 1440 O O . ALA A 1 299 ? 66.279 -12.773 -10.849 1.00 10.01 299 ALA A O 1
ATOM 1442 N N . PHE A 1 300 ? 65.879 -14.111 -9.073 1.00 7.56 300 PHE A N 1
ATOM 1443 C CA . PHE A 1 300 ? 64.832 -13.258 -8.506 1.00 10.71 300 PHE A CA 1
ATOM 1444 C C . PHE A 1 300 ? 65.407 -11.931 -8.019 1.00 9.16 300 PHE A C 1
ATOM 1445 O O . PHE A 1 300 ? 64.864 -10.860 -8.312 1.00 9.92 300 PHE A O 1
ATOM 1453 N N . LEU A 1 301 ? 66.507 -11.999 -7.273 1.00 8.54 301 LEU A N 1
ATOM 1454 C CA . LEU A 1 301 ? 67.185 -10.782 -6.816 1.00 9.49 301 LEU A CA 1
ATOM 1455 C C . LEU A 1 301 ? 67.588 -9.876 -7.986 1.00 12.95 301 LEU A C 1
ATOM 1456 O O . LEU A 1 301 ? 67.411 -8.654 -7.940 1.00 12.20 301 LEU A O 1
ATOM 1461 N N . ARG A 1 302 ? 68.141 -10.485 -9.030 1.00 11.60 302 ARG A N 1
ATOM 1462 C CA . ARG A 1 302 ? 68.563 -9.735 -10.206 1.00 10.87 302 ARG A CA 1
ATOM 1463 C C . ARG A 1 302 ? 67.382 -9.102 -10.935 1.00 13.74 302 ARG A C 1
ATOM 1464 O O . ARG A 1 302 ? 67.485 -7.990 -11.451 1.00 14.47 302 ARG A O 1
ATOM 1472 N N . LYS A 1 303 ? 66.263 -9.813 -10.975 1.00 8.48 303 LYS A N 1
ATOM 1473 C CA . LYS A 1 303 ? 65.103 -9.368 -11.744 1.00 9.24 303 LYS A CA 1
ATOM 1474 C C . LYS A 1 303 ? 64.381 -8.192 -11.105 1.00 12.13 303 LYS A C 1
ATOM 1475 O O . LYS A 1 303 ? 63.936 -7.265 -11.801 1.00 11.42 303 LYS A O 1
ATOM 1481 N N . TYR A 1 304 ? 64.263 -8.223 -9.781 1.00 8.54 304 TYR A N 1
ATOM 1482 C CA . TYR A 1 304 ? 63.436 -7.246 -9.078 1.00 9.30 304 TYR A CA 1
ATOM 1483 C C . TYR A 1 304 ? 64.226 -6.263 -8.223 1.00 13.66 304 TYR A C 1
ATOM 1484 O O . TYR A 1 304 ? 63.641 -5.392 -7.567 1.00 13.09 304 TYR A O 1
ATOM 1493 N N . GLY A 1 305 ? 65.546 -6.383 -8.247 1.00 11.52 305 GLY A N 1
ATOM 1494 C CA . GLY A 1 305 ? 66.397 -5.431 -7.552 1.00 11.57 305 GLY A CA 1
ATOM 1495 C C . GLY A 1 305 ? 66.387 -5.552 -6.034 1.00 13.98 305 GLY A C 1
ATOM 1496 O O . GLY A 1 305 ? 66.655 -4.578 -5.332 1.00 13.57 305 GLY A O 1
ATOM 1497 N N . PHE A 1 306 ? 66.086 -6.739 -5.518 1.00 9.37 306 PHE A N 1
ATOM 1498 C CA . PHE A 1 306 ? 66.231 -6.981 -4.082 1.00 7.58 306 PHE A CA 1
ATOM 1499 C C . PHE A 1 306 ? 67.702 -7.082 -3.694 1.00 10.86 306 PHE A C 1
ATOM 1500 O O . PHE A 1 306 ? 68.547 -7.458 -4.509 1.00 10.67 306 PHE A O 1
ATOM 1508 N N . ASP A 1 307 ? 68.000 -6.741 -2.442 1.00 7.50 307 ASP A N 1
ATOM 1509 C CA . ASP A 1 307 ? 69.374 -6.749 -1.939 1.00 7.86 307 ASP A CA 1
ATOM 1510 C C . ASP A 1 307 ? 69.732 -8.027 -1.196 1.00 7.69 307 ASP A C 1
ATOM 1511 O O . ASP A 1 307 ? 70.872 -8.202 -0.767 1.00 10.41 307 ASP A O 1
ATOM 1516 N N . GLY A 1 308 ? 68.757 -8.906 -1.007 1.00 7.25 308 GLY A N 1
ATOM 1517 C CA . GLY A 1 308 ? 69.024 -10.123 -0.266 1.00 7.77 308 GLY A CA 1
ATOM 1518 C C . GLY A 1 308 ? 67.819 -11.020 -0.152 1.00 7.15 308 GLY A C 1
ATOM 1519 O O . GLY A 1 308 ? 66.720 -10.658 -0.572 1.00 9.52 308 GLY A O 1
ATOM 1520 N N . VAL A 1 309 ? 68.044 -12.195 0.422 1.00 6.54 309 VAL A N 1
ATOM 1521 C CA . VAL A 1 309 ? 66.987 -13.171 0.677 1.00 6.43 309 VAL A CA 1
ATOM 1522 C C . VAL A 1 309 ? 66.926 -13.439 2.173 1.00 9.84 309 VAL A C 1
ATOM 1523 O O . VAL A 1 309 ? 67.966 -13.601 2.818 1.00 8.20 309 VAL A O 1
ATOM 1527 N N . ASP A 1 310 ? 65.709 -13.473 2.713 1.00 7.24 310 ASP A N 1
ATOM 1528 C CA . ASP A 1 310 ? 65.473 -13.749 4.122 1.00 7.25 310 ASP A CA 1
ATOM 1529 C C . ASP A 1 310 ? 64.770 -15.101 4.217 1.00 8.60 310 ASP A C 1
ATOM 1530 O O . ASP A 1 310 ? 63.643 -15.261 3.760 1.00 10.61 310 ASP A O 1
ATOM 1535 N N . ILE A 1 311 ? 65.456 -16.096 4.762 1.00 5.78 311 ILE A N 1
ATOM 1536 C CA . ILE A 1 311 ? 64.894 -17.437 4.835 1.00 5.61 311 ILE A CA 1
ATOM 1537 C C . ILE A 1 311 ? 64.078 -17.588 6.112 1.00 8.09 311 ILE A C 1
ATOM 1538 O O . ILE A 1 311 ? 64.620 -17.496 7.206 1.00 9.06 311 ILE A O 1
ATOM 1543 N N . ASP A 1 312 ? 62.776 -17.802 5.966 1.00 5.62 312 ASP A N 1
ATOM 1544 C CA . ASP A 1 312 ? 61.875 -17.932 7.106 1.00 5.76 312 ASP A CA 1
ATOM 1545 C C . ASP A 1 312 ? 61.272 -19.342 7.120 1.00 9.47 312 ASP A C 1
ATOM 1546 O O . ASP A 1 312 ? 60.067 -19.535 6.952 1.00 8.23 312 ASP A O 1
ATOM 1551 N N . PHE A 1 313 ? 62.154 -20.315 7.297 1.00 7.87 313 PHE A N 1
ATOM 1552 C CA . PHE A 1 313 ? 61.818 -21.737 7.317 1.00 8.72 313 PHE A CA 1
ATOM 1553 C C . PHE A 1 313 ? 61.333 -22.099 8.723 1.00 7.70 313 PHE A C 1
ATOM 1554 O O . PHE A 1 313 ? 62.129 -22.133 9.665 1.00 6.80 313 PHE A O 1
ATOM 1562 N N . GLU A 1 314 ? 60.028 -22.340 8.872 1.00 5.91 314 GLU A N 1
ATOM 1563 C CA . GLU A 1 314 ? 59.458 -22.639 10.185 1.00 7.05 314 GLU A CA 1
ATOM 1564 C C . GLU A 1 314 ? 58.921 -24.075 10.244 1.00 10.91 314 GLU A C 1
ATOM 1565 O O . GLU A 1 314 ? 57.752 -24.294 9.919 1.00 9.56 314 GLU A O 1
ATOM 1571 N N . TYR A 1 315 ? 59.729 -25.057 10.668 1.00 9.42 315 TYR A N 1
ATOM 1572 C CA . TYR A 1 315 ? 61.099 -24.896 11.188 1.00 7.93 315 TYR A CA 1
ATOM 1573 C C . TYR A 1 315 ? 61.925 -26.118 10.839 1.00 7.83 315 TYR A C 1
ATOM 1574 O O . TYR A 1 315 ? 61.383 -27.222 10.805 1.00 9.18 315 TYR A O 1
ATOM 1583 N N . PRO A 1 316 ? 63.241 -25.939 10.647 1.00 7.16 316 PRO A N 1
ATOM 1584 C CA . PRO A 1 316 ? 64.123 -27.081 10.395 1.00 6.83 316 PRO A CA 1
ATOM 1585 C C . PRO A 1 316 ? 64.567 -27.735 11.703 1.00 9.73 316 PRO A C 1
ATOM 1586 O O . PRO A 1 316 ? 65.762 -27.791 12.009 1.00 10.15 316 PRO A O 1
ATOM 1590 N N . THR A 1 317 ? 63.607 -28.215 12.483 1.00 6.27 317 THR A N 1
ATOM 1591 C CA . THR A 1 317 ? 63.945 -28.786 13.773 1.00 6.17 317 THR A CA 1
ATOM 1592 C C . THR A 1 317 ? 63.552 -30.256 13.846 1.00 8.39 317 THR A C 1
ATOM 1593 O O . THR A 1 317 ? 62.589 -30.690 13.204 1.00 7.82 317 THR A O 1
ATOM 1597 N N . SER A 1 318 ? 64.299 -31.021 14.637 1.00 6.37 318 SER A N 1
ATOM 1598 C CA . SER A 1 318 ? 64.020 -32.439 14.799 1.00 6.69 318 SER A CA 1
ATOM 1599 C C . SER A 1 318 ? 62.999 -32.740 15.915 1.00 6.76 318 SER A C 1
ATOM 1600 O O . SER A 1 318 ? 62.749 -33.909 16.202 1.00 8.36 318 SER A O 1
ATOM 1603 N N . MET A 1 319 ? 62.413 -31.710 16.527 1.00 8.44 319 MET A N 1
ATOM 1604 C CA . MET A 1 319 ? 61.330 -31.913 17.497 1.00 8.32 319 MET A CA 1
ATOM 1605 C C . MET A 1 319 ? 60.082 -32.394 16.763 1.00 11.02 319 MET A C 1
ATOM 1606 O O . MET A 1 319 ? 59.662 -31.782 15.786 1.00 11.68 319 MET A O 1
ATOM 1611 N N . ASN A 1 320 ? 59.506 -33.492 17.232 1.00 7.64 320 ASN A N 1
ATOM 1612 C CA . ASN A 1 320 ? 58.313 -34.061 16.625 1.00 11.84 320 ASN A CA 1
ATOM 1613 C C . ASN A 1 320 ? 57.119 -33.113 16.794 1.00 13.65 320 ASN A C 1
ATOM 1614 O O . ASN A 1 320 ? 56.974 -32.493 17.846 1.00 14.20 320 ASN A O 1
ATOM 1619 N N . ASN A 1 321 ? 56.294 -32.983 15.750 1.00 9.69 321 ASN A N 1
ATOM 1620 C CA . ASN A 1 321 ? 55.102 -32.117 15.761 1.00 9.90 321 ASN A CA 1
ATOM 1621 C C . ASN A 1 321 ? 55.393 -30.636 15.999 1.00 11.23 321 ASN A C 1
ATOM 1622 O O . ASN A 1 321 ? 54.526 -29.897 16.467 1.00 15.08 321 ASN A O 1
ATOM 1627 N N . ALA A 1 322 ? 56.603 -30.192 15.684 1.00 13.46 322 ALA A N 1
ATOM 1628 C CA . ALA A 1 322 ? 56.950 -28.792 15.903 1.00 15.23 322 ALA A CA 1
ATOM 1629 C C . ALA A 1 322 ? 56.473 -27.913 14.759 1.00 16.50 322 ALA A C 1
ATOM 1630 O O . ALA A 1 322 ? 56.268 -26.712 14.935 1.00 17.36 322 ALA A O 1
ATOM 1632 N N . GLY A 1 323 ? 56.293 -28.511 13.587 1.00 18.09 323 GLY A N 1
ATOM 1633 C CA . GLY A 1 323 ? 55.893 -27.751 12.421 1.00 21.55 323 GLY A CA 1
ATOM 1634 C C . GLY A 1 323 ? 54.431 -27.330 12.462 1.00 24.38 323 GLY A C 1
ATOM 1635 O O . GLY A 1 323 ? 53.680 -27.736 13.358 1.00 22.90 323 GLY A O 1
ATOM 1636 N N . ASN A 1 324 ? 54.039 -26.483 11.511 1.00 19.52 324 ASN A N 1
ATOM 1637 C CA . ASN A 1 324 ? 52.628 -26.221 11.234 1.00 17.16 324 ASN A CA 1
ATOM 1638 C C . ASN A 1 324 ? 51.952 -27.579 11.090 1.00 14.60 324 ASN A C 1
ATOM 1639 O O . ASN A 1 324 ? 52.456 -28.425 10.354 1.00 14.55 324 ASN A O 1
ATOM 1644 N N . PRO A 1 325 ? 50.842 -27.818 11.821 1.00 16.48 325 PRO A N 1
ATOM 1645 C CA . PRO A 1 325 ? 50.186 -29.133 11.736 1.00 15.61 325 PRO A CA 1
ATOM 1646 C C . PRO A 1 325 ? 49.895 -29.571 10.296 1.00 14.27 325 PRO A C 1
ATOM 1647 O O . PRO A 1 325 ? 49.884 -30.764 10.002 1.00 13.36 325 PRO A O 1
ATOM 1651 N N . LEU A 1 326 ? 49.679 -28.603 9.413 1.00 12.89 326 LEU A N 1
ATOM 1652 C CA . LEU A 1 326 ? 49.443 -28.885 7.998 1.00 13.84 326 LEU A CA 1
ATOM 1653 C C . LEU A 1 326 ? 50.662 -29.497 7.296 1.00 13.61 326 LEU A C 1
ATOM 1654 O O . LEU A 1 326 ? 50.542 -30.041 6.197 1.00 15.17 326 LEU A O 1
ATOM 1659 N N . ASP A 1 327 ? 51.829 -29.390 7.929 1.00 9.77 327 ASP A N 1
ATOM 1660 C CA . ASP A 1 327 ? 53.088 -29.866 7.362 1.00 10.54 327 ASP A CA 1
ATOM 1661 C C . ASP A 1 327 ? 53.600 -31.178 7.966 1.00 13.59 327 ASP A C 1
ATOM 1662 O O . ASP A 1 327 ? 54.638 -31.681 7.546 1.00 14.08 327 ASP A O 1
ATOM 1667 N N . TRP A 1 328 ? 52.896 -31.728 8.949 1.00 14.41 328 TRP A N 1
ATOM 1668 C CA . TRP A 1 328 ? 53.451 -32.856 9.711 1.00 13.15 328 TRP A CA 1
ATOM 1669 C C . TRP A 1 328 ? 53.762 -34.096 8.878 1.00 15.27 328 TRP A C 1
ATOM 1670 O O . TRP A 1 328 ? 54.727 -34.805 9.171 1.00 15.27 328 TRP A O 1
ATOM 1681 N N . THR A 1 329 ? 52.975 -34.357 7.837 1.00 17.81 329 THR A N 1
ATOM 1682 C CA . THR A 1 329 ? 53.255 -35.516 6.989 1.00 19.30 329 THR A CA 1
ATOM 1683 C C . THR A 1 329 ? 54.602 -35.369 6.276 1.00 22.14 329 THR A C 1
ATOM 1684 O O . THR A 1 329 ? 55.216 -36.363 5.888 1.00 24.85 329 THR A O 1
ATOM 1688 N N . PHE A 1 330 ? 55.064 -34.130 6.119 1.00 13.16 330 PHE A N 1
ATOM 1689 C CA . PHE A 1 330 ? 56.394 -33.886 5.567 1.00 11.88 330 PHE A CA 1
ATOM 1690 C C . PHE A 1 330 ? 57.447 -33.792 6.659 1.00 12.80 330 PHE A C 1
ATOM 1691 O O . PHE A 1 330 ? 58.517 -34.399 6.567 1.00 10.68 330 PHE A O 1
ATOM 1699 N N . SER A 1 331 ? 57.154 -32.996 7.680 1.00 10.69 331 SER A N 1
ATOM 1700 C CA . SER A 1 331 ? 58.174 -32.647 8.658 1.00 9.98 331 SER A CA 1
ATOM 1701 C C . SER A 1 331 ? 58.517 -33.827 9.563 1.00 12.42 331 SER A C 1
ATOM 1702 O O . SER A 1 331 ? 59.685 -34.098 9.817 1.00 11.24 331 SER A O 1
ATOM 1705 N N . ASN A 1 332 ? 57.503 -34.530 10.048 1.00 12.33 332 ASN A N 1
ATOM 1706 C CA . ASN A 1 332 ? 57.749 -35.634 10.968 1.00 12.19 332 ASN A CA 1
ATOM 1707 C C . ASN A 1 332 ? 58.467 -36.814 10.295 1.00 14.07 332 ASN A C 1
ATOM 1708 O O . ASN A 1 332 ? 59.119 -37.616 10.962 1.00 16.22 332 ASN A O 1
ATOM 1713 N N . ALA A 1 333 ? 58.376 -36.902 8.972 1.00 12.13 333 ALA A N 1
ATOM 1714 C CA . ALA A 1 333 ? 59.060 -37.955 8.238 1.00 12.19 333 ALA A CA 1
ATOM 1715 C C . ALA A 1 333 ? 60.540 -37.622 8.001 1.00 13.44 333 ALA A C 1
ATOM 1716 O O . ALA A 1 333 ? 61.304 -38.457 7.523 1.00 17.01 333 ALA A O 1
ATOM 1718 N N . ARG A 1 334 ? 60.942 -36.408 8.353 1.00 11.00 334 ARG A N 1
ATOM 1719 C CA . ARG A 1 334 ? 62.276 -35.919 8.023 1.00 10.45 334 ARG A CA 1
ATOM 1720 C C . ARG A 1 334 ? 63.074 -35.452 9.243 1.00 9.77 334 ARG A C 1
ATOM 1721 O O . ARG A 1 334 ? 64.134 -34.855 9.084 1.00 11.99 334 ARG A O 1
ATOM 1729 N N . LEU A 1 335 ? 62.576 -35.715 10.448 1.00 9.79 335 LEU A N 1
ATOM 1730 C CA . LEU A 1 335 ? 63.141 -35.088 11.649 1.00 10.55 335 LEU A CA 1
ATOM 1731 C C . LEU A 1 335 ? 64.659 -35.232 11.753 1.00 10.50 335 LEU A C 1
ATOM 1732 O O . LEU A 1 335 ? 65.356 -34.261 12.058 1.00 11.93 335 LEU A O 1
ATOM 1737 N N . GLY A 1 336 ? 65.170 -36.426 11.474 1.00 8.67 336 GLY A N 1
ATOM 1738 C CA . GLY A 1 336 ? 66.594 -36.681 11.627 1.00 12.19 336 GLY A CA 1
ATOM 1739 C C . GLY A 1 336 ? 67.481 -36.048 10.568 1.00 13.54 336 GLY A C 1
ATOM 1740 O O . GLY A 1 336 ? 68.710 -36.026 10.703 1.00 12.00 336 GLY A O 1
ATOM 1741 N N . SER A 1 337 ? 66.854 -35.538 9.511 1.00 8.29 337 SER A N 1
ATOM 1742 C CA . SER A 1 337 ? 67.567 -35.021 8.349 1.00 8.73 337 SER A CA 1
ATOM 1743 C C . SER A 1 337 ? 67.480 -33.514 8.196 1.00 6.51 337 SER A C 1
ATOM 1744 O O . SER A 1 337 ? 68.211 -32.937 7.397 1.00 7.04 337 SER A O 1
ATOM 1747 N N . LEU A 1 338 ? 66.550 -32.883 8.904 1.00 7.99 338 LEU A N 1
ATOM 1748 C CA . LEU A 1 338 ? 66.288 -31.462 8.666 1.00 7.61 338 LEU A CA 1
ATOM 1749 C C . LEU A 1 338 ? 67.479 -30.564 8.979 1.00 8.46 338 LEU A C 1
ATOM 1750 O O . LEU A 1 338 ? 67.673 -29.533 8.324 1.00 7.14 338 LEU A O 1
ATOM 1755 N N . ASN A 1 339 ? 68.280 -30.927 9.972 1.00 7.34 339 ASN A N 1
ATOM 1756 C CA . ASN A 1 339 ? 69.446 -30.100 10.267 1.00 7.72 339 ASN A CA 1
ATOM 1757 C C . ASN A 1 339 ? 70.460 -30.115 9.118 1.00 7.26 339 ASN A C 1
ATOM 1758 O O . ASN A 1 339 ? 70.947 -29.061 8.714 1.00 8.04 339 ASN A O 1
ATOM 1763 N N . LYS A 1 340 ? 70.782 -31.303 8.612 1.00 7.61 340 LYS A N 1
ATOM 1764 C CA . LYS A 1 340 ? 71.683 -31.408 7.456 1.00 8.52 340 LYS A CA 1
ATOM 1765 C C . LYS A 1 340 ? 71.110 -30.704 6.227 1.00 7.70 340 LYS A C 1
ATOM 1766 O O . LYS A 1 340 ? 71.843 -30.075 5.453 1.00 7.68 340 LYS A O 1
ATOM 1772 N N . GLY A 1 341 ? 69.800 -30.820 6.039 1.00 7.71 341 GLY A N 1
ATOM 1773 C CA . GLY A 1 341 ? 69.153 -30.195 4.897 1.00 7.70 341 GLY A CA 1
ATOM 1774 C C . GLY A 1 341 ? 69.238 -28.685 4.968 1.00 9.97 341 GLY A C 1
ATOM 1775 O O . GLY A 1 341 ? 69.418 -28.004 3.955 1.00 8.59 341 GLY A O 1
ATOM 1776 N N . TYR A 1 342 ? 69.101 -28.150 6.177 1.00 7.09 342 TYR A N 1
ATOM 1777 C CA . TYR A 1 342 ? 69.095 -26.705 6.365 1.00 8.22 342 TYR A CA 1
ATOM 1778 C C . TYR A 1 342 ? 70.495 -26.134 6.206 1.00 8.62 342 TYR A C 1
ATOM 1779 O O . TYR A 1 342 ? 70.688 -25.073 5.604 1.00 8.99 342 TYR A O 1
ATOM 1788 N N . VAL A 1 343 ? 71.477 -26.845 6.745 1.00 7.35 343 VAL A N 1
ATOM 1789 C CA . VAL A 1 343 ? 72.865 -26.434 6.569 1.00 8.78 343 VAL A CA 1
ATOM 1790 C C . VAL A 1 343 ? 73.234 -26.465 5.082 1.00 8.86 343 VAL A C 1
ATOM 1791 O O . VAL A 1 343 ? 73.868 -25.534 4.575 1.00 7.19 343 VAL A O 1
ATOM 1795 N N . ALA A 1 344 ? 72.814 -27.513 4.376 1.00 7.36 344 ALA A N 1
ATOM 1796 C CA . ALA A 1 344 ? 73.076 -27.585 2.938 1.00 7.60 344 ALA A CA 1
ATOM 1797 C C . ALA A 1 344 ? 72.402 -26.439 2.171 1.00 11.57 344 ALA A C 1
ATOM 1798 O O . ALA A 1 344 ? 72.989 -25.868 1.248 1.00 8.35 344 ALA A O 1
ATOM 1800 N N . LEU A 1 345 ? 71.168 -26.115 2.546 1.00 7.33 345 LEU A N 1
ATOM 1801 C CA . LEU A 1 345 ? 70.463 -24.997 1.928 1.00 7.26 345 LEU A CA 1
ATOM 1802 C C . LEU A 1 345 ? 71.242 -23.686 2.105 1.00 8.83 345 LEU A C 1
ATOM 1803 O O . LEU A 1 345 ? 71.491 -22.963 1.143 1.00 7.23 345 LEU A O 1
ATOM 1808 N N . LEU A 1 346 ? 71.648 -23.390 3.337 1.00 6.89 346 LEU A N 1
ATOM 1809 C CA . LEU A 1 346 ? 72.313 -22.117 3.607 1.00 6.78 346 LEU A CA 1
ATOM 1810 C C . LEU A 1 346 ? 73.703 -22.056 2.981 1.00 8.74 346 LEU A C 1
ATOM 1811 O O . LEU A 1 346 ? 74.110 -21.009 2.479 1.00 7.36 346 LEU A O 1
ATOM 1816 N N . GLN A 1 347 ? 74.438 -23.169 3.013 1.00 7.13 347 GLN A N 1
ATOM 1817 C CA . GLN A 1 347 ? 75.775 -23.193 2.418 1.00 7.37 347 GLN A CA 1
ATOM 1818 C C . GLN A 1 347 ? 75.697 -22.974 0.908 1.00 9.73 347 GLN A C 1
ATOM 1819 O O . GLN A 1 347 ? 76.510 -22.248 0.326 1.00 8.32 347 GLN A O 1
ATOM 1825 N N . THR A 1 348 ? 74.696 -23.577 0.277 1.00 8.21 348 THR A N 1
ATOM 1826 C CA . THR A 1 348 ? 74.541 -23.464 -1.168 1.00 7.94 348 THR A CA 1
ATOM 1827 C C . THR A 1 348 ? 74.043 -22.078 -1.562 1.00 7.89 348 THR A C 1
ATOM 1828 O O . THR A 1 348 ? 74.499 -21.491 -2.547 1.00 8.85 348 THR A O 1
ATOM 1832 N N . LEU A 1 349 ? 73.104 -21.550 -0.795 1.00 7.63 349 LEU A N 1
ATOM 1833 C CA . LEU A 1 349 ? 72.620 -20.196 -1.028 1.00 12.42 349 LEU A CA 1
ATOM 1834 C C . LEU A 1 349 ? 73.760 -19.181 -0.904 1.00 10.85 349 LEU A C 1
ATOM 1835 O O . LEU A 1 349 ? 73.885 -18.274 -1.727 1.00 9.80 349 LEU A O 1
ATOM 1840 N N . ARG A 1 350 ? 74.600 -19.364 0.112 1.00 9.50 350 ARG A N 1
ATOM 1841 C CA . ARG A 1 350 ? 75.769 -18.509 0.337 1.00 11.65 350 ARG A CA 1
ATOM 1842 C C . ARG A 1 350 ? 76.710 -18.560 -0.860 1.00 9.60 350 ARG A C 1
ATOM 1843 O O . ARG A 1 350 ? 77.172 -17.531 -1.354 1.00 8.67 350 ARG A O 1
ATOM 1851 N N . ASP A 1 351 ? 76.971 -19.772 -1.335 1.00 8.08 351 ASP A N 1
ATOM 1852 C CA . ASP A 1 351 ? 77.832 -19.976 -2.494 1.00 10.84 351 ASP A CA 1
ATOM 1853 C C . ASP A 1 351 ? 77.270 -19.283 -3.743 1.00 11.34 351 ASP A C 1
ATOM 1854 O O . ASP A 1 351 ? 77.991 -18.563 -4.444 1.00 8.95 351 ASP A O 1
ATOM 1859 N N . ARG A 1 352 ? 75.985 -19.486 -4.028 1.00 8.59 352 ARG A N 1
ATOM 1860 C CA . ARG A 1 352 ? 75.420 -18.935 -5.255 1.00 9.11 352 ARG A CA 1
ATOM 1861 C C . ARG A 1 352 ? 75.334 -17.418 -5.189 1.00 10.91 352 ARG A C 1
ATOM 1862 O O . ARG A 1 352 ? 75.605 -16.729 -6.179 1.00 10.33 352 ARG A O 1
ATOM 1870 N N . LEU A 1 353 ? 74.955 -16.893 -4.027 1.00 9.73 353 LEU A N 1
ATOM 1871 C CA . LEU A 1 353 ? 74.851 -15.445 -3.889 1.00 9.72 353 LEU A CA 1
ATOM 1872 C C . LEU A 1 353 ? 76.232 -14.779 -3.872 1.00 10.68 353 LEU A C 1
ATOM 1873 O O . LEU A 1 353 ? 76.387 -13.679 -4.407 1.00 10.59 353 LEU A O 1
ATOM 1878 N N . ASP A 1 354 ? 77.232 -15.431 -3.280 1.00 9.39 354 ASP A N 1
ATOM 1879 C CA . ASP A 1 354 ? 78.595 -14.893 -3.321 1.00 11.50 354 ASP A CA 1
ATOM 1880 C C . ASP A 1 354 ? 79.114 -14.814 -4.756 1.00 10.00 354 ASP A C 1
ATOM 1881 O O . ASP A 1 354 ? 79.705 -13.818 -5.148 1.00 11.26 354 ASP A O 1
ATOM 1886 N N . ARG A 1 355 ? 78.911 -15.875 -5.534 1.00 9.52 355 ARG A N 1
ATOM 1887 C CA . ARG A 1 355 ? 79.355 -15.871 -6.927 1.00 9.98 355 ARG A CA 1
ATOM 1888 C C . ARG A 1 355 ? 78.613 -14.827 -7.754 1.00 10.21 355 ARG A C 1
ATOM 1889 O O . ARG A 1 355 ? 79.225 -14.131 -8.568 1.00 12.56 355 ARG A O 1
ATOM 1897 N N . ALA A 1 356 ? 77.303 -14.716 -7.547 1.00 10.11 356 ALA A N 1
ATOM 1898 C CA . ALA A 1 356 ? 76.500 -13.712 -8.249 1.00 10.23 356 ALA A CA 1
ATOM 1899 C C . ALA A 1 356 ? 76.961 -12.293 -7.891 1.00 11.59 356 ALA A C 1
ATOM 1900 O O . ALA A 1 356 ? 77.035 -11.418 -8.755 1.00 12.55 356 ALA A O 1
ATOM 1902 N N . ALA A 1 357 ? 77.272 -12.076 -6.616 1.00 10.78 357 ALA A N 1
ATOM 1903 C CA . ALA A 1 357 ? 77.741 -10.773 -6.149 1.00 11.12 357 ALA A CA 1
ATOM 1904 C C . ALA A 1 357 ? 79.057 -10.393 -6.826 1.00 13.52 357 ALA A C 1
ATOM 1905 O O . ALA A 1 357 ? 79.253 -9.251 -7.234 1.00 11.72 357 ALA A O 1
ATOM 1907 N N . ALA A 1 358 ? 79.956 -11.362 -6.948 1.00 12.16 358 ALA A N 1
ATOM 1908 C CA . ALA A 1 358 ? 81.236 -11.119 -7.590 1.00 14.64 358 ALA A CA 1
ATOM 1909 C C . ALA A 1 358 ? 81.037 -10.781 -9.064 1.00 15.57 358 ALA A C 1
ATOM 1910 O O . ALA A 1 358 ? 81.726 -9.917 -9.612 1.00 17.97 358 ALA A O 1
ATOM 1912 N N . GLN A 1 359 ? 80.088 -11.457 -9.702 1.00 13.25 359 GLN A N 1
ATOM 1913 C CA . GLN A 1 359 ? 79.789 -11.190 -11.111 1.00 14.84 359 GLN A CA 1
ATOM 1914 C C . GLN A 1 359 ? 79.114 -9.835 -11.310 1.00 16.19 359 GLN A C 1
ATOM 1915 O O . GLN A 1 359 ? 79.380 -9.153 -12.296 1.00 18.11 359 GLN A O 1
ATOM 1921 N N . ASP A 1 360 ? 78.245 -9.458 -10.376 1.00 15.47 360 ASP A N 1
ATOM 1922 C CA . ASP A 1 360 ? 77.401 -8.269 -10.521 1.00 15.21 360 ASP A CA 1
ATOM 1923 C C . ASP A 1 360 ? 78.030 -7.004 -9.958 1.00 18.86 360 ASP A C 1
ATOM 1924 O O . ASP A 1 360 ? 77.533 -5.900 -10.192 1.00 21.40 360 ASP A O 1
ATOM 1929 N N . GLY A 1 361 ? 79.104 -7.168 -9.193 1.00 18.59 361 GLY A N 1
ATOM 1930 C CA . GLY A 1 361 ? 79.757 -6.040 -8.554 1.00 18.47 361 GLY A CA 1
ATOM 1931 C C . GLY A 1 361 ? 78.898 -5.356 -7.511 1.00 21.16 361 GLY A C 1
ATOM 1932 O O . GLY A 1 361 ? 79.043 -4.158 -7.271 1.00 23.94 361 GLY A O 1
ATOM 1933 N N . ARG A 1 362 ? 77.990 -6.109 -6.891 1.00 15.77 362 ARG A N 1
ATOM 1934 C CA . ARG A 1 362 ? 77.193 -5.587 -5.790 1.00 18.17 362 ARG A CA 1
ATOM 1935 C C . ARG A 1 362 ? 76.876 -6.744 -4.854 1.00 15.95 362 ARG A C 1
ATOM 1936 O O . ARG A 1 362 ? 76.808 -7.884 -5.282 1.00 16.77 362 ARG A O 1
ATOM 1944 N N . TYR A 1 363 ? 76.691 -6.455 -3.576 1.00 13.51 363 TYR A N 1
ATOM 1945 C CA . TYR A 1 363 ? 76.596 -7.524 -2.588 1.00 10.77 363 TYR A CA 1
ATOM 1946 C C . TYR A 1 363 ? 75.160 -7.989 -2.348 1.00 13.32 363 TYR A C 1
ATOM 1947 O O . TYR A 1 363 ? 74.225 -7.178 -2.366 1.00 14.86 363 TYR A O 1
ATOM 1956 N N . TYR A 1 364 ? 74.985 -9.291 -2.114 1.00 9.56 364 TYR A N 1
ATOM 1957 C CA . TYR A 1 364 ? 73.674 -9.850 -1.768 1.00 9.42 364 TYR A CA 1
ATOM 1958 C C . TYR A 1 364 ? 73.712 -10.486 -0.384 1.00 8.28 364 TYR A C 1
ATOM 1959 O O . TYR A 1 364 ? 74.535 -11.356 -0.117 1.00 11.21 364 TYR A O 1
ATOM 1968 N N . GLN A 1 365 ? 72.814 -10.046 0.488 1.00 8.08 365 GLN A N 1
ATOM 1969 C CA . GLN A 1 365 ? 72.764 -10.559 1.853 1.00 7.70 365 GLN A CA 1
ATOM 1970 C C . GLN A 1 365 ? 71.890 -11.810 1.963 1.00 11.20 365 GLN A C 1
ATOM 1971 O O . GLN A 1 365 ? 70.898 -11.954 1.251 1.00 10.19 365 GLN A O 1
ATOM 1977 N N . ILE A 1 366 ? 72.276 -12.721 2.850 1.00 7.73 366 ILE A N 1
ATOM 1978 C CA . ILE A 1 366 ? 71.371 -13.793 3.272 1.00 6.90 366 ILE A CA 1
ATOM 1979 C C . ILE A 1 366 ? 71.055 -13.613 4.734 1.00 6.64 366 ILE A C 1
ATOM 1980 O O . ILE A 1 366 ? 71.962 -13.551 5.571 1.00 8.73 366 ILE A O 1
ATOM 1985 N N . THR A 1 367 ? 69.772 -13.513 5.051 1.00 6.53 367 THR A N 1
ATOM 1986 C CA . THR A 1 367 ? 69.372 -13.449 6.440 1.00 7.34 367 THR A CA 1
ATOM 1987 C C . THR A 1 367 ? 68.380 -14.574 6.723 1.00 6.14 367 THR A C 1
ATOM 1988 O O . THR A 1 367 ? 67.939 -15.277 5.814 1.00 6.68 367 THR A O 1
ATOM 1992 N N . ALA A 1 368 ? 68.050 -14.761 7.995 1.00 7.97 368 ALA A N 1
ATOM 1993 C CA . ALA A 1 368 ? 67.045 -15.744 8.347 1.00 5.94 368 ALA A CA 1
ATOM 1994 C C . ALA A 1 368 ? 66.243 -15.272 9.534 1.00 7.23 368 ALA A C 1
ATOM 1995 O O . ALA A 1 368 ? 66.775 -14.650 10.446 1.00 7.07 368 ALA A O 1
ATOM 1997 N N . ALA A 1 369 ? 64.949 -15.549 9.486 1.00 6.25 369 ALA A N 1
ATOM 1998 C CA . ALA A 1 369 ? 64.084 -15.399 10.651 1.00 7.94 369 ALA A CA 1
ATOM 1999 C C . ALA A 1 369 ? 64.200 -16.697 11.433 1.00 7.28 369 ALA A C 1
ATOM 2000 O O . ALA A 1 369 ? 63.889 -17.779 10.907 1.00 9.04 369 ALA A O 1
ATOM 2002 N N . VAL A 1 370 ? 64.670 -16.592 12.673 1.00 5.39 370 VAL A N 1
ATOM 2003 C CA . VAL A 1 370 ? 65.090 -17.755 13.445 1.00 6.32 370 VAL A CA 1
ATOM 2004 C C . VAL A 1 370 ? 64.317 -17.803 14.765 1.00 5.28 370 VAL A C 1
ATOM 2005 O O . VAL A 1 370 ? 63.925 -16.763 15.297 1.00 7.40 370 VAL A O 1
ATOM 2009 N N . PRO A 1 371 ? 64.066 -19.014 15.283 1.00 5.96 371 PRO A N 1
ATOM 2010 C CA . PRO A 1 371 ? 63.193 -19.112 16.455 1.00 5.80 371 PRO A CA 1
ATOM 2011 C C . PRO A 1 371 ? 63.845 -18.607 17.746 1.00 8.07 371 PRO A C 1
ATOM 2012 O O . PRO A 1 371 ? 65.058 -18.729 17.931 1.00 9.02 371 PRO A O 1
ATOM 2016 N N . ALA A 1 372 ? 63.036 -18.024 18.625 1.00 6.93 372 ALA A N 1
ATOM 2017 C CA . ALA A 1 372 ? 63.514 -17.670 19.966 1.00 6.87 372 ALA A CA 1
ATOM 2018 C C . ALA A 1 372 ? 63.278 -18.815 20.952 1.00 9.12 372 ALA A C 1
ATOM 2019 O O . ALA A 1 372 ? 63.906 -18.876 22.013 1.00 10.23 372 ALA A O 1
ATOM 2021 N N . SER A 1 373 ? 62.380 -19.727 20.585 1.00 9.36 373 SER A N 1
ATOM 2022 C CA . SER A 1 373 ? 61.947 -20.824 21.466 1.00 10.84 373 SER A CA 1
ATOM 2023 C C . SER A 1 373 ? 63.037 -21.838 21.819 1.00 10.99 373 SER A C 1
ATOM 2024 O O . SER A 1 373 ? 63.587 -22.497 20.941 1.00 7.92 373 SER A O 1
ATOM 2027 N N . GLY A 1 374 ? 63.315 -21.986 23.110 1.00 10.73 374 GLY A N 1
ATOM 2028 C CA . GLY A 1 374 ? 64.265 -22.983 23.563 1.00 10.43 374 GLY A CA 1
ATOM 2029 C C . GLY A 1 374 ? 63.805 -24.395 23.245 1.00 12.24 374 GLY A C 1
ATOM 2030 O O . GLY A 1 374 ? 64.627 -25.301 23.097 1.00 13.66 374 GLY A O 1
ATOM 2031 N N . TYR A 1 375 ? 62.491 -24.586 23.137 1.00 7.71 375 TYR A N 1
ATOM 2032 C CA . TYR A 1 375 ? 61.956 -25.886 22.747 1.00 7.38 375 TYR A CA 1
ATOM 2033 C C . TYR A 1 375 ? 62.340 -26.222 21.300 1.00 8.35 375 TYR A C 1
ATOM 2034 O O . TYR A 1 375 ? 62.905 -27.285 21.033 1.00 7.84 375 TYR A O 1
ATOM 2043 N N . LEU A 1 376 ? 62.046 -25.313 20.373 1.00 8.17 376 LEU A N 1
ATOM 2044 C CA . LEU A 1 376 ? 62.410 -25.539 18.969 1.00 6.04 376 LEU A CA 1
ATOM 2045 C C . LEU A 1 376 ? 63.911 -25.744 18.806 1.00 9.00 376 LEU A C 1
ATOM 2046 O O . LEU A 1 376 ? 64.350 -26.615 18.059 1.00 8.17 376 LEU A O 1
ATOM 2051 N N . LEU A 1 377 ? 64.699 -24.939 19.511 1.00 6.88 377 LEU A N 1
ATOM 2052 C CA . LEU A 1 377 ? 66.148 -24.980 19.351 1.00 5.90 377 LEU A CA 1
ATOM 2053 C C . LEU A 1 377 ? 66.758 -26.263 19.898 1.00 8.00 377 LEU A C 1
ATOM 2054 O O . LEU A 1 377 ? 67.877 -26.634 19.523 1.00 7.45 377 LEU A O 1
ATOM 2059 N N . ARG A 1 378 ? 66.026 -26.961 20.768 1.00 6.70 378 ARG A N 1
ATOM 2060 C CA . ARG A 1 378 ? 66.550 -28.218 21.303 1.00 6.65 378 ARG A CA 1
ATOM 2061 C C . ARG A 1 378 ? 66.709 -29.247 20.176 1.00 8.68 378 ARG A C 1
ATOM 2062 O O . ARG A 1 378 ? 67.496 -30.183 20.283 1.00 9.37 378 ARG A O 1
ATOM 2070 N N . GLY A 1 379 ? 65.972 -29.053 19.087 1.00 6.71 379 GLY A N 1
ATOM 2071 C CA . GLY A 1 379 ? 66.065 -29.944 17.945 1.00 6.89 379 GLY A CA 1
ATOM 2072 C C . GLY A 1 379 ? 66.879 -29.374 16.794 1.00 7.34 379 GLY A C 1
ATOM 2073 O O . GLY A 1 379 ? 66.790 -29.865 15.677 1.00 7.61 379 GLY A O 1
ATOM 2074 N N . MET A 1 380 ? 67.674 -28.344 17.060 1.00 6.52 380 MET A N 1
ATOM 2075 C CA . MET A 1 380 ? 68.449 -27.716 15.989 1.00 6.40 380 MET A CA 1
ATOM 2076 C C . MET A 1 380 ? 69.962 -27.752 16.243 1.00 6.49 380 MET A C 1
ATOM 2077 O O . MET A 1 380 ? 70.698 -26.861 15.796 1.00 7.73 380 MET A O 1
ATOM 2082 N N . GLU A 1 381 ? 70.402 -28.808 16.936 1.00 7.63 381 GLU A N 1
ATOM 2083 C CA . GLU A 1 381 ? 71.816 -29.094 17.181 1.00 6.96 381 GLU A CA 1
ATOM 2084 C C . GLU A 1 381 ? 72.516 -27.861 17.762 1.00 6.79 381 GLU A C 1
ATOM 2085 O O . GLU A 1 381 ? 72.126 -27.411 18.832 1.00 8.23 381 GLU A O 1
ATOM 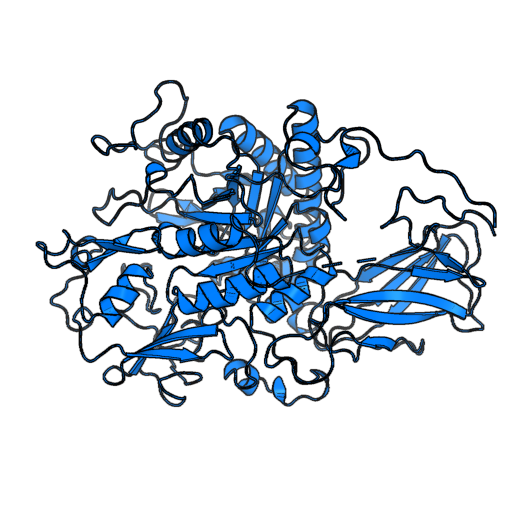2091 N N . THR A 1 382 ? 73.513 -27.311 17.073 1.00 6.90 382 THR A N 1
ATOM 2092 C CA . THR A 1 382 ? 74.147 -26.064 17.519 1.00 6.66 382 THR A CA 1
ATOM 2093 C C . THR A 1 382 ? 73.947 -24.915 16.524 1.00 9.81 382 THR A C 1
ATOM 2094 O O . THR A 1 382 ? 74.710 -23.943 16.525 1.00 7.61 382 THR A O 1
ATOM 2098 N N . PHE A 1 383 ? 72.914 -25.018 15.696 1.00 6.28 383 PHE A N 1
ATOM 2099 C CA . PHE A 1 383 ? 72.661 -24.030 14.642 1.00 6.11 383 PHE A CA 1
ATOM 2100 C C . PHE A 1 383 ? 73.933 -23.754 13.834 1.00 7.33 383 PHE A C 1
ATOM 2101 O O . PHE A 1 383 ? 74.353 -22.604 13.667 1.00 6.58 383 PHE A O 1
ATOM 2109 N N . GLN A 1 384 ? 74.538 -24.830 13.343 1.00 7.71 384 GLN A N 1
ATOM 2110 C CA . GLN A 1 384 ? 75.764 -24.746 12.562 1.00 6.65 384 GLN A CA 1
ATOM 2111 C C . GLN A 1 384 ? 75.636 -23.790 11.367 1.00 9.51 384 GLN A C 1
ATOM 2112 O O . GLN A 1 384 ? 76.622 -23.193 10.936 1.00 11.09 384 GLN A O 1
ATOM 2118 N N . GLY A 1 385 ? 74.415 -23.627 10.865 1.00 7.87 385 GLY A N 1
ATOM 2119 C CA . GLY A 1 385 ? 74.159 -22.774 9.714 1.00 8.64 385 GLY A CA 1
ATOM 2120 C C . GLY A 1 385 ? 74.356 -21.276 9.932 1.00 9.88 385 GLY A C 1
ATOM 2121 O O . GLY A 1 385 ? 74.369 -20.520 8.967 1.00 7.24 385 GLY A O 1
ATOM 2122 N N . LEU A 1 386 ? 74.514 -20.844 11.183 1.00 6.15 386 LEU A N 1
ATOM 2123 C CA . LEU A 1 386 ? 74.687 -19.417 11.470 1.00 8.86 386 LEU A CA 1
ATOM 2124 C C . LEU A 1 386 ? 75.861 -18.779 10.718 1.00 7.73 386 LEU A C 1
ATOM 2125 O O . LEU A 1 386 ? 75.806 -17.600 10.367 1.00 6.89 386 LEU A O 1
ATOM 2130 N N . LYS A 1 387 ? 76.909 -19.556 10.451 1.00 7.52 387 LYS A N 1
ATOM 2131 C CA . LYS A 1 387 ? 78.102 -19.009 9.816 1.00 8.01 387 LYS A CA 1
ATOM 2132 C C . LYS A 1 387 ? 77.835 -18.502 8.392 1.00 9.70 387 LYS A C 1
ATOM 2133 O O . LYS A 1 387 ? 78.621 -17.729 7.860 1.00 9.83 387 LYS A O 1
ATOM 2139 N N . TYR A 1 388 ? 76.730 -18.926 7.779 1.00 9.58 388 TYR A N 1
ATOM 2140 C CA . TYR A 1 388 ? 76.429 -18.511 6.406 1.00 9.14 388 TYR A CA 1
ATOM 2141 C C . TYR A 1 388 ? 75.597 -17.233 6.322 1.00 7.83 388 TYR A C 1
ATOM 2142 O O . TYR A 1 388 ? 75.408 -16.686 5.237 1.00 8.44 388 TYR A O 1
ATOM 2151 N N . LEU A 1 389 ? 75.093 -16.767 7.462 1.00 6.57 389 LEU A N 1
ATOM 2152 C CA . LEU A 1 389 ? 74.103 -15.702 7.470 1.00 6.41 389 LEU A CA 1
ATOM 2153 C C . LEU A 1 389 ? 74.707 -14.334 7.755 1.00 7.70 389 LEU A C 1
ATOM 2154 O O . LEU A 1 389 ? 75.422 -14.145 8.746 1.00 6.65 389 LEU A O 1
ATOM 2159 N N . ASP A 1 390 ? 74.418 -13.373 6.889 1.00 6.70 390 ASP A N 1
ATOM 2160 C CA . ASP A 1 390 ? 74.851 -12.008 7.161 1.00 7.20 390 ASP A CA 1
ATOM 2161 C C . ASP A 1 390 ? 74.340 -11.537 8.514 1.00 10.11 390 ASP A C 1
ATOM 2162 O O . ASP A 1 390 ? 75.071 -10.902 9.272 1.00 8.08 390 ASP A O 1
ATOM 2167 N N . PHE A 1 391 ? 73.080 -11.845 8.812 1.00 7.20 391 PHE A N 1
ATOM 2168 C CA . PHE A 1 391 ? 72.567 -11.663 10.164 1.00 6.34 391 PHE A CA 1
ATOM 2169 C C . PHE A 1 391 ? 71.293 -12.459 10.362 1.00 7.21 391 PHE A C 1
ATOM 2170 O O . PHE A 1 391 ? 70.714 -12.966 9.394 1.00 6.08 391 PHE A O 1
ATOM 2178 N N . VAL A 1 392 ? 70.876 -12.600 11.618 1.00 5.95 392 VAL A N 1
ATOM 2179 C CA . VAL A 1 392 ? 69.610 -13.261 11.908 1.00 5.76 392 VAL A CA 1
ATOM 2180 C C . VAL A 1 392 ? 68.617 -12.263 12.471 1.00 6.31 392 VAL A C 1
ATOM 2181 O O . VAL A 1 392 ? 69.001 -11.287 13.091 1.00 8.48 392 VAL A O 1
ATOM 2185 N N . ASN A 1 393 ? 67.339 -12.524 12.216 1.00 5.68 393 ASN A N 1
ATOM 2186 C CA . ASN A 1 393 ? 66.238 -11.789 12.820 1.00 7.07 393 ASN A CA 1
ATOM 2187 C C . ASN A 1 393 ? 65.555 -12.733 13.779 1.00 5.52 393 ASN A C 1
ATOM 2188 O O . ASN A 1 393 ? 64.858 -13.657 13.349 1.00 7.01 393 ASN A O 1
ATOM 2193 N N . VAL A 1 394 ? 65.772 -12.528 15.073 1.00 5.48 394 VAL A N 1
ATOM 2194 C CA . VAL A 1 394 ? 65.295 -13.495 16.054 1.00 5.36 394 VAL A CA 1
ATOM 2195 C C . VAL A 1 394 ? 63.821 -13.235 16.345 1.00 8.30 394 VAL A C 1
ATOM 2196 O O . VAL A 1 394 ? 63.447 -12.114 16.690 1.00 7.52 394 VAL A O 1
ATOM 2200 N N . MET A 1 395 ? 62.986 -14.261 16.195 1.00 7.99 395 MET A N 1
ATOM 2201 C CA . MET A 1 395 ? 61.545 -14.100 16.370 1.00 5.37 395 MET A CA 1
ATOM 2202 C C . MET A 1 395 ? 61.199 -14.212 17.852 1.00 8.21 395 MET A C 1
ATOM 2203 O O . MET A 1 395 ? 60.567 -15.176 18.311 1.00 8.18 395 MET A O 1
ATOM 2208 N N . SER A 1 396 ? 61.661 -13.208 18.590 1.00 7.69 396 SER A N 1
ATOM 2209 C CA . SER A 1 396 ? 61.433 -13.092 20.025 1.00 7.31 396 SER A CA 1
ATOM 2210 C C . SER A 1 396 ? 60.061 -12.476 20.292 1.00 9.77 396 SER A C 1
ATOM 2211 O O . SER A 1 396 ? 59.925 -11.442 20.945 1.00 14.03 396 SER A O 1
ATOM 2214 N N . TYR A 1 397 ? 59.050 -13.132 19.744 1.00 8.81 397 TYR A N 1
ATOM 2215 C CA . TYR A 1 397 ? 57.661 -12.797 19.987 1.00 11.03 397 TYR A CA 1
ATOM 2216 C C . TYR A 1 397 ? 56.886 -14.084 19.755 1.00 11.92 397 TYR A C 1
ATOM 2217 O O . TYR A 1 397 ? 57.481 -15.102 19.390 1.00 10.20 397 TYR A O 1
ATOM 2226 N N . ASP A 1 398 ? 55.573 -14.040 19.958 1.00 9.14 398 ASP A N 1
ATOM 2227 C CA . ASP A 1 398 ? 54.756 -15.254 20.006 1.00 8.59 398 ASP A CA 1
ATOM 2228 C C . ASP A 1 398 ? 55.344 -16.298 20.951 1.00 8.61 398 ASP A C 1
ATOM 2229 O O . ASP A 1 398 ? 55.254 -17.502 20.693 1.00 11.00 398 ASP A O 1
ATOM 2234 N N . LEU A 1 399 ? 55.920 -15.834 22.059 1.00 8.63 399 LEU A N 1
ATOM 2235 C CA . LEU A 1 399 ? 56.424 -16.725 23.103 1.00 7.86 399 LEU A CA 1
ATOM 2236 C C . LEU A 1 399 ? 55.262 -17.310 23.908 1.00 8.79 399 LEU A C 1
ATOM 2237 O O . LEU A 1 399 ? 55.375 -18.397 24.479 1.00 11.25 399 LEU A O 1
ATOM 2242 N N . HIS A 1 400 ? 54.156 -16.571 23.945 1.00 7.70 400 HIS A N 1
ATOM 2243 C CA . HIS A 1 400 ? 52.898 -17.019 24.540 1.00 8.04 400 HIS A CA 1
ATOM 2244 C C . HIS A 1 400 ? 51.747 -16.543 23.655 1.00 8.78 400 HIS A C 1
ATOM 2245 O O . HIS A 1 400 ? 51.846 -15.503 23.009 1.00 10.97 400 HIS A O 1
ATOM 2252 N N . GLY A 1 401 ? 50.658 -17.300 23.635 1.00 7.63 401 GLY A N 1
ATOM 2253 C CA . GLY A 1 401 ? 49.532 -17.003 22.764 1.00 10.85 401 GLY A CA 1
ATOM 2254 C C . GLY A 1 401 ? 48.455 -18.048 22.963 1.00 9.32 401 GLY A C 1
ATOM 2255 O O . GLY A 1 401 ? 48.673 -19.029 23.673 1.00 7.57 401 GLY A O 1
ATOM 2256 N N . ALA A 1 402 ? 47.309 -17.865 22.313 1.00 8.93 402 ALA A N 1
ATOM 2257 C CA . ALA A 1 402 ? 46.127 -18.657 22.639 1.00 9.77 402 ALA A CA 1
ATOM 2258 C C . ALA A 1 402 ? 46.107 -20.057 22.016 1.00 10.75 402 ALA A C 1
ATOM 2259 O O . ALA A 1 402 ? 45.103 -20.770 22.110 1.00 10.69 402 ALA A O 1
ATOM 2261 N N . TRP A 1 403 ? 47.213 -20.464 21.407 1.00 10.63 403 TRP A N 1
ATOM 2262 C CA . TRP A 1 403 ? 47.393 -21.867 21.030 1.00 10.18 403 TRP A CA 1
ATOM 2263 C C . TRP A 1 403 ? 47.538 -22.746 22.282 1.00 11.73 403 TRP A C 1
ATOM 2264 O O . TRP A 1 403 ? 47.352 -23.963 22.217 1.00 12.94 403 TRP A O 1
ATOM 2275 N N . ASN A 1 404 ? 47.859 -22.139 23.421 1.00 9.67 404 ASN A N 1
ATOM 2276 C CA . ASN A 1 404 ? 47.737 -22.866 24.686 1.00 9.42 404 ASN A CA 1
ATOM 2277 C C . ASN A 1 404 ? 47.186 -21.988 25.803 1.00 10.87 404 ASN A C 1
ATOM 2278 O O . ASN A 1 404 ? 46.887 -20.814 25.600 1.00 8.32 404 ASN A O 1
ATOM 2283 N N . ARG A 1 405 ? 47.054 -22.572 26.987 1.00 8.29 405 ARG A N 1
ATOM 2284 C CA . ARG A 1 405 ? 46.298 -21.954 28.063 1.00 8.47 405 ARG A CA 1
ATOM 2285 C C . ARG A 1 405 ? 47.092 -20.981 28.936 1.00 11.93 405 ARG A C 1
ATOM 2286 O O . ARG A 1 405 ? 46.518 -20.347 29.818 1.00 12.82 405 ARG A O 1
ATOM 2294 N N . PHE A 1 406 ? 48.398 -20.873 28.717 1.00 9.62 406 PHE A N 1
ATOM 2295 C CA . PHE A 1 406 ? 49.235 -20.095 29.624 1.00 8.01 406 PHE A CA 1
ATOM 2296 C C . PHE A 1 406 ? 49.218 -18.616 29.256 1.00 8.90 406 PHE A C 1
ATOM 2297 O O . PHE A 1 406 ? 49.817 -18.200 28.269 1.00 11.22 406 PHE A O 1
ATOM 2305 N N . VAL A 1 407 ? 48.506 -17.833 30.060 1.00 8.83 407 VAL A N 1
ATOM 2306 C CA . VAL A 1 407 ? 48.299 -16.422 29.775 1.00 10.57 407 VAL A CA 1
ATOM 2307 C C . VAL A 1 407 ? 49.509 -15.594 30.190 1.00 9.99 407 VAL A C 1
ATOM 2308 O O . VAL A 1 407 ? 49.906 -15.610 31.351 1.00 10.67 407 VAL A O 1
ATOM 2312 N N . GLY A 1 408 ? 50.082 -14.845 29.253 1.00 7.80 408 GLY A N 1
ATOM 2313 C CA . GLY A 1 408 ? 51.275 -14.088 29.568 1.00 11.21 408 GLY A CA 1
ATOM 2314 C C . GLY A 1 408 ? 51.770 -13.266 28.397 1.00 8.88 408 GLY A C 1
ATOM 2315 O O . GLY A 1 408 ? 51.154 -13.280 27.329 1.00 9.24 408 GLY A O 1
ATOM 2316 N N . PRO A 1 409 ? 52.891 -12.551 28.590 1.00 9.44 409 PRO A N 1
ATOM 2317 C CA . PRO A 1 409 ? 53.397 -11.641 27.557 1.00 8.10 409 PRO A CA 1
ATOM 2318 C C . PRO A 1 409 ? 53.790 -12.370 26.285 1.00 11.23 409 PRO A C 1
ATOM 2319 O O . PRO A 1 409 ? 54.318 -13.489 26.318 1.00 10.71 409 PRO A O 1
ATOM 2323 N N . ASN A 1 410 ? 53.545 -11.699 25.171 1.00 8.03 410 ASN A N 1
ATOM 2324 C CA . ASN A 1 410 ? 53.902 -12.200 23.858 1.00 8.66 410 ASN A CA 1
ATOM 2325 C C . ASN A 1 410 ? 55.422 -12.179 23.625 1.00 13.24 410 ASN A C 1
ATOM 2326 O O . ASN A 1 410 ? 55.971 -13.018 22.909 1.00 9.48 410 ASN A O 1
ATOM 2331 N N . ALA A 1 411 ? 56.106 -11.240 24.275 1.00 8.40 411 ALA A N 1
ATOM 2332 C CA . ALA A 1 411 ? 57.503 -10.971 23.955 1.00 7.20 411 ALA A CA 1
ATOM 2333 C C . ALA A 1 411 ? 58.276 -10.444 25.164 1.00 6.75 411 ALA A C 1
ATOM 2334 O O . ALA A 1 411 ? 58.921 -9.405 25.079 1.00 8.96 411 ALA A O 1
ATOM 2336 N N . ALA A 1 412 ? 58.195 -11.145 26.292 1.00 6.00 412 ALA A N 1
ATOM 2337 C CA . ALA A 1 412 ? 58.925 -10.704 27.483 1.00 6.11 412 ALA A CA 1
ATOM 2338 C C . ALA A 1 412 ? 60.408 -10.466 27.187 1.00 7.35 412 ALA A C 1
ATOM 2339 O O . ALA A 1 412 ? 61.045 -11.269 26.512 1.00 8.08 412 ALA A O 1
ATOM 2341 N N . LEU A 1 413 ? 60.960 -9.365 27.691 1.00 6.24 413 LEU A N 1
ATOM 2342 C CA . LEU A 1 413 ? 62.404 -9.140 27.568 1.00 6.26 413 LEU A CA 1
ATOM 2343 C C . LEU A 1 413 ? 63.193 -10.101 28.462 1.00 8.14 413 LEU A C 1
ATOM 2344 O O . LEU A 1 413 ? 64.205 -10.666 28.044 1.00 7.31 413 LEU A O 1
ATOM 2349 N N . TYR A 1 414 ? 62.725 -10.251 29.699 1.00 8.39 414 TYR A N 1
ATOM 2350 C CA . TYR A 1 414 ? 63.403 -11.049 30.722 1.00 6.51 414 TYR A CA 1
ATOM 2351 C C . TYR A 1 414 ? 62.524 -12.138 31.321 1.00 10.17 414 TYR A C 1
ATOM 2352 O O . TYR A 1 414 ? 61.303 -12.076 31.248 1.00 9.52 414 TYR A O 1
ATOM 2361 N N . ASP A 1 415 ? 63.168 -13.102 31.966 1.00 6.57 415 ASP A N 1
ATOM 2362 C CA . ASP A 1 415 ? 62.495 -14.022 32.875 1.00 6.68 415 ASP A CA 1
ATOM 2363 C C . ASP A 1 415 ? 62.200 -13.304 34.208 1.00 10.26 415 ASP A C 1
ATOM 2364 O O . ASP A 1 415 ? 63.008 -12.478 34.644 1.00 10.16 415 ASP A O 1
ATOM 2369 N N . ASP A 1 416 ? 61.059 -13.606 34.836 1.00 9.22 416 ASP A N 1
ATOM 2370 C CA . ASP A 1 416 ? 60.722 -13.044 36.159 1.00 10.76 416 ASP A CA 1
ATOM 2371 C C . ASP A 1 416 ? 60.573 -14.147 37.207 1.00 12.87 416 ASP A C 1
ATOM 2372 O O . ASP A 1 416 ? 60.141 -13.896 38.337 1.00 12.60 416 ASP A O 1
ATOM 2377 N N . GLY A 1 417 ? 60.941 -15.367 36.833 1.00 9.05 417 GLY A N 1
ATOM 2378 C CA . GLY A 1 417 ? 60.894 -16.488 37.755 1.00 10.53 417 GLY A CA 1
ATOM 2379 C C . GLY A 1 417 ? 59.496 -17.060 37.919 1.00 12.22 417 GLY A C 1
ATOM 2380 O O . GLY A 1 417 ? 59.290 -18.002 38.691 1.00 14.37 417 GLY A O 1
ATOM 2381 N N . LYS A 1 418 ? 58.530 -16.508 37.189 1.00 10.70 418 LYS A N 1
ATOM 2382 C CA . LYS A 1 418 ? 57.124 -16.869 37.407 1.00 9.93 418 LYS A CA 1
ATOM 2383 C C . LYS A 1 418 ? 56.361 -17.262 36.131 1.00 10.38 418 LYS A C 1
ATOM 2384 O O . LYS A 1 418 ? 55.131 -17.308 36.144 1.00 14.35 418 LYS A O 1
ATOM 2390 N N . ASP A 1 419 ? 57.071 -17.533 35.037 1.00 7.24 419 ASP A N 1
ATOM 2391 C CA . ASP A 1 419 ? 56.399 -17.945 33.799 1.00 9.63 419 ASP A CA 1
ATOM 2392 C C . ASP A 1 419 ? 55.584 -19.208 34.069 1.00 12.84 419 ASP A C 1
ATOM 2393 O O . ASP A 1 419 ? 56.144 -20.234 34.445 1.00 12.30 419 ASP A O 1
ATOM 2398 N N . ALA A 1 420 ? 54.264 -19.123 33.898 1.00 10.24 420 ALA A N 1
ATOM 2399 C CA . ALA A 1 420 ? 53.367 -20.200 34.311 1.00 14.44 420 ALA A CA 1
ATOM 2400 C C . ALA A 1 420 ? 53.599 -21.483 33.513 1.00 13.48 420 ALA A C 1
ATOM 2401 O O . ALA A 1 420 ? 53.364 -22.590 34.011 1.00 12.54 420 ALA A O 1
ATOM 2403 N N . GLU A 1 421 ? 54.056 -21.336 32.271 1.00 12.69 421 GLU A N 1
ATOM 2404 C CA . GLU A 1 421 ? 54.337 -22.499 31.436 1.00 11.93 421 GLU A CA 1
ATOM 2405 C C . GLU A 1 421 ? 55.594 -23.209 31.922 1.00 12.27 421 GLU A C 1
ATOM 2406 O O . GLU A 1 421 ? 55.612 -24.435 32.076 1.00 11.12 421 GLU A O 1
ATOM 2412 N N . LEU A 1 422 ? 56.645 -22.435 32.170 1.00 9.24 422 LEU A N 1
ATOM 2413 C CA . LEU A 1 422 ? 57.889 -22.985 32.699 1.00 10.48 422 LEU A CA 1
ATOM 2414 C C . LEU A 1 422 ? 57.674 -23.640 34.061 1.00 13.13 422 LEU A C 1
ATOM 2415 O O . LEU A 1 422 ? 58.249 -24.690 34.340 1.00 11.49 422 LEU A O 1
ATOM 2420 N N . ALA A 1 423 ? 56.834 -23.039 34.901 1.00 10.01 423 ALA A N 1
ATOM 2421 C CA . ALA A 1 423 ? 56.531 -23.624 36.201 1.00 13.40 423 ALA A CA 1
ATOM 2422 C C . ALA A 1 423 ? 55.810 -24.963 36.032 1.00 12.98 423 ALA A C 1
ATOM 2423 O O . ALA A 1 423 ? 56.083 -25.927 36.756 1.00 10.89 423 ALA A O 1
ATOM 2425 N N . PHE A 1 424 ? 54.907 -25.031 35.065 1.00 11.74 424 PHE A N 1
ATOM 2426 C CA . PHE A 1 424 ? 54.138 -26.255 34.866 1.00 12.55 424 PHE A CA 1
ATOM 2427 C C . PHE A 1 424 ? 55.045 -27.414 34.450 1.00 11.97 424 PHE A C 1
ATOM 2428 O O . PHE A 1 424 ? 54.789 -28.571 34.810 1.00 11.77 424 PHE A O 1
ATOM 2436 N N . TRP A 1 425 ? 56.108 -27.103 33.709 1.00 12.00 425 TRP A N 1
ATOM 2437 C CA . TRP A 1 425 ? 57.047 -28.141 33.263 1.00 12.90 425 TRP A CA 1
ATOM 2438 C C . TRP A 1 425 ? 58.212 -28.352 34.225 1.00 13.69 425 TRP A C 1
ATOM 2439 O O . TRP A 1 425 ? 59.153 -29.080 33.897 1.00 13.10 425 TRP A O 1
ATOM 2450 N N . ASN A 1 426 ? 58.148 -27.701 35.387 1.00 11.18 426 ASN A N 1
ATOM 2451 C CA . ASN A 1 426 ? 59.132 -27.846 36.466 1.00 12.09 426 ASN A CA 1
ATOM 2452 C C . ASN A 1 426 ? 60.516 -27.298 36.117 1.00 14.92 426 ASN A C 1
ATOM 2453 O O . ASN A 1 426 ? 61.523 -27.736 36.669 1.00 13.61 426 ASN A O 1
ATOM 2458 N N . VAL A 1 427 ? 60.555 -26.330 35.211 1.00 10.83 427 VAL A N 1
ATOM 2459 C CA . VAL A 1 427 ? 61.822 -25.765 34.755 1.00 10.49 427 VAL A CA 1
ATOM 2460 C C . VAL A 1 427 ? 62.570 -25.000 35.853 1.00 9.93 427 VAL A C 1
ATOM 2461 O O . VAL A 1 427 ? 63.789 -25.127 35.979 1.00 11.98 427 VAL A O 1
ATOM 2465 N N . TYR A 1 428 ? 61.855 -24.217 36.660 1.00 11.73 428 TYR A N 1
ATOM 2466 C CA . TYR A 1 428 ? 62.536 -23.429 37.683 1.00 14.02 428 TYR A CA 1
ATOM 2467 C C . TYR A 1 428 ? 63.058 -24.306 38.808 1.00 14.65 428 TYR A C 1
ATOM 2468 O O . TYR A 1 428 ? 64.081 -24.002 39.410 1.00 15.49 428 TYR A O 1
ATOM 2477 N N . SER A 1 429 ? 62.344 -25.390 39.093 1.00 12.88 429 SER A N 1
ATOM 2478 C CA . SER A 1 429 ? 62.660 -26.217 40.247 1.00 13.67 429 SER A CA 1
ATOM 2479 C C . SER A 1 429 ? 63.712 -27.296 39.999 1.00 14.47 429 SER A C 1
ATOM 2480 O O . SER A 1 429 ? 64.278 -27.824 40.954 1.00 19.19 429 SER A O 1
ATOM 2483 N N . THR A 1 430 ? 63.985 -27.642 38.746 1.00 10.92 430 THR A N 1
ATOM 2484 C CA . THR A 1 430 ? 64.943 -28.728 38.514 1.00 11.26 430 THR A CA 1
ATOM 2485 C C . THR A 1 430 ? 66.358 -28.163 38.651 1.00 13.66 430 THR A C 1
ATOM 2486 O O . THR A 1 430 ? 66.723 -27.192 37.984 1.00 13.77 430 THR A O 1
ATOM 2490 N N . PRO A 1 431 ? 67.146 -28.749 39.560 1.00 13.89 431 PRO A N 1
ATOM 2491 C CA . PRO A 1 431 ? 68.472 -28.224 39.906 1.00 16.19 431 PRO A CA 1
ATOM 2492 C C . PRO A 1 431 ? 69.380 -28.022 38.697 1.00 13.17 431 PRO A C 1
ATOM 2493 O O . PRO A 1 431 ? 70.095 -27.024 38.657 1.00 14.38 431 PRO A O 1
ATOM 2497 N N . GLN A 1 432 ? 69.342 -28.953 37.743 1.00 12.66 432 GLN A N 1
ATOM 2498 C CA . GLN A 1 432 ? 70.223 -28.912 36.574 1.00 13.18 432 GLN A CA 1
ATOM 2499 C C . GLN A 1 432 ? 70.066 -27.646 35.726 1.00 12.19 432 GLN A C 1
ATOM 2500 O O . GLN A 1 432 ? 70.987 -27.263 35.011 1.00 10.80 432 GLN A O 1
ATOM 2506 N N . TYR A 1 433 ? 68.901 -27.008 35.781 1.00 9.30 433 TYR A N 1
ATOM 2507 C CA . TYR A 1 433 ? 68.664 -25.836 34.939 1.00 8.62 433 TYR A CA 1
ATOM 2508 C C . TYR A 1 433 ? 69.187 -24.540 35.569 1.00 12.33 433 TYR A C 1
ATOM 2509 O O . TYR A 1 433 ? 69.163 -23.485 34.940 1.00 10.44 433 TYR A O 1
ATOM 2518 N N . GLY A 1 434 ? 69.676 -24.630 36.802 1.00 13.28 434 GLY A N 1
ATOM 2519 C CA . GLY A 1 434 ? 70.354 -23.510 37.439 1.00 14.34 434 GLY A CA 1
ATOM 2520 C C . GLY A 1 434 ? 69.555 -22.218 37.497 1.00 13.23 434 GLY A C 1
ATOM 2521 O O . GLY A 1 434 ? 70.116 -21.127 37.363 1.00 12.23 434 GLY A O 1
ATOM 2522 N N . ASN A 1 435 ? 68.249 -22.357 37.697 1.00 11.06 435 ASN A N 1
ATOM 2523 C CA . ASN A 1 435 ? 67.300 -21.240 37.736 1.00 13.11 435 ASN A CA 1
ATOM 2524 C C . ASN A 1 435 ? 67.361 -20.299 36.539 1.00 11.95 435 ASN A C 1
ATOM 2525 O O . ASN A 1 435 ? 67.135 -19.091 36.664 1.00 12.60 435 ASN A O 1
ATOM 2530 N N . ILE A 1 436 ? 67.639 -20.871 35.376 1.00 10.03 436 ILE A N 1
ATOM 2531 C CA . ILE A 1 436 ? 67.550 -20.134 34.127 1.00 8.29 436 ILE A CA 1
ATOM 2532 C C . ILE A 1 436 ? 66.196 -20.379 33.476 1.00 11.38 436 ILE A C 1
ATOM 2533 O O . ILE A 1 436 ? 65.869 -21.513 33.136 1.00 13.50 436 ILE A O 1
ATOM 2538 N N . GLY A 1 437 ? 65.404 -19.319 33.322 1.00 9.16 437 GLY A N 1
ATOM 2539 C CA . GLY A 1 437 ? 64.157 -19.404 32.568 1.00 10.52 437 GLY A CA 1
ATOM 2540 C C . GLY A 1 437 ? 64.384 -18.888 31.155 1.00 9.66 437 GLY A C 1
ATOM 2541 O O . GLY A 1 437 ? 65.048 -17.875 30.988 1.00 8.89 437 GLY A O 1
ATOM 2542 N N . TYR A 1 438 ? 63.835 -19.558 30.140 1.00 9.43 438 TYR A N 1
ATOM 2543 C CA . TYR A 1 438 ? 64.286 -19.289 28.768 1.00 9.47 438 TYR A CA 1
ATOM 2544 C C . TYR A 1 438 ? 63.267 -18.667 27.813 1.00 7.92 438 TYR A C 1
ATOM 2545 O O . TYR A 1 438 ? 63.619 -18.363 26.675 1.00 10.64 438 TYR A O 1
ATOM 2554 N N . LEU A 1 439 ? 62.021 -18.472 28.246 1.00 6.30 439 LEU A N 1
ATOM 2555 C CA . LEU A 1 439 ? 61.000 -17.924 27.348 1.00 8.04 439 LEU A CA 1
ATOM 2556 C C . LEU A 1 439 ? 61.048 -16.400 27.347 1.00 7.59 439 LEU A C 1
ATOM 2557 O O . LEU A 1 439 ? 60.101 -15.728 27.769 1.00 8.64 439 LEU A O 1
ATOM 2562 N N . ASN A 1 440 ? 62.157 -15.852 26.876 1.00 7.26 440 ASN A N 1
ATOM 2563 C CA . ASN A 1 440 ? 62.317 -14.406 26.877 1.00 7.50 440 ASN A CA 1
ATOM 2564 C C . ASN A 1 440 ? 63.377 -13.974 25.879 1.00 6.84 440 ASN A C 1
ATOM 2565 O O . ASN A 1 440 ? 64.231 -14.761 25.485 1.00 6.95 440 ASN A O 1
ATOM 2570 N N . THR A 1 441 ? 63.286 -12.714 25.469 1.00 5.39 441 THR A N 1
ATOM 2571 C CA . THR A 1 441 ? 64.144 -12.130 24.444 1.00 6.04 441 THR A CA 1
ATOM 2572 C C . THR A 1 441 ? 65.620 -12.195 24.822 1.00 5.60 441 THR A C 1
ATOM 2573 O O . THR A 1 441 ? 66.475 -12.527 23.991 1.00 6.21 441 THR A O 1
ATOM 2577 N N . ASP A 1 442 ? 65.905 -11.903 26.086 1.00 5.75 442 ASP A N 1
ATOM 2578 C CA . ASP A 1 442 ? 67.281 -11.874 26.585 1.00 6.01 442 ASP A CA 1
ATOM 2579 C C . ASP A 1 442 ? 67.921 -13.254 26.444 1.00 7.21 442 ASP A C 1
ATOM 2580 O O . ASP A 1 442 ? 69.088 -13.357 26.037 1.00 5.84 442 ASP A O 1
ATOM 2585 N N . TRP A 1 443 ? 67.160 -14.310 26.741 1.00 5.85 443 TRP A N 1
ATOM 2586 C CA . TRP A 1 443 ? 67.713 -15.668 26.667 1.00 6.02 443 TRP A CA 1
ATOM 2587 C C . TRP A 1 443 ? 68.026 -16.014 25.216 1.00 8.11 443 TRP A C 1
ATOM 2588 O O . TRP A 1 443 ? 69.101 -16.543 24.904 1.00 6.02 443 TRP A O 1
ATOM 2599 N N . ALA A 1 444 ? 67.085 -15.708 24.324 1.00 5.65 444 ALA A N 1
ATOM 2600 C CA . ALA A 1 444 ? 67.258 -16.008 22.904 1.00 8.77 444 ALA A CA 1
ATOM 2601 C C . ALA A 1 444 ? 68.458 -15.272 22.310 1.00 7.16 444 ALA A C 1
ATOM 2602 O O . ALA A 1 444 ? 69.215 -15.837 21.524 1.00 5.64 444 ALA A O 1
ATOM 2604 N N . TYR A 1 445 ? 68.618 -13.996 22.657 1.00 5.44 445 TYR A N 1
ATOM 2605 C CA . TYR A 1 445 ? 69.790 -13.251 22.210 1.00 5.47 445 TYR A CA 1
ATOM 2606 C C . TYR A 1 445 ? 71.068 -13.978 22.635 1.00 6.25 445 TYR A C 1
ATOM 2607 O O . TYR A 1 445 ? 71.998 -14.183 21.841 1.00 5.83 445 TYR A O 1
ATOM 2616 N N . HIS A 1 446 ? 71.112 -14.373 23.896 1.00 5.90 446 HIS A N 1
ATOM 2617 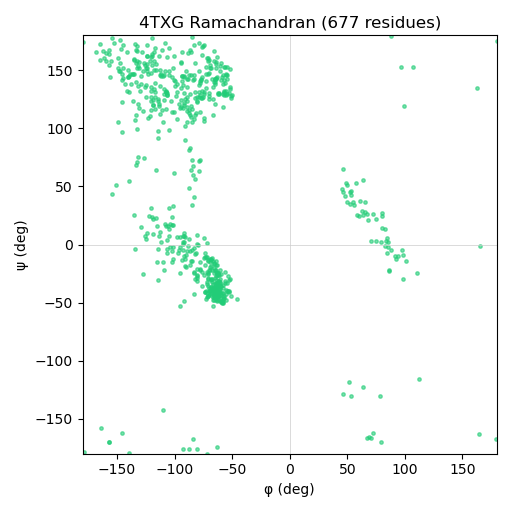C CA . HIS A 1 446 ? 72.316 -15.002 24.417 1.00 6.40 446 HIS A CA 1
ATOM 2618 C C . HIS A 1 446 ? 72.554 -16.373 23.799 1.00 7.93 446 HIS A C 1
ATOM 2619 O O . HIS A 1 446 ? 73.711 -16.783 23.629 1.00 6.77 446 HIS A O 1
ATOM 2626 N N . TYR A 1 447 ? 71.481 -17.062 23.422 1.00 6.25 447 TYR A N 1
ATOM 2627 C CA . TYR A 1 447 ? 71.639 -18.299 22.663 1.00 6.44 447 TYR A CA 1
ATOM 2628 C C . TYR A 1 447 ? 72.407 -18.023 21.359 1.00 6.44 447 TYR A C 1
ATOM 2629 O O . TYR A 1 447 ? 73.384 -18.708 21.038 1.00 6.77 447 TYR A O 1
ATOM 2638 N N . TYR A 1 448 ? 71.962 -17.025 20.606 1.00 6.16 448 TYR A N 1
ATOM 2639 C CA . TYR A 1 448 ? 72.543 -16.797 19.279 1.00 8.18 448 TYR A CA 1
ATOM 2640 C C . TYR A 1 448 ? 73.978 -16.270 19.342 1.00 8.10 448 TYR A C 1
ATOM 2641 O O . TYR A 1 448 ? 74.739 -16.440 18.389 1.00 7.40 448 TYR A O 1
ATOM 2650 N N . ARG A 1 449 ? 74.373 -15.675 20.466 1.00 7.56 449 ARG A N 1
ATOM 2651 C CA . ARG A 1 449 ? 75.759 -15.227 20.608 1.00 7.59 449 ARG A CA 1
ATOM 2652 C C . ARG A 1 449 ? 76.747 -16.386 20.691 1.00 7.00 449 ARG A C 1
ATOM 2653 O O . ARG A 1 449 ? 77.958 -16.181 20.591 1.00 7.75 449 ARG A O 1
ATOM 2661 N N . GLY A 1 450 ? 76.242 -17.596 20.901 1.00 7.10 450 GLY A N 1
ATOM 2662 C CA . GLY A 1 450 ? 77.110 -18.755 20.903 1.00 7.55 450 GLY A CA 1
ATOM 2663 C C . GLY A 1 450 ? 77.827 -18.896 19.574 1.00 10.78 450 GLY A C 1
ATOM 2664 O O . GLY A 1 450 ? 78.990 -19.303 19.530 1.00 8.98 450 GLY A O 1
ATOM 2665 N N . GLY A 1 451 ? 77.142 -18.544 18.486 1.00 7.50 451 GLY A N 1
ATOM 2666 C CA . GLY A 1 451 ? 77.694 -18.746 17.153 1.00 7.75 451 GLY A CA 1
ATOM 2667 C C . GLY A 1 451 ? 77.759 -17.494 16.292 1.00 7.55 451 GLY A C 1
ATOM 2668 O O . GLY A 1 451 ? 78.117 -17.576 15.116 1.00 9.09 451 GLY A O 1
ATOM 2669 N N . LEU A 1 452 ? 77.411 -16.345 16.875 1.00 7.21 452 LEU A N 1
ATOM 2670 C CA . LEU A 1 452 ? 77.392 -15.052 16.166 1.00 7.05 452 LEU A CA 1
ATOM 2671 C C . LEU A 1 452 ? 77.932 -13.912 17.031 1.00 7.01 452 LEU A C 1
ATOM 2672 O O . LEU A 1 452 ? 77.683 -13.882 18.231 1.00 6.89 452 LEU A O 1
ATOM 2677 N N . PRO A 1 453 ? 78.630 -12.946 16.415 1.00 7.12 453 PRO A N 1
ATOM 2678 C CA . PRO A 1 453 ? 78.894 -11.698 17.139 1.00 7.07 453 PRO A CA 1
ATOM 2679 C C . PRO A 1 453 ? 77.606 -10.891 17.294 1.00 10.10 453 PRO A C 1
ATOM 2680 O O . PRO A 1 453 ? 76.677 -11.089 16.503 1.00 9.11 453 PRO A O 1
ATOM 2684 N N . ALA A 1 454 ? 77.555 -9.996 18.279 1.00 6.65 454 ALA A N 1
ATOM 2685 C CA . ALA A 1 454 ? 76.355 -9.201 18.525 1.00 6.37 454 ALA A CA 1
ATOM 2686 C C . ALA A 1 454 ? 75.932 -8.430 17.281 1.00 6.64 454 ALA A C 1
ATOM 2687 O O . ALA A 1 454 ? 74.741 -8.246 17.034 1.00 9.12 454 ALA A O 1
ATOM 2689 N N . SER A 1 455 ? 76.912 -8.012 16.487 1.00 6.60 455 SER A N 1
ATOM 2690 C CA . SER A 1 455 ? 76.644 -7.233 15.276 1.00 7.17 455 SER A CA 1
ATOM 2691 C C . SER A 1 455 ? 75.817 -7.991 14.225 1.00 9.60 455 SER A C 1
ATOM 2692 O O . SER A 1 455 ? 75.242 -7.376 13.332 1.00 9.59 455 SER A O 1
ATOM 2695 N N . ARG A 1 456 ? 75.746 -9.317 14.332 1.00 6.93 456 ARG A N 1
ATOM 2696 C CA . ARG A 1 456 ? 75.004 -10.102 13.348 1.00 6.45 456 ARG A CA 1
ATOM 2697 C C . ARG A 1 456 ? 73.714 -10.663 13.935 1.00 7.32 456 ARG A C 1
ATOM 2698 O O . ARG A 1 456 ? 73.120 -11.573 13.369 1.00 7.23 456 ARG A O 1
ATOM 2706 N N . VAL A 1 457 ? 73.276 -10.098 15.059 1.00 5.94 457 VAL A N 1
ATOM 2707 C CA . VAL A 1 457 ? 72.007 -10.499 15.670 1.00 7.73 457 VAL A CA 1
ATOM 2708 C C . VAL A 1 457 ? 71.052 -9.309 15.772 1.00 9.04 457 VAL A C 1
ATOM 2709 O O . VAL A 1 457 ? 71.450 -8.241 16.235 1.00 8.35 457 VAL A O 1
ATOM 2713 N N . ASN A 1 458 ? 69.806 -9.492 15.345 1.00 5.69 458 ASN A N 1
ATOM 2714 C CA . ASN A 1 458 ? 68.760 -8.487 15.567 1.00 6.15 458 ASN A CA 1
ATOM 2715 C C . ASN A 1 458 ? 67.588 -9.134 16.286 1.00 6.65 458 ASN A C 1
ATOM 2716 O O . ASN A 1 458 ? 67.195 -10.247 15.950 1.00 6.59 458 ASN A O 1
ATOM 2721 N N . MET A 1 459 ? 67.031 -8.446 17.276 1.00 5.88 459 MET A N 1
ATOM 2722 C CA . MET A 1 459 ? 65.952 -9.034 18.061 1.00 5.98 459 MET A CA 1
ATOM 2723 C C . MET A 1 459 ? 64.590 -8.524 17.604 1.00 7.72 459 MET A C 1
ATOM 2724 O O . MET A 1 459 ? 64.417 -7.325 17.370 1.00 7.61 459 MET A O 1
ATOM 2729 N N . GLY A 1 460 ? 63.624 -9.435 17.488 1.00 8.98 460 GLY A N 1
ATOM 2730 C CA . GLY A 1 460 ? 62.296 -9.067 17.018 1.00 8.36 460 GLY A CA 1
ATOM 2731 C C . GLY A 1 460 ? 61.365 -8.567 18.113 1.00 7.51 460 GLY A C 1
ATOM 2732 O O . GLY A 1 460 ? 61.415 -9.034 19.246 1.00 7.89 460 GLY A O 1
ATOM 2733 N N . VAL A 1 461 ? 60.501 -7.621 17.755 1.00 5.13 461 VAL A N 1
ATOM 2734 C CA . VAL A 1 461 ? 59.415 -7.179 18.624 1.00 5.21 461 VAL A CA 1
ATOM 2735 C C . VAL A 1 461 ? 58.118 -7.168 17.817 1.00 7.45 461 VAL A C 1
ATOM 2736 O O . VAL A 1 461 ? 58.150 -7.000 16.586 1.00 7.97 461 VAL A O 1
ATOM 2740 N N . PRO A 1 462 ? 56.974 -7.360 18.493 1.00 7.49 462 PRO A N 1
ATOM 2741 C CA . PRO A 1 462 ? 55.689 -7.391 17.789 1.00 8.90 462 PRO A CA 1
ATOM 2742 C C . PRO A 1 462 ? 54.995 -6.036 17.749 1.00 9.04 462 PRO A C 1
ATOM 2743 O O . PRO A 1 462 ? 55.034 -5.310 18.739 1.00 8.44 462 PRO A O 1
ATOM 2747 N N . TYR A 1 463 ? 54.370 -5.707 16.621 1.00 7.80 463 TYR A N 1
ATOM 2748 C CA . TYR A 1 463 ? 53.504 -4.532 16.555 1.00 7.79 463 TYR A CA 1
ATOM 2749 C C . TYR A 1 463 ? 52.043 -4.985 16.549 1.00 7.60 463 TYR A C 1
ATOM 2750 O O . TYR A 1 463 ? 51.169 -4.339 15.968 1.00 9.37 463 TYR A O 1
ATOM 2759 N N . TYR A 1 464 ? 51.781 -6.103 17.214 1.00 8.81 464 TYR A N 1
ATOM 2760 C CA . TYR A 1 464 ? 50.448 -6.692 17.236 1.00 8.06 464 TYR A CA 1
ATOM 2761 C C . TYR A 1 464 ? 50.250 -7.345 18.600 1.00 9.34 464 TYR A C 1
ATOM 2762 O O . TYR A 1 464 ? 51.201 -7.521 19.352 1.00 9.38 464 TYR A O 1
ATOM 2771 N N . THR A 1 465 ? 49.014 -7.714 18.896 1.00 7.42 465 THR A N 1
ATOM 27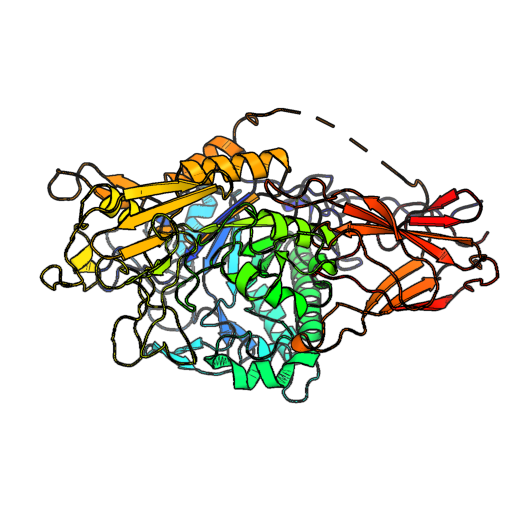72 C CA . THR A 1 465 ? 48.679 -8.371 20.152 1.00 7.26 465 THR A CA 1
ATOM 2773 C C . THR A 1 465 ? 48.379 -9.853 19.972 1.00 6.92 465 THR A C 1
ATOM 2774 O O . THR A 1 465 ? 48.094 -10.316 18.861 1.00 8.47 465 THR A O 1
ATOM 2778 N N . ARG A 1 466 ? 48.449 -10.585 21.079 1.00 6.90 466 ARG A N 1
ATOM 2779 C CA . ARG A 1 466 ? 47.791 -11.886 21.211 1.00 8.36 466 ARG A CA 1
ATOM 2780 C C . ARG A 1 466 ? 46.955 -11.787 22.475 1.00 8.99 466 ARG A C 1
ATOM 2781 O O . ARG A 1 466 ? 47.252 -10.980 23.356 1.00 9.03 466 ARG A O 1
ATOM 2789 N N . GLY A 1 467 ? 45.912 -12.593 22.588 1.00 8.43 467 GLY A N 1
ATOM 2790 C CA . GLY A 1 467 ? 45.056 -12.447 23.749 1.00 8.04 467 GLY A CA 1
ATOM 2791 C C . GLY A 1 467 ? 44.117 -13.610 23.999 1.00 9.05 467 GLY A C 1
ATOM 2792 O O . GLY A 1 467 ? 43.809 -14.380 23.085 1.00 9.54 467 GLY A O 1
ATOM 2793 N N . TRP A 1 468 ? 43.665 -13.699 25.248 1.00 9.42 468 TRP A N 1
ATOM 2794 C CA . TRP A 1 468 ? 42.768 -14.744 25.745 1.00 10.67 468 TRP A CA 1
ATOM 2795 C C . TRP A 1 468 ? 41.514 -14.122 26.359 1.00 9.63 468 TRP A C 1
ATOM 2796 O O . TRP A 1 468 ? 41.554 -12.988 26.831 1.00 9.76 468 TRP A O 1
ATOM 2807 N N . LYS A 1 469 ? 40.420 -14.883 26.385 1.00 10.11 469 LYS A N 1
ATOM 2808 C CA . LYS A 1 469 ? 39.232 -14.494 27.141 1.00 10.67 469 LYS A CA 1
ATOM 2809 C C . LYS A 1 469 ? 38.997 -15.541 28.214 1.00 11.59 469 LYS A C 1
ATOM 2810 O O . LYS A 1 469 ? 39.643 -16.592 28.198 1.00 10.87 469 LYS A O 1
ATOM 2816 N N . ASN A 1 470 ? 38.088 -15.243 29.142 1.00 11.95 470 ASN A N 1
ATOM 2817 C CA . ASN A 1 470 ? 37.746 -16.160 30.223 1.00 12.03 470 ASN A CA 1
ATOM 2818 C C . ASN A 1 470 ? 38.983 -16.631 30.975 1.00 12.53 470 ASN A C 1
ATOM 2819 O O . ASN A 1 470 ? 39.149 -17.831 31.242 1.00 13.69 470 ASN A O 1
ATOM 2824 N N . VAL A 1 471 ? 39.860 -15.677 31.285 1.00 11.35 471 VAL A N 1
ATOM 2825 C CA . VAL A 1 471 ? 41.094 -15.946 32.021 1.00 11.09 471 VAL A CA 1
ATOM 2826 C C . VAL A 1 471 ? 40.834 -16.092 33.521 1.00 12.07 471 VAL A C 1
ATOM 2827 O O . VAL A 1 471 ? 40.169 -15.249 34.122 1.00 13.95 471 VAL A O 1
ATOM 2831 N N . SER A 1 472 ? 41.359 -17.153 34.128 1.00 14.13 472 SER A N 1
ATOM 2832 C CA . SER A 1 472 ? 41.258 -17.305 35.582 1.00 20.46 472 SER A CA 1
ATOM 2833 C C . SER A 1 472 ? 42.648 -17.393 36.208 1.00 19.03 472 SER A C 1
ATOM 2834 O O . SER A 1 472 ? 43.626 -17.671 35.523 1.00 16.49 472 SER A O 1
ATOM 2837 N N . GLY A 1 473 ? 42.738 -17.147 37.512 1.00 16.25 473 GLY A N 1
ATOM 2838 C CA . GLY A 1 473 ? 44.032 -17.150 38.170 1.00 16.86 473 GLY A CA 1
ATOM 2839 C C . GLY A 1 473 ? 44.877 -15.958 37.756 1.00 18.50 473 GLY A C 1
ATOM 2840 O O . GLY A 1 473 ? 44.376 -15.011 37.154 1.00 22.04 473 GLY A O 1
ATOM 2841 N N . GLY A 1 474 ? 46.162 -16.004 38.081 1.00 17.40 474 GLY A N 1
ATOM 2842 C CA . GLY A 1 474 ? 47.059 -14.907 37.775 1.00 18.37 474 GLY A CA 1
ATOM 2843 C C . GLY A 1 474 ? 46.804 -13.632 38.563 1.00 17.52 474 GLY A C 1
ATOM 2844 O O . GLY A 1 474 ? 46.086 -13.628 39.566 1.00 17.46 474 GLY A O 1
ATOM 2845 N N . SER A 1 475 ? 47.411 -12.546 38.095 1.00 16.64 475 SER A N 1
ATOM 2846 C CA . SER A 1 475 ? 47.270 -11.230 38.710 1.00 19.99 475 SER A CA 1
ATOM 2847 C C . SER A 1 475 ? 47.001 -10.209 37.607 1.00 19.63 475 SER A C 1
ATOM 2848 O O . SER A 1 475 ? 47.873 -9.937 36.784 1.00 19.09 475 SER A O 1
ATOM 2851 N N . ASN A 1 476 ? 45.789 -9.655 37.586 1.00 16.21 476 ASN A N 1
ATOM 2852 C CA . ASN A 1 476 ? 45.302 -8.942 36.405 1.00 12.27 476 ASN A CA 1
ATOM 2853 C C . ASN A 1 476 ? 45.538 -9.775 35.139 1.00 11.48 476 ASN A C 1
ATOM 2854 O O . ASN A 1 476 ? 45.942 -9.256 34.097 1.00 12.01 476 ASN A O 1
ATOM 2859 N N . GLY A 1 477 ? 45.278 -11.078 35.247 1.00 13.23 477 GLY A N 1
ATOM 2860 C CA . GLY A 1 477 ? 45.421 -11.995 34.128 1.00 12.63 477 GLY A CA 1
ATOM 2861 C C . GLY A 1 477 ? 46.813 -12.568 33.912 1.00 14.44 477 GLY A C 1
ATOM 2862 O O . GLY A 1 477 ? 46.965 -13.624 33.288 1.00 12.51 477 GLY A O 1
ATOM 2863 N N . LEU A 1 478 ? 47.834 -11.877 34.406 1.00 11.02 478 LEU A N 1
ATOM 2864 C CA . LEU A 1 478 ? 49.217 -12.289 34.150 1.00 13.70 478 LEU A CA 1
ATOM 2865 C C . LEU A 1 478 ? 49.534 -13.622 34.816 1.00 13.53 478 LEU A C 1
ATOM 2866 O O . LEU A 1 478 ? 49.364 -13.768 36.021 1.00 12.20 478 LEU A O 1
ATOM 2871 N N . TRP A 1 479 ? 50.006 -14.573 34.010 1.00 11.17 479 TRP A N 1
ATOM 2872 C CA . TRP A 1 479 ? 50.321 -15.937 34.442 1.00 11.76 479 TRP A CA 1
ATOM 2873 C C . TRP A 1 479 ? 49.074 -16.665 34.928 1.00 14.67 479 TRP A C 1
ATOM 2874 O O . TRP A 1 479 ? 49.155 -17.608 35.719 1.00 13.32 479 TRP A O 1
ATOM 2885 N N . GLY A 1 480 ? 47.924 -16.234 34.421 1.00 12.87 480 GLY A N 1
ATOM 2886 C CA . GLY A 1 480 ? 46.683 -16.948 34.630 1.00 12.57 480 GLY A CA 1
ATOM 2887 C C . GLY A 1 480 ? 46.515 -18.075 33.630 1.00 13.92 480 GLY A C 1
ATOM 2888 O O . GLY A 1 480 ? 47.455 -18.446 32.920 1.00 12.15 480 GLY A O 1
ATOM 2889 N N . SER A 1 481 ? 45.307 -18.620 33.577 1.00 12.83 481 SER A N 1
ATOM 2890 C CA . SER A 1 481 ? 45.020 -19.772 32.737 1.00 13.87 481 SER A CA 1
ATOM 2891 C C . SER A 1 481 ? 43.735 -19.568 31.957 1.00 15.19 481 SER A C 1
ATOM 2892 O O . SER A 1 481 ? 42.747 -19.058 32.484 1.00 15.76 481 SER A O 1
ATOM 2895 N N . SER A 1 482 ? 43.749 -19.987 30.699 1.00 10.43 482 SER A N 1
ATOM 2896 C CA . SER A 1 482 ? 42.584 -19.831 29.841 1.00 10.60 482 SER A CA 1
ATOM 2897 C C . SER A 1 482 ? 42.487 -21.001 28.881 1.00 14.21 482 SER A C 1
ATOM 2898 O O . SER A 1 482 ? 43.147 -21.013 27.852 1.00 13.37 482 SER A O 1
ATOM 2901 N N . VAL A 1 483 ? 41.679 -21.997 29.224 1.00 15.28 483 VAL A N 1
ATOM 2902 C CA . VAL A 1 483 ? 41.554 -23.183 28.384 1.00 14.43 483 VAL A CA 1
ATOM 2903 C C . VAL A 1 483 ? 40.395 -23.010 27.412 1.00 14.92 483 VAL A C 1
ATOM 2904 O O . VAL A 1 483 ? 39.329 -22.518 27.786 1.00 16.21 483 VAL A O 1
ATOM 2908 N N . GLY A 1 484 ? 40.613 -23.400 26.159 1.00 13.19 484 GLY A N 1
ATOM 2909 C CA . GLY A 1 484 ? 39.635 -23.169 25.117 1.00 13.22 484 GLY A CA 1
ATOM 2910 C C . GLY A 1 484 ? 38.970 -24.430 24.607 1.00 19.50 484 GLY A C 1
ATOM 2911 O O . GLY A 1 484 ? 39.416 -25.546 24.888 1.00 17.11 484 GLY A O 1
ATOM 2912 N N . SER A 1 485 ? 37.894 -24.246 23.851 1.00 19.17 485 SER A N 1
ATOM 2913 C CA . SER A 1 485 ? 37.150 -25.364 23.282 1.00 30.79 485 SER A CA 1
ATOM 2914 C C . SER A 1 485 ? 37.147 -25.284 21.768 1.00 36.68 485 SER A C 1
ATOM 2915 O O . SER A 1 485 ? 37.439 -24.229 21.201 1.00 36.73 485 SER A O 1
ATOM 2918 N N . ASN A 1 486 ? 36.795 -26.396 21.128 1.00 41.01 486 ASN A N 1
ATOM 2919 C CA . ASN A 1 486 ? 36.764 -26.486 19.670 1.00 46.81 486 ASN A CA 1
ATOM 2920 C C . ASN A 1 486 ? 38.021 -25.889 19.055 1.00 42.86 486 ASN A C 1
ATOM 2921 O O . ASN A 1 486 ? 37.958 -24.870 18.369 1.00 40.06 486 ASN A O 1
ATOM 2926 N N . CYS A 1 487 ? 39.157 -26.524 19.333 1.00 38.31 487 CYS A N 1
ATOM 2927 C CA . CYS A 1 487 ? 40.467 -26.027 18.921 1.00 36.61 487 CYS A CA 1
ATOM 2928 C C . CYS A 1 487 ? 40.545 -25.761 17.428 1.00 33.97 487 CYS A C 1
ATOM 2929 O O . CYS A 1 487 ? 39.835 -26.394 16.652 1.00 31.05 487 CYS A O 1
ATOM 2932 N N . PRO A 1 488 ? 41.415 -24.821 17.026 1.00 34.43 488 PRO A N 1
ATOM 2933 C CA . PRO A 1 488 ? 41.784 -24.650 15.618 1.00 38.00 488 PRO A CA 1
ATOM 2934 C C . PRO A 1 488 ? 42.230 -25.968 15.000 1.00 41.01 488 PRO A C 1
ATOM 2935 O O . PRO A 1 488 ? 42.748 -26.828 15.717 1.00 39.80 488 PRO A O 1
ATOM 2939 N N . ALA A 1 489 ? 42.031 -26.114 13.693 1.00 40.19 489 ALA A N 1
ATOM 2940 C CA . ALA A 1 489 ? 42.416 -27.326 12.978 1.00 39.58 489 ALA A CA 1
ATOM 2941 C C . ALA A 1 489 ? 43.877 -27.674 13.239 1.00 34.24 489 ALA A C 1
ATOM 2942 O O . ALA A 1 489 ? 44.753 -26.820 13.130 1.00 35.74 489 ALA A O 1
ATOM 2944 N N . GLY A 1 490 ? 44.130 -28.926 13.605 1.00 30.48 490 GLY A N 1
ATOM 2945 C CA . GLY A 1 490 ? 45.484 -29.378 13.858 1.00 30.86 490 GLY A CA 1
ATOM 2946 C C . GLY A 1 490 ? 45.871 -29.405 15.327 1.00 32.93 490 GLY A C 1
ATOM 2947 O O . GLY A 1 490 ? 46.704 -30.216 15.730 1.00 39.75 490 GLY A O 1
ATOM 2948 N N . LEU A 1 491 ? 45.274 -28.522 16.125 1.00 26.98 491 LEU A N 1
ATOM 2949 C CA . LEU A 1 491 ? 45.531 -28.483 17.565 1.00 22.44 491 LEU A CA 1
ATOM 2950 C C . LEU A 1 491 ? 44.669 -29.495 18.323 1.00 21.98 491 LEU A C 1
ATOM 2951 O O . LEU A 1 491 ? 43.504 -29.697 17.989 1.00 24.12 491 LEU A O 1
ATOM 2956 N N . THR A 1 492 ? 45.245 -30.124 19.344 1.00 20.33 492 THR A N 1
ATOM 2957 C CA . THR A 1 492 ? 44.510 -31.083 20.177 1.00 22.74 492 THR A CA 1
ATOM 2958 C C . THR A 1 492 ? 44.191 -30.482 21.541 1.00 20.71 492 THR A C 1
ATOM 2959 O O . THR A 1 492 ? 43.502 -31.089 22.360 1.00 26.21 492 THR A O 1
ATOM 2963 N N . GLU A 1 493 ? 44.737 -29.302 21.786 1.00 17.03 493 GLU A N 1
ATOM 2964 C CA . GLU A 1 493 ? 44.378 -28.497 22.944 1.00 17.27 493 GLU A CA 1
ATOM 2965 C C . GLU A 1 493 ? 44.554 -27.049 22.523 1.00 16.87 493 GLU A C 1
ATOM 2966 O O . GLU A 1 493 ? 45.251 -26.773 21.551 1.00 15.76 493 GLU A O 1
ATOM 2972 N N . CYS A 1 494 ? 43.930 -26.120 23.234 1.00 12.31 494 CYS A N 1
ATOM 2973 C CA . CYS A 1 494 ? 44.134 -24.707 22.914 1.00 10.58 494 CYS A CA 1
ATOM 2974 C C . CYS A 1 494 ? 43.770 -23.838 24.101 1.00 11.65 494 CYS A C 1
ATOM 2975 O O . CYS A 1 494 ? 43.135 -24.303 25.050 1.00 13.15 494 CYS A O 1
ATOM 2978 N N . GLY A 1 495 ? 44.192 -22.582 24.056 1.00 9.94 495 GLY A N 1
ATOM 2979 C CA . GLY A 1 495 ? 43.687 -21.598 24.991 1.00 10.23 495 GLY A CA 1
ATOM 2980 C C . GLY A 1 495 ? 42.362 -21.054 24.479 1.00 11.08 495 GLY A C 1
ATOM 2981 O O . GLY A 1 495 ? 41.956 -21.358 23.359 1.00 13.26 495 GLY A O 1
ATOM 2982 N N . ASP A 1 496 ? 41.678 -20.258 25.294 1.00 10.51 496 ASP A N 1
ATOM 2983 C CA . ASP A 1 496 ? 40.427 -19.625 24.867 1.00 10.62 496 ASP A CA 1
ATOM 2984 C C . ASP A 1 496 ? 40.756 -18.264 24.264 1.00 13.58 496 ASP A C 1
ATOM 2985 O O . ASP A 1 496 ? 40.820 -17.274 24.979 1.00 13.08 496 ASP A O 1
ATOM 2990 N N . GLY A 1 497 ? 40.993 -18.228 22.955 1.00 10.01 497 GLY A N 1
ATOM 2991 C CA . GLY A 1 497 ? 41.419 -17.003 22.292 1.00 10.79 497 GLY A CA 1
ATOM 2992 C C . GLY A 1 497 ? 40.376 -15.905 22.341 1.00 9.90 497 GLY A C 1
ATOM 2993 O O . GLY A 1 497 ? 39.182 -16.177 22.256 1.00 10.69 497 GLY A O 1
ATOM 2994 N N . ALA A 1 498 ? 40.822 -14.661 22.485 1.00 10.45 498 ALA A N 1
ATOM 2995 C CA . ALA A 1 498 ? 39.887 -13.542 22.515 1.00 10.69 498 ALA A CA 1
ATOM 2996 C C . ALA A 1 498 ? 39.283 -13.355 21.127 1.00 10.09 498 ALA A C 1
ATOM 2997 O O . ALA A 1 498 ? 39.902 -13.704 20.118 1.00 10.79 498 ALA A O 1
ATOM 2999 N N . VAL A 1 499 ? 38.068 -12.823 21.080 1.00 10.60 499 VAL A N 1
ATOM 3000 C CA . VAL A 1 499 ? 37.300 -12.798 19.840 1.00 11.22 499 VAL A CA 1
ATOM 3001 C C . VAL A 1 499 ? 36.688 -11.432 19.562 1.00 12.42 499 VAL A C 1
ATOM 3002 O O . VAL A 1 499 ? 36.729 -10.539 20.403 1.00 12.32 499 VAL A O 1
ATOM 3006 N N . GLY A 1 500 ? 36.133 -11.280 18.363 1.00 11.52 500 GLY A N 1
ATOM 3007 C CA . GLY A 1 500 ? 35.353 -10.099 18.018 1.00 12.86 500 GLY A CA 1
ATOM 3008 C C . GLY A 1 500 ? 36.168 -8.819 18.028 1.00 13.10 500 GLY A C 1
ATOM 3009 O O . GLY A 1 500 ? 37.171 -8.712 17.325 1.00 11.61 500 GLY A O 1
ATOM 3010 N N . ILE A 1 501 ? 35.741 -7.853 18.837 1.00 11.84 501 ILE A N 1
ATOM 3011 C CA . ILE A 1 501 ? 36.429 -6.561 18.914 1.00 13.47 501 ILE A CA 1
ATOM 3012 C C . ILE A 1 501 ? 37.828 -6.731 19.507 1.00 12.49 501 ILE A C 1
ATOM 3013 O O . ILE A 1 501 ? 38.689 -5.857 19.361 1.00 11.08 501 ILE A O 1
ATOM 3018 N N . ASP A 1 502 ? 38.061 -7.878 20.151 1.00 12.05 502 ASP A N 1
ATOM 3019 C CA . ASP A 1 502 ? 39.375 -8.205 20.714 1.00 10.13 502 ASP A CA 1
ATOM 3020 C C . ASP A 1 502 ? 40.277 -8.991 19.756 1.00 10.27 502 ASP A C 1
ATOM 3021 O O . ASP A 1 502 ? 41.338 -9.473 20.160 1.00 11.81 502 ASP A O 1
ATOM 3026 N N . ASN A 1 503 ? 39.877 -9.113 18.493 1.00 9.89 503 ASN A N 1
ATOM 3027 C CA . ASN A 1 503 ? 40.543 -10.040 17.583 1.00 11.36 503 ASN A CA 1
ATOM 3028 C C . ASN A 1 503 ? 40.400 -9.596 16.119 1.00 11.24 503 ASN A C 1
ATOM 3029 O O . ASN A 1 503 ? 40.134 -10.408 15.239 1.00 11.35 503 ASN A O 1
ATOM 3034 N N . ILE A 1 504 ? 40.577 -8.302 15.856 1.00 12.22 504 ILE A N 1
ATOM 3035 C CA . ILE A 1 504 ? 40.178 -7.769 14.552 1.00 11.59 504 ILE A CA 1
ATOM 3036 C C . ILE A 1 504 ? 41.105 -8.165 13.405 1.00 10.29 504 ILE A C 1
ATOM 3037 O O . ILE A 1 504 ? 40.721 -8.071 12.245 1.00 13.22 504 ILE A O 1
ATOM 3042 N N . TRP A 1 505 ? 42.315 -8.617 13.724 1.00 9.42 505 TRP A N 1
ATOM 3043 C CA . TRP A 1 505 ? 43.228 -9.095 12.690 1.00 11.31 505 TRP A CA 1
ATOM 3044 C C . TRP A 1 505 ? 43.236 -10.623 12.634 1.00 17.93 505 TRP A C 1
ATOM 3045 O O . TRP A 1 505 ? 44.255 -11.238 12.331 1.00 20.42 505 TRP A O 1
ATOM 3056 N N . HIS A 1 506 ? 42.084 -11.225 12.914 1.00 16.33 506 HIS A N 1
ATOM 3057 C CA . HIS A 1 506 ? 41.934 -12.678 12.849 1.00 17.17 506 HIS A CA 1
ATOM 3058 C C . HIS A 1 506 ? 42.120 -13.244 11.445 1.00 18.50 506 HIS A C 1
ATOM 3059 O O . HIS A 1 506 ? 41.917 -12.551 10.442 1.00 18.25 506 HIS A O 1
ATOM 3066 N N . ASP A 1 507 ? 42.507 -14.513 11.394 1.00 19.41 507 ASP A N 1
ATOM 3067 C CA . ASP A 1 507 ? 42.371 -15.326 10.195 1.00 22.69 507 ASP A CA 1
ATOM 3068 C C . ASP A 1 507 ? 40.993 -15.989 10.196 1.00 20.85 507 ASP A C 1
ATOM 3069 O O . ASP A 1 507 ? 40.307 -16.019 11.223 1.00 20.19 507 ASP A O 1
ATOM 3074 N N . LEU A 1 508 ? 40.587 -16.515 9.045 1.00 23.79 508 LEU A N 1
ATOM 3075 C CA . LEU A 1 508 ? 39.327 -17.240 8.934 1.00 24.93 508 LEU A CA 1
ATOM 3076 C C . LEU A 1 508 ? 39.581 -18.726 8.712 1.00 24.98 508 LEU A C 1
ATOM 3077 O O . LEU A 1 508 ? 40.542 -19.097 8.044 1.00 25.49 508 LEU A O 1
ATOM 3082 N N . ASP A 1 509 ? 38.728 -19.582 9.268 1.00 27.83 509 ASP A N 1
ATOM 3083 C CA . ASP A 1 509 ? 38.847 -21.007 8.982 1.00 32.37 509 ASP A CA 1
ATOM 3084 C C . ASP A 1 509 ? 38.194 -21.316 7.632 1.00 37.09 509 ASP A C 1
ATOM 3085 O O . ASP A 1 509 ? 37.743 -20.405 6.928 1.00 33.76 509 ASP A O 1
ATOM 3090 N N . ASP A 1 510 ? 38.142 -22.596 7.275 1.00 39.52 510 ASP A N 1
ATOM 3091 C CA . ASP A 1 510 ? 37.618 -23.002 5.974 1.00 39.40 510 ASP A CA 1
ATOM 3092 C C . ASP A 1 510 ? 36.148 -22.622 5.812 1.00 42.30 510 ASP A C 1
ATOM 3093 O O . ASP A 1 510 ? 35.697 -22.323 4.706 1.00 45.12 510 ASP A O 1
ATOM 3095 N N . SER A 1 511 ? 35.410 -22.622 6.918 1.00 41.45 511 SER A N 1
ATOM 3096 C CA . SER A 1 511 ? 33.988 -22.288 6.902 1.00 42.15 511 SER A CA 1
ATOM 3097 C C . SER A 1 511 ? 33.747 -20.783 6.872 1.00 44.22 511 SER A C 1
ATOM 3098 O O . SER A 1 511 ? 32.601 -20.334 6.872 1.00 46.38 511 SER A O 1
ATOM 3100 N N . GLY A 1 512 ? 34.826 -20.005 6.860 1.00 42.76 512 GLY A N 1
ATOM 3101 C CA . GLY A 1 512 ? 34.716 -18.558 6.814 1.00 41.51 512 GLY A CA 1
ATOM 3102 C C . GLY A 1 512 ? 34.483 -17.936 8.178 1.00 39.32 512 GLY A C 1
ATOM 3103 O O . GLY A 1 512 ? 34.131 -16.760 8.282 1.00 36.38 512 GLY A O 1
ATOM 3104 N N . LYS A 1 513 ? 34.687 -18.726 9.228 1.00 35.38 513 LYS A N 1
ATOM 3105 C CA . LYS A 1 513 ? 34.495 -18.254 10.595 1.00 33.35 513 LYS A CA 1
ATOM 3106 C C . LYS A 1 513 ? 35.800 -17.741 11.208 1.00 25.43 513 LYS A C 1
ATOM 3107 O O . LYS A 1 513 ? 36.880 -18.271 10.944 1.00 21.55 513 LYS A O 1
ATOM 3113 N N . GLU A 1 514 ? 35.685 -16.704 12.028 1.00 23.00 514 GLU A N 1
ATOM 3114 C CA . GLU A 1 514 ? 36.822 -16.138 12.741 1.00 22.24 514 GLU A CA 1
ATOM 3115 C C . GLU A 1 514 ? 37.537 -17.180 13.613 1.00 17.70 514 GLU A C 1
ATOM 3116 O O . GLU A 1 514 ? 36.907 -17.917 14.367 1.00 16.93 514 GLU A O 1
ATOM 3122 N N . ILE A 1 515 ? 38.856 -17.248 13.488 1.00 16.11 515 ILE A N 1
ATOM 3123 C CA . ILE A 1 515 ? 39.676 -18.048 14.398 1.00 16.52 515 ILE A CA 1
ATOM 3124 C C . ILE A 1 515 ? 40.094 -17.187 15.590 1.00 13.25 515 ILE A C 1
ATOM 3125 O O . ILE A 1 515 ? 40.772 -16.181 15.396 1.00 13.68 515 ILE A O 1
ATOM 3130 N N . PRO A 1 516 ? 39.692 -17.573 16.819 1.00 14.48 516 PRO A N 1
ATOM 3131 C CA . PRO A 1 516 ? 40.028 -16.812 18.033 1.00 13.82 516 PRO A CA 1
ATOM 3132 C C . PRO A 1 516 ? 41.530 -16.681 18.253 1.00 14.57 516 PRO A C 1
ATOM 3133 O O . PRO A 1 516 ? 42.294 -17.512 17.756 1.00 14.61 516 PRO A O 1
ATOM 3137 N N . GLY A 1 517 ? 41.954 -15.654 18.984 1.00 10.98 517 GLY A N 1
ATOM 3138 C CA . GLY A 1 517 ? 43.372 -15.510 19.280 1.00 10.52 517 GLY A CA 1
ATOM 3139 C C . GLY A 1 517 ? 43.808 -14.151 19.799 1.00 9.94 517 GLY A C 1
ATOM 3140 O O . GLY A 1 517 ? 44.987 -13.960 20.095 1.00 10.32 517 GLY A O 1
ATOM 3141 N N . GLY A 1 518 ? 42.874 -13.209 19.913 1.00 9.78 518 GLY A N 1
ATOM 3142 C CA . GLY A 1 518 ? 43.209 -11.896 20.447 1.00 8.52 518 GLY A CA 1
ATOM 3143 C C . GLY A 1 518 ? 44.246 -11.128 19.635 1.00 8.16 518 GLY A C 1
ATOM 3144 O O . GLY A 1 518 ? 45.095 -10.442 20.209 1.00 8.33 518 GLY A O 1
ATOM 3145 N N . SER A 1 519 ? 44.182 -11.253 18.307 1.00 8.52 519 SER A N 1
ATOM 3146 C CA . SER A 1 519 ? 45.162 -10.625 17.414 1.00 11.20 519 SER A CA 1
ATOM 3147 C C . SER A 1 519 ? 44.660 -9.296 16.883 1.00 8.18 519 SER A C 1
ATOM 3148 O O . SER A 1 519 ? 43.633 -9.246 16.208 1.00 11.48 519 SER A O 1
ATOM 3151 N N . ASN A 1 520 ? 45.409 -8.232 17.166 1.00 8.12 520 ASN A N 1
ATOM 3152 C CA . ASN A 1 520 ? 45.044 -6.871 16.780 1.00 8.23 520 ASN A CA 1
ATOM 3153 C C . ASN A 1 520 ? 46.287 -6.073 16.418 1.00 7.95 520 ASN A C 1
ATOM 3154 O O . ASN A 1 520 ? 47.346 -6.323 16.976 1.00 8.38 520 ASN A O 1
ATOM 3159 N N . PRO A 1 521 ? 46.151 -5.075 15.533 1.00 8.21 521 PRO A N 1
ATOM 3160 C CA . PRO A 1 521 ? 47.244 -4.112 15.365 1.00 8.04 521 PRO A CA 1
ATOM 3161 C C . PRO A 1 521 ? 47.354 -3.257 16.620 1.00 8.72 521 PRO A C 1
ATOM 3162 O O . PRO A 1 521 ? 46.344 -3.102 17.314 1.00 8.71 521 PRO A O 1
ATOM 3166 N N . MET A 1 522 ? 48.529 -2.704 16.914 1.00 7.82 522 MET A N 1
ATOM 3167 C CA . MET A 1 522 ? 48.656 -1.938 18.151 1.00 9.20 522 MET A CA 1
ATOM 3168 C C . MET A 1 522 ? 47.809 -0.655 18.144 1.00 8.45 522 MET A C 1
ATOM 3169 O O . MET A 1 522 ? 47.429 -0.166 19.217 1.00 8.68 522 MET A O 1
ATOM 3174 N N . TRP A 1 523 ? 47.478 -0.109 16.970 1.00 8.98 523 TRP A N 1
ATOM 3175 C CA . TRP A 1 523 ? 46.566 1.040 16.985 1.00 9.35 523 TRP A CA 1
ATOM 3176 C C . TRP A 1 523 ? 45.204 0.649 17.548 1.00 9.98 523 TRP A C 1
ATOM 3177 O O . TRP A 1 523 ? 44.567 1.438 18.254 1.00 10.15 523 TRP A O 1
ATOM 3188 N N . HIS A 1 524 ? 44.751 -0.567 17.260 1.00 10.16 524 HIS A N 1
ATOM 3189 C CA . HIS A 1 524 ? 43.459 -0.967 17.789 1.00 9.79 524 HIS A CA 1
ATOM 3190 C C . HIS A 1 524 ? 43.554 -1.173 19.302 1.00 13.07 524 HIS A C 1
ATOM 3191 O O . HIS A 1 524 ? 42.655 -0.767 20.033 1.00 10.11 524 HIS A O 1
ATOM 3198 N N . ALA A 1 525 ? 44.653 -1.762 19.776 1.00 10.59 525 ALA A N 1
ATOM 3199 C CA . ALA A 1 525 ? 44.866 -1.910 21.214 1.00 9.08 525 ALA A CA 1
ATOM 3200 C C . ALA A 1 525 ? 44.923 -0.551 21.922 1.00 12.85 525 ALA A C 1
ATOM 3201 O O . ALA A 1 525 ? 44.465 -0.414 23.055 1.00 13.80 525 ALA A O 1
ATOM 3203 N N . LYS A 1 526 ? 45.488 0.450 21.254 1.00 11.41 526 LYS A N 1
ATOM 3204 C CA . LYS A 1 526 ? 45.538 1.795 21.822 1.00 10.29 526 LYS A CA 1
ATOM 3205 C C . LYS A 1 526 ? 44.139 2.416 21.892 1.00 12.89 526 LYS A C 1
ATOM 3206 O O . LYS A 1 526 ? 43.823 3.133 22.847 1.00 12.78 526 LYS A O 1
ATOM 3212 N N . ASN A 1 527 ? 43.300 2.149 20.895 1.00 10.80 527 ASN A N 1
ATOM 3213 C CA . ASN A 1 527 ? 41.909 2.598 20.964 1.00 11.48 527 ASN A CA 1
ATOM 3214 C C . ASN A 1 527 ? 41.129 1.896 22.081 1.00 11.61 527 ASN A C 1
ATOM 3215 O O . ASN A 1 527 ? 40.356 2.534 22.793 1.00 12.21 527 ASN A O 1
ATOM 3220 N N . LEU A 1 528 ? 41.336 0.593 22.250 1.00 11.11 528 LEU A N 1
ATOM 3221 C CA . LEU A 1 528 ? 40.622 -0.123 23.310 1.00 13.16 528 LEU A CA 1
ATOM 3222 C C . LEU A 1 528 ? 40.973 0.459 24.674 1.00 13.55 528 LEU A C 1
ATOM 3223 O O . LEU A 1 528 ? 40.101 0.631 25.530 1.00 13.41 528 LEU A O 1
ATOM 3228 N N . GLU A 1 529 ? 42.255 0.769 24.857 1.00 12.88 529 GLU A N 1
ATOM 3229 C CA . GLU A 1 529 ? 42.757 1.398 26.082 1.00 14.78 529 GLU A CA 1
ATOM 3230 C C . GLU A 1 529 ? 42.042 2.730 26.333 1.00 16.09 529 GLU A C 1
ATOM 3231 O O . GLU A 1 529 ? 41.727 3.094 27.479 1.00 18.75 529 GLU A O 1
ATOM 3237 N N . LYS A 1 530 ? 41.771 3.441 25.244 1.00 18.37 530 LYS A N 1
ATOM 3238 C CA . LYS A 1 530 ? 41.120 4.748 25.291 1.00 16.48 530 LYS A CA 1
ATOM 3239 C C . LYS A 1 530 ? 39.604 4.663 25.404 1.00 17.52 530 LYS A C 1
ATOM 3240 O O . LYS A 1 530 ? 38.940 5.681 25.594 1.00 22.80 530 LYS A O 1
ATOM 3246 N N . GLY A 1 531 ? 39.056 3.462 25.271 1.00 16.42 531 GLY A N 1
ATOM 3247 C CA . GLY A 1 531 ? 37.614 3.277 25.290 1.00 16.05 531 GLY A CA 1
ATOM 3248 C C . GLY A 1 531 ? 36.947 3.596 23.961 1.00 17.82 531 GLY A C 1
ATOM 3249 O O . GLY A 1 531 ? 35.771 3.983 23.921 1.00 18.74 531 GLY A O 1
ATOM 3250 N N . LEU A 1 532 ? 37.704 3.440 22.877 1.00 17.53 532 LEU A N 1
ATOM 3251 C CA . LEU A 1 532 ? 37.221 3.689 21.518 1.00 15.26 532 LEU A CA 1
ATOM 3252 C C . LEU A 1 532 ? 37.148 2.372 20.752 1.00 15.02 532 LEU A C 1
ATOM 3253 O O . LEU A 1 532 ? 38.066 1.550 20.830 1.00 13.42 532 LEU A O 1
ATOM 3258 N N . ALA A 1 533 ? 36.069 2.166 20.009 1.00 14.86 533 ALA A N 1
ATOM 3259 C CA . ALA A 1 533 ? 35.869 0.880 19.337 1.00 16.77 533 ALA A CA 1
ATOM 3260 C C . ALA A 1 533 ? 36.634 0.796 18.024 1.00 17.23 533 ALA A C 1
ATOM 3261 O O . ALA A 1 533 ? 37.022 -0.292 17.595 1.00 16.86 533 ALA A O 1
ATOM 3263 N N . GLY A 1 534 ? 36.833 1.946 17.388 1.00 17.43 534 GLY A N 1
ATOM 3264 C CA . GLY A 1 534 ? 37.497 2.009 16.094 1.00 19.61 534 GLY A CA 1
ATOM 3265 C C . GLY A 1 534 ? 36.516 2.119 14.936 1.00 17.58 534 GLY A C 1
ATOM 3266 O O . GLY A 1 534 ? 35.690 1.233 14.725 1.00 17.64 534 GLY A O 1
ATOM 3267 N N . SER A 1 535 ? 36.611 3.205 14.177 1.00 16.71 535 SER A N 1
ATOM 3268 C CA . SER A 1 535 ? 35.675 3.462 13.080 1.00 18.89 535 SER A CA 1
ATOM 3269 C C . SER A 1 535 ? 35.891 2.521 11.891 1.00 20.64 535 SER A C 1
ATOM 3270 O O . SER A 1 535 ? 35.052 2.441 10.990 1.00 21.88 535 SER A O 1
ATOM 3273 N N . TYR A 1 536 ? 37.024 1.825 11.901 1.00 18.32 536 TYR A N 1
ATOM 3274 C CA . TYR A 1 536 ? 37.425 0.902 10.842 1.00 16.94 536 TYR A CA 1
ATOM 3275 C C . TYR A 1 536 ? 36.824 -0.505 10.966 1.00 17.63 536 TYR A C 1
ATOM 3276 O O . TYR A 1 536 ? 37.076 -1.356 10.119 1.00 17.69 536 TYR A O 1
ATOM 3285 N N . LEU A 1 537 ? 36.059 -0.770 12.023 1.00 14.33 537 LEU A N 1
ATOM 3286 C CA . LEU A 1 537 ? 35.581 -2.135 12.259 1.00 14.94 537 LEU A CA 1
ATOM 3287 C C . LEU A 1 537 ? 34.785 -2.681 11.077 1.00 16.09 537 LEU A C 1
ATOM 3288 O O . LEU A 1 537 ? 35.003 -3.814 10.646 1.00 20.34 537 LEU A O 1
ATOM 3293 N N . ALA A 1 538 ? 33.868 -1.870 10.557 1.00 20.08 538 ALA A N 1
ATOM 3294 C CA . ALA A 1 538 ? 33.022 -2.295 9.447 1.00 23.02 538 ALA A CA 1
ATOM 3295 C C . ALA A 1 538 ? 33.869 -2.633 8.219 1.00 24.73 538 ALA A C 1
ATOM 3296 O O . ALA A 1 538 ? 33.556 -3.570 7.480 1.00 25.68 538 ALA A O 1
ATOM 3298 N N . ALA A 1 539 ? 34.961 -1.896 8.024 1.00 20.93 539 ALA A N 1
ATOM 3299 C CA . ALA A 1 539 ? 35.846 -2.135 6.883 1.00 21.16 539 ALA A CA 1
ATOM 3300 C C . ALA A 1 539 ? 36.538 -3.496 6.966 1.00 21.76 539 ALA A C 1
ATOM 3301 O O . ALA A 1 539 ? 37.002 -4.015 5.947 1.00 26.47 539 ALA A O 1
ATOM 3303 N N . TYR A 1 540 ? 36.608 -4.071 8.169 1.00 16.02 540 TYR A N 1
ATOM 3304 C CA . TYR A 1 540 ? 37.161 -5.411 8.356 1.00 17.62 540 TYR A CA 1
ATOM 3305 C C . TYR A 1 540 ? 36.070 -6.479 8.291 1.00 22.39 540 TYR A C 1
ATOM 3306 O O . TYR A 1 540 ? 36.324 -7.652 8.563 1.00 24.10 540 TYR A O 1
ATOM 3315 N N . GLY A 1 541 ? 34.862 -6.067 7.928 1.00 22.80 541 GLY A N 1
ATOM 3316 C CA . GLY A 1 541 ? 33.735 -6.983 7.845 1.00 24.86 541 GLY A CA 1
ATOM 3317 C C . GLY A 1 541 ? 33.206 -7.358 9.215 1.00 27.25 541 GLY A C 1
ATOM 3318 O O . GLY A 1 541 ? 32.553 -8.386 9.387 1.00 28.98 541 GLY A O 1
ATOM 3319 N N . ILE A 1 542 ? 33.487 -6.511 10.196 1.00 26.34 542 ILE A N 1
ATOM 3320 C CA . ILE A 1 542 ? 33.085 -6.773 11.569 1.00 24.30 542 ILE A CA 1
ATOM 3321 C C . ILE A 1 542 ? 31.830 -5.978 11.897 1.00 28.57 542 ILE A C 1
ATOM 3322 O O . ILE A 1 542 ? 31.861 -4.751 11.914 1.00 32.36 542 ILE A O 1
ATOM 3327 N N . ASP A 1 543 ? 30.730 -6.684 12.141 1.00 24.87 543 ASP A N 1
ATOM 3328 C CA . ASP A 1 543 ? 29.448 -6.043 12.432 1.00 30.31 543 ASP A CA 1
ATOM 3329 C C . ASP A 1 543 ? 29.450 -5.468 13.848 1.00 31.85 543 ASP A C 1
ATOM 3330 O O . ASP A 1 543 ? 29.336 -6.211 14.819 1.00 26.47 543 ASP A O 1
ATOM 3335 N N . PRO A 1 544 ? 29.543 -4.132 13.966 1.00 35.88 544 PRO A N 1
ATOM 3336 C CA . PRO A 1 544 ? 29.699 -3.496 15.279 1.00 36.78 544 PRO A CA 1
ATOM 3337 C C . PRO A 1 544 ? 28.435 -3.542 16.135 1.00 37.29 544 PRO A C 1
ATOM 3338 O O . PRO A 1 544 ? 28.452 -3.017 17.251 1.00 37.41 544 PRO A O 1
ATOM 3342 N N . THR A 1 545 ? 27.370 -4.164 15.631 1.00 35.55 545 THR A N 1
ATOM 3343 C CA . THR A 1 545 ? 26.131 -4.307 16.395 1.00 38.97 545 THR A CA 1
ATOM 3344 C C . THR A 1 545 ? 26.074 -5.636 17.146 1.00 40.27 545 THR A C 1
ATOM 3345 O O . THR A 1 545 ? 25.236 -5.822 18.029 1.00 44.20 545 THR A O 1
ATOM 3349 N N . LEU A 1 546 ? 26.965 -6.557 16.796 1.00 33.73 546 LEU A N 1
ATOM 3350 C CA . LEU A 1 546 ? 27.009 -7.861 17.445 1.00 31.19 546 LEU A CA 1
ATOM 3351 C C . LEU A 1 546 ? 27.698 -7.755 18.803 1.00 29.43 546 LEU A C 1
ATOM 3352 O O . LEU A 1 546 ? 28.700 -7.049 18.934 1.00 25.52 546 LEU A O 1
ATOM 3357 N N . PRO A 1 547 ? 27.155 -8.452 19.817 1.00 26.23 547 PRO A N 1
ATOM 3358 C CA . PRO A 1 547 ? 27.680 -8.443 21.188 1.00 24.20 547 PRO A CA 1
ATOM 3359 C C . PRO A 1 547 ? 29.201 -8.608 21.288 1.00 21.20 547 PRO A C 1
ATOM 3360 O O . PRO A 1 547 ? 29.835 -7.825 21.999 1.00 23.40 547 PRO A O 1
ATOM 3364 N N . ILE A 1 548 ? 29.785 -9.572 20.580 1.00 21.64 548 ILE A N 1
ATOM 3365 C CA . ILE A 1 548 ? 31.230 -9.786 20.694 1.00 19.14 548 ILE A CA 1
ATOM 3366 C C . ILE A 1 548 ? 32.026 -8.670 20.023 1.00 19.08 548 ILE A C 1
ATOM 3367 O O . ILE A 1 548 ? 33.235 -8.565 20.220 1.00 16.53 548 ILE A O 1
ATOM 3372 N N . ASN A 1 549 ? 31.345 -7.816 19.258 1.00 18.05 549 ASN A N 1
ATOM 3373 C CA . ASN A 1 549 ? 32.025 -6.730 18.559 1.00 18.34 549 ASN A CA 1
ATOM 3374 C C . ASN A 1 549 ? 31.798 -5.368 19.197 1.00 20.17 549 ASN A C 1
ATOM 3375 O O . ASN A 1 549 ? 32.199 -4.340 18.645 1.00 21.15 549 ASN A O 1
ATOM 3380 N N . GLN A 1 550 ? 31.161 -5.362 20.361 1.00 18.55 550 GLN A N 1
ATOM 3381 C CA . GLN A 1 550 ? 30.910 -4.124 21.078 1.00 22.79 550 GLN A CA 1
ATOM 3382 C C . GLN A 1 550 ? 31.909 -3.945 22.216 1.00 20.94 550 GLN A C 1
ATOM 3383 O O . GLN A 1 550 ? 32.428 -4.917 22.762 1.00 20.00 550 GLN A O 1
ATOM 3389 N N . LEU A 1 551 ? 32.181 -2.695 22.567 1.00 21.57 551 LEU A N 1
ATOM 3390 C CA . LEU A 1 551 ? 33.091 -2.413 23.661 1.00 25.45 551 LEU A CA 1
ATOM 3391 C C . LEU A 1 551 ? 32.355 -2.525 24.988 1.00 25.20 551 LEU A C 1
ATOM 3392 O O . LEU A 1 551 ? 31.483 -1.714 25.295 1.00 29.52 551 LEU A O 1
ATOM 3397 N N . THR A 1 552 ? 32.700 -3.548 25.765 1.00 21.58 552 THR A N 1
ATOM 3398 C CA . THR A 1 552 ? 32.123 -3.742 27.093 1.00 24.94 552 THR A CA 1
ATOM 3399 C C . THR A 1 552 ? 33.224 -3.788 28.151 1.00 24.26 552 THR A C 1
ATOM 3400 O O . THR A 1 552 ? 34.331 -4.260 27.891 1.00 20.72 552 THR A O 1
ATOM 3404 N N . GLY A 1 553 ? 32.919 -3.294 29.343 1.00 24.61 553 GLY A N 1
ATOM 3405 C CA . GLY A 1 553 ? 33.900 -3.246 30.409 1.00 25.25 553 GLY A CA 1
ATOM 3406 C C . GLY A 1 553 ? 34.957 -2.193 30.147 1.00 26.51 553 GLY A C 1
ATOM 3407 O O . GLY A 1 553 ? 34.762 -1.291 29.332 1.00 26.81 553 GLY A O 1
ATOM 3408 N N . SER A 1 554 ? 36.081 -2.307 30.845 1.00 21.64 554 SER A N 1
ATOM 3409 C CA . SER A 1 554 ? 37.167 -1.351 30.708 1.00 22.38 554 SER A CA 1
ATOM 3410 C C . SER A 1 554 ? 38.493 -2.069 30.477 1.00 17.94 554 SER A C 1
ATOM 3411 O O . SER A 1 554 ? 38.824 -3.014 31.192 1.00 17.85 554 SER A O 1
ATOM 3414 N N . TYR A 1 555 ? 39.245 -1.622 29.476 1.00 13.63 555 TYR A N 1
ATOM 3415 C CA . TYR A 1 555 ? 40.560 -2.191 29.207 1.00 11.69 555 TYR A CA 1
ATOM 3416 C C . TYR A 1 555 ? 41.629 -1.411 29.963 1.00 17.22 555 TYR A C 1
ATOM 3417 O O . TYR A 1 555 ? 42.020 -0.316 29.550 1.00 19.66 555 TYR A O 1
ATOM 3426 N N . GLN A 1 556 ? 42.096 -1.970 31.074 1.00 11.64 556 GLN A N 1
ATOM 3427 C CA . GLN A 1 556 ? 43.078 -1.287 31.912 1.00 12.79 556 GLN A CA 1
ATOM 3428 C C . GLN A 1 556 ? 44.499 -1.649 31.503 1.00 14.28 556 GLN A C 1
ATOM 3429 O O . GLN A 1 556 ? 44.853 -2.827 31.452 1.00 12.16 556 GLN A O 1
ATOM 3435 N N . ARG A 1 557 ? 45.324 -0.646 31.217 1.00 10.94 557 ARG A N 1
ATOM 3436 C CA . ARG A 1 557 ? 46.716 -0.937 30.880 1.00 13.01 557 ARG A CA 1
ATOM 3437 C C . ARG A 1 557 ? 47.518 -1.274 32.128 1.00 14.95 557 ARG A C 1
ATOM 3438 O O . ARG A 1 557 ? 47.439 -0.583 33.147 1.00 15.56 557 ARG A O 1
ATOM 3446 N N . ASN A 1 558 ? 48.273 -2.363 32.028 1.00 10.53 558 ASN A N 1
ATOM 3447 C CA . ASN A 1 558 ? 49.174 -2.818 33.070 1.00 13.90 558 ASN A CA 1
ATOM 3448 C C . ASN A 1 558 ? 50.583 -2.833 32.523 1.00 12.46 558 ASN A C 1
ATOM 3449 O O . ASN A 1 558 ? 50.777 -2.954 31.319 1.00 11.38 558 ASN A O 1
ATOM 3454 N N . TYR A 1 559 ? 51.573 -2.716 33.397 1.00 13.03 559 TYR A N 1
ATOM 3455 C CA . TYR A 1 559 ? 52.952 -2.848 32.939 1.00 9.02 559 TYR A CA 1
ATOM 3456 C C . TYR A 1 559 ? 53.767 -3.567 33.990 1.00 10.01 559 TYR A C 1
ATOM 3457 O O . TYR A 1 559 ? 53.629 -3.306 35.186 1.00 15.15 559 TYR A O 1
ATOM 3466 N N . ASN A 1 560 ? 54.621 -4.475 33.538 1.00 10.29 560 ASN A N 1
ATOM 3467 C CA . ASN A 1 560 ? 55.528 -5.170 34.431 1.00 11.72 560 ASN A CA 1
ATOM 3468 C C . ASN A 1 560 ? 56.966 -4.910 33.979 1.00 10.91 560 ASN A C 1
ATOM 3469 O O . ASN A 1 560 ? 57.379 -5.381 32.922 1.00 11.51 560 ASN A O 1
ATOM 3474 N N . GLY A 1 561 ? 57.718 -4.147 34.773 1.00 12.46 561 GLY A N 1
ATOM 3475 C CA . GLY A 1 561 ? 59.077 -3.772 34.399 1.00 14.74 561 GLY A CA 1
ATOM 3476 C C . GLY A 1 561 ? 60.082 -4.914 34.460 1.00 13.39 561 GLY A C 1
ATOM 3477 O O . GLY A 1 561 ? 61.122 -4.868 33.801 1.00 14.43 561 GLY A O 1
ATOM 3478 N N . ALA A 1 562 ? 59.785 -5.936 35.258 1.00 8.47 562 ALA A N 1
ATOM 3479 C CA . ALA A 1 562 ? 60.650 -7.112 35.316 1.00 9.27 562 ALA A CA 1
ATOM 3480 C C . ALA A 1 562 ? 60.598 -7.866 33.994 1.00 10.05 562 ALA A C 1
ATOM 3481 O O . ALA A 1 562 ? 61.566 -8.504 33.583 1.00 10.32 562 ALA A O 1
ATOM 3483 N N . LEU A 1 563 ? 59.457 -7.774 33.316 1.00 8.54 563 LEU A N 1
ATOM 3484 C CA . LEU A 1 563 ? 59.252 -8.459 32.045 1.00 7.90 563 LEU A CA 1
ATOM 3485 C C . LEU A 1 563 ? 59.408 -7.532 30.839 1.00 11.55 563 LEU A C 1
ATOM 3486 O O . LEU A 1 563 ? 59.494 -7.997 29.709 1.00 12.58 563 LEU A O 1
ATOM 3491 N N . ALA A 1 564 ? 59.439 -6.227 31.101 1.00 11.04 564 ALA A N 1
ATOM 3492 C CA . ALA A 1 564 ? 59.289 -5.189 30.074 1.00 8.40 564 ALA A CA 1
ATOM 3493 C C . ALA A 1 564 ? 58.058 -5.463 29.209 1.00 8.32 564 ALA A C 1
ATOM 3494 O O . ALA A 1 564 ? 58.129 -5.459 27.980 1.00 8.66 564 ALA A O 1
ATOM 3496 N N . ALA A 1 565 ? 56.929 -5.686 29.868 1.00 9.45 565 ALA A N 1
ATOM 3497 C CA . ALA A 1 565 ? 55.713 -6.118 29.182 1.00 10.77 565 ALA A CA 1
ATOM 3498 C C . ALA A 1 565 ? 54.485 -5.307 29.595 1.00 9.42 565 ALA A C 1
ATOM 3499 O O . ALA A 1 565 ? 54.138 -5.253 30.770 1.00 9.57 565 ALA A O 1
ATOM 3501 N N . PRO A 1 566 ? 53.834 -4.656 28.620 1.00 9.61 566 PRO A N 1
ATOM 3502 C CA . PRO A 1 566 ? 52.525 -4.052 28.855 1.00 7.67 566 PRO A CA 1
ATOM 3503 C C . PRO A 1 566 ? 51.411 -5.007 28.445 1.00 7.92 566 PRO A C 1
ATOM 3504 O O . PRO A 1 566 ? 51.617 -5.884 27.604 1.00 9.96 566 PRO A O 1
ATOM 3508 N N . TRP A 1 567 ? 50.236 -4.827 29.031 1.00 8.35 567 TRP A N 1
ATOM 3509 C CA . TRP A 1 567 ? 49.061 -5.535 28.574 1.00 8.73 567 TRP A CA 1
ATOM 3510 C C . TRP A 1 567 ? 47.801 -4.800 28.960 1.00 9.41 567 TRP A C 1
ATOM 3511 O O . TRP A 1 567 ? 47.822 -3.855 29.754 1.00 10.50 567 TRP A O 1
ATOM 3522 N N . LEU A 1 568 ? 46.707 -5.244 28.363 1.00 9.20 568 LEU A N 1
ATOM 3523 C CA . LEU A 1 568 ? 45.392 -4.762 28.738 1.00 9.30 568 LEU A CA 1
ATOM 3524 C C . LEU A 1 568 ? 44.670 -5.859 29.489 1.00 10.54 568 LEU A C 1
ATOM 3525 O O . LEU A 1 568 ? 44.645 -7.004 29.043 1.00 10.32 568 LEU A O 1
ATOM 3530 N N . TRP A 1 569 ? 44.084 -5.502 30.622 1.00 10.05 569 TRP A N 1
ATOM 3531 C CA . TRP A 1 569 ? 43.252 -6.429 31.371 1.00 10.72 569 TRP A CA 1
ATOM 3532 C C . TRP A 1 569 ? 41.850 -5.864 31.462 1.00 13.74 569 TRP A C 1
ATOM 3533 O O . TRP A 1 569 ? 41.643 -4.767 31.984 1.00 14.00 569 TRP A O 1
ATOM 3544 N N . ASN A 1 570 ? 40.893 -6.613 30.925 1.00 13.19 570 ASN A N 1
ATOM 3545 C CA . ASN A 1 570 ? 39.485 -6.267 31.035 1.00 13.01 570 ASN A CA 1
ATOM 3546 C C . ASN A 1 570 ? 38.835 -7.196 32.051 1.00 12.59 570 ASN A C 1
ATOM 3547 O O . ASN A 1 570 ? 38.491 -8.331 31.732 1.00 14.52 570 ASN A O 1
ATOM 3552 N N . ALA A 1 571 ? 38.688 -6.714 33.282 1.00 12.67 571 ALA A N 1
ATOM 3553 C CA . ALA A 1 571 ? 38.200 -7.546 34.380 1.00 13.13 571 ALA A CA 1
ATOM 3554 C C . ALA A 1 571 ? 36.777 -8.029 34.146 1.00 17.90 571 ALA A C 1
ATOM 3555 O O . ALA A 1 571 ? 36.410 -9.130 34.562 1.00 18.73 571 ALA A O 1
ATOM 3557 N N . GLY A 1 572 ? 35.973 -7.199 33.490 1.00 17.78 572 GLY A N 1
ATOM 3558 C CA . GLY A 1 572 ? 34.595 -7.554 33.202 1.00 19.88 572 GLY A CA 1
ATOM 3559 C C . GLY A 1 572 ? 34.482 -8.743 32.262 1.00 21.21 572 GLY A C 1
ATOM 3560 O O . GLY A 1 572 ? 33.627 -9.606 32.450 1.00 22.57 572 GLY A O 1
ATOM 3561 N N . LYS A 1 573 ? 35.348 -8.791 31.252 1.00 15.21 573 LYS A N 1
ATOM 3562 C CA . LYS A 1 573 ? 35.331 -9.877 30.272 1.00 18.72 573 LYS A CA 1
ATOM 3563 C C . LYS A 1 573 ? 36.341 -10.972 30.605 1.00 18.87 573 LYS A C 1
ATOM 3564 O O . LYS A 1 573 ? 36.365 -12.027 29.958 1.00 19.08 573 LYS A O 1
ATOM 3570 N N . LYS A 1 574 ? 37.171 -10.709 31.612 1.00 14.33 574 LYS A N 1
ATOM 3571 C CA . LYS A 1 574 ? 38.331 -11.537 31.922 1.00 12.01 574 LYS A CA 1
ATOM 3572 C C . LYS A 1 574 ? 39.195 -11.719 30.675 1.00 14.57 574 LYS A C 1
ATOM 3573 O O . LYS A 1 574 ? 39.622 -12.828 30.354 1.00 11.07 574 LYS A O 1
ATOM 3579 N N . VAL A 1 575 ? 39.444 -10.612 29.976 1.00 11.81 575 VAL A N 1
ATOM 3580 C CA . VAL A 1 575 ? 40.247 -10.621 28.751 1.00 11.00 575 VAL A CA 1
ATOM 3581 C C . VAL A 1 575 ? 41.631 -10.015 29.003 1.00 10.66 575 VAL A C 1
ATOM 3582 O O . VAL A 1 575 ? 41.754 -8.932 29.567 1.00 11.80 575 VAL A O 1
ATOM 3586 N N . PHE A 1 576 ? 42.661 -10.756 28.603 1.00 9.72 576 PHE A N 1
ATOM 3587 C CA . PHE A 1 576 ? 44.062 -10.343 28.689 1.00 11.17 576 PHE A CA 1
ATOM 3588 C C . PHE A 1 576 ? 44.586 -10.170 27.272 1.00 9.72 576 PHE A C 1
ATOM 3589 O O . PHE A 1 576 ? 44.591 -11.133 26.503 1.00 8.98 576 PHE A O 1
ATOM 3597 N N . LEU A 1 577 ? 45.026 -8.964 26.920 1.00 8.52 577 LEU A N 1
ATOM 3598 C CA . LEU A 1 577 ? 45.634 -8.735 25.610 1.00 8.54 577 LEU A CA 1
ATOM 3599 C C . LEU A 1 577 ? 47.074 -8.308 25.797 1.00 7.78 577 LEU A C 1
ATOM 3600 O O . LEU A 1 577 ? 47.332 -7.268 26.391 1.00 8.20 577 LEU A O 1
ATOM 3605 N N . SER A 1 578 ? 48.017 -9.113 25.312 1.00 7.40 578 SER A N 1
ATOM 3606 C CA . SER A 1 578 ? 49.420 -8.729 25.404 1.00 8.50 578 SER A CA 1
ATOM 3607 C C . SER A 1 578 ? 49.745 -7.660 24.372 1.00 8.05 578 SER A C 1
ATOM 3608 O O . SER A 1 578 ? 49.487 -7.843 23.185 1.00 9.51 578 SER A O 1
ATOM 3611 N N . THR A 1 579 ? 50.317 -6.550 24.821 1.00 8.44 579 THR A N 1
ATOM 3612 C CA . THR A 1 579 ? 50.594 -5.441 23.920 1.00 6.99 579 THR A CA 1
ATOM 3613 C C . THR A 1 579 ? 52.084 -5.105 23.861 1.00 9.91 579 THR A C 1
ATOM 3614 O O . THR A 1 579 ? 52.912 -5.722 24.535 1.00 9.01 579 THR A O 1
ATOM 3618 N N . GLU A 1 580 ? 52.417 -4.134 23.023 1.00 9.22 580 GLU A N 1
ATOM 3619 C CA . GLU A 1 580 ? 53.777 -3.628 22.902 1.00 6.94 580 GLU A CA 1
ATOM 3620 C C . GLU A 1 580 ? 53.618 -2.147 22.612 1.00 8.41 580 GLU A C 1
ATOM 3621 O O . GLU A 1 580 ? 52.935 -1.777 21.654 1.00 11.19 580 GLU A O 1
ATOM 3627 N N . ASP A 1 581 ? 54.192 -1.280 23.439 1.00 7.98 581 ASP A N 1
ATOM 3628 C CA . ASP A 1 581 ? 54.012 0.151 23.177 1.00 8.06 581 ASP A CA 1
ATOM 3629 C C . ASP A 1 581 ? 55.254 0.945 23.559 1.00 10.40 581 ASP A C 1
ATOM 3630 O O . ASP A 1 581 ? 56.338 0.374 23.680 1.00 10.75 581 ASP A O 1
ATOM 3635 N N . GLU A 1 582 ? 55.117 2.258 23.719 1.00 10.44 582 GLU A N 1
ATOM 3636 C CA . GLU A 1 582 ? 56.315 3.086 23.826 1.00 10.03 582 GLU A CA 1
ATOM 3637 C C . GLU A 1 582 ? 57.143 2.764 25.065 1.00 12.26 582 GLU A C 1
ATOM 3638 O O . GLU A 1 582 ? 58.369 2.898 25.052 1.00 10.35 582 GLU A O 1
ATOM 3644 N N . GLN A 1 583 ? 56.489 2.324 26.134 1.00 10.80 583 GLN A N 1
ATOM 3645 C CA . GLN A 1 583 ? 57.235 2.049 27.359 1.00 8.82 583 GLN A CA 1
ATOM 3646 C C . GLN A 1 583 ? 58.109 0.808 27.189 1.00 9.93 583 GLN A C 1
ATOM 3647 O O . GLN A 1 583 ? 59.280 0.809 27.590 1.00 9.20 583 GLN A O 1
ATOM 3653 N N . SER A 1 584 ? 57.558 -0.245 26.583 1.00 7.38 584 SER A N 1
ATOM 3654 C CA . SER A 1 584 ? 58.317 -1.482 26.438 1.00 11.73 584 SER A CA 1
ATOM 3655 C C . SER A 1 584 ? 59.352 -1.371 25.322 1.00 8.22 584 SER A C 1
ATOM 3656 O O . SER A 1 584 ? 60.451 -1.918 25.439 1.00 8.96 584 SER A O 1
ATOM 3659 N N . ILE A 1 585 ? 59.010 -0.656 24.251 1.00 8.01 585 ILE A N 1
ATOM 3660 C CA . ILE A 1 585 ? 59.971 -0.408 23.186 1.00 9.36 585 ILE A CA 1
ATOM 3661 C C . ILE A 1 585 ? 61.165 0.393 23.730 1.00 7.38 585 ILE A C 1
ATOM 3662 O O . ILE A 1 585 ? 62.308 0.093 23.392 1.00 8.61 585 ILE A O 1
ATOM 3667 N N . ALA A 1 586 ? 60.915 1.376 24.597 1.00 7.87 586 ALA A N 1
ATOM 3668 C CA . ALA A 1 586 ? 62.024 2.164 25.141 1.00 10.23 586 ALA A CA 1
ATOM 3669 C C . ALA A 1 586 ? 62.922 1.301 26.017 1.00 11.05 586 ALA A C 1
ATOM 3670 O O . ALA A 1 586 ? 64.153 1.424 25.984 1.00 9.19 586 ALA A O 1
ATOM 3672 N N . GLN A 1 587 ? 62.301 0.430 26.806 1.00 8.55 587 GLN A N 1
ATOM 3673 C CA . GLN A 1 587 ? 63.048 -0.473 27.674 1.00 8.56 587 GLN A CA 1
ATOM 3674 C C . GLN A 1 587 ? 63.874 -1.476 26.840 1.00 9.13 587 GLN A C 1
ATOM 3675 O O . GLN A 1 587 ? 65.044 -1.712 27.125 1.00 8.38 587 GLN A O 1
ATOM 3681 N N . LYS A 1 588 ? 63.287 -2.031 25.783 1.00 6.79 588 LYS A N 1
ATOM 3682 C CA . LYS A 1 588 ? 64.018 -2.960 24.920 1.00 7.14 588 LYS A CA 1
ATOM 3683 C C . LYS A 1 588 ? 65.112 -2.246 24.135 1.00 7.96 588 LYS A C 1
ATOM 3684 O O . LYS A 1 588 ? 66.197 -2.795 23.921 1.00 7.11 588 LYS A O 1
ATOM 3690 N N . ALA A 1 589 ? 64.828 -1.013 23.723 1.00 6.99 589 ALA A N 1
ATOM 3691 C CA . ALA A 1 589 ? 65.801 -0.223 22.981 1.00 8.21 589 ALA A CA 1
ATOM 3692 C C . ALA A 1 589 ? 67.024 0.084 23.841 1.00 9.00 589 ALA A C 1
ATOM 3693 O O . ALA A 1 589 ? 68.150 0.084 23.344 1.00 8.11 589 ALA A O 1
ATOM 3695 N N . ALA A 1 590 ? 66.811 0.345 25.128 1.00 7.06 590 ALA A N 1
ATOM 3696 C CA . ALA A 1 590 ? 67.937 0.588 26.024 1.00 8.95 590 ALA A CA 1
ATOM 3697 C C . ALA A 1 590 ? 68.809 -0.658 26.112 1.00 7.11 590 ALA A C 1
ATOM 3698 O O . ALA A 1 590 ? 70.040 -0.572 26.103 1.00 7.50 590 ALA A O 1
ATOM 3700 N N . TRP A 1 591 ? 68.149 -1.811 26.182 1.00 6.77 591 TRP A N 1
ATOM 3701 C CA . TRP A 1 591 ? 68.818 -3.106 26.272 1.00 6.56 591 TRP A CA 1
ATOM 3702 C C . TRP A 1 591 ? 69.626 -3.410 25.001 1.00 6.36 591 TRP A C 1
ATOM 3703 O O . TRP A 1 591 ? 70.731 -3.945 25.072 1.00 6.81 591 TRP A O 1
ATOM 3714 N N . ILE A 1 592 ? 69.065 -3.058 23.846 1.00 6.70 592 ILE A N 1
ATOM 3715 C CA . ILE A 1 592 ? 69.751 -3.191 22.559 1.00 6.10 592 ILE A CA 1
ATOM 3716 C C . ILE A 1 592 ? 71.035 -2.373 22.553 1.00 6.73 592 ILE A C 1
ATOM 3717 O O . ILE A 1 592 ? 72.110 -2.868 22.181 1.00 8.37 592 ILE A O 1
ATOM 3722 N N . ASP A 1 593 ? 70.930 -1.111 22.961 1.00 6.74 593 ASP A N 1
ATOM 3723 C CA . ASP A 1 593 ? 72.085 -0.230 22.903 1.00 9.03 593 ASP A CA 1
ATOM 3724 C C . ASP A 1 593 ? 73.151 -0.648 23.903 1.00 11.34 593 ASP A C 1
ATOM 3725 O O . ASP A 1 593 ? 74.330 -0.650 23.583 1.00 11.14 593 ASP A O 1
ATOM 3730 N N . ALA A 1 594 ? 72.731 -1.024 25.106 1.00 8.89 594 ALA A N 1
ATOM 3731 C CA . ALA A 1 594 ? 73.682 -1.380 26.155 1.00 10.67 594 ALA A CA 1
ATOM 3732 C C . ALA A 1 594 ? 74.451 -2.665 25.837 1.00 13.32 594 ALA A C 1
ATOM 3733 O O . ALA A 1 594 ? 75.622 -2.797 26.194 1.00 14.92 594 ALA A O 1
ATOM 3735 N N . ASN A 1 595 ? 73.802 -3.594 25.141 1.00 8.64 595 ASN A N 1
ATOM 3736 C CA . ASN A 1 595 ? 74.448 -4.833 24.712 1.00 10.06 595 ASN A CA 1
ATOM 3737 C C . ASN A 1 595 ? 75.075 -4.748 23.326 1.00 8.77 595 ASN A C 1
ATOM 3738 O O . ASN A 1 595 ? 75.612 -5.738 22.825 1.00 11.63 595 ASN A O 1
ATOM 3743 N N . ASN A 1 596 ? 74.996 -3.569 22.714 1.00 6.86 596 ASN A N 1
ATOM 3744 C CA . ASN A 1 596 ? 75.451 -3.347 21.339 1.00 8.18 596 ASN A CA 1
ATOM 3745 C C . ASN A 1 596 ? 74.972 -4.432 20.380 1.00 9.61 596 ASN A C 1
ATOM 3746 O O . ASN A 1 596 ? 75.728 -4.931 19.538 1.00 9.05 596 ASN A O 1
ATOM 3751 N N . VAL A 1 597 ? 73.693 -4.766 20.501 1.00 7.95 597 VAL A N 1
ATOM 3752 C CA . VAL A 1 597 ? 73.056 -5.736 19.618 1.00 8.03 597 VAL A CA 1
ATOM 3753 C C . VAL A 1 597 ? 72.955 -5.139 18.214 1.00 9.47 597 VAL A C 1
ATOM 3754 O O . VAL A 1 597 ? 72.907 -3.924 18.055 1.00 8.60 597 VAL A O 1
ATOM 3758 N N . GLY A 1 598 ? 72.949 -5.995 17.201 1.00 6.33 598 GLY A N 1
ATOM 3759 C CA . GLY A 1 598 ? 72.936 -5.528 15.827 1.00 6.06 598 GLY A CA 1
ATOM 3760 C C . GLY A 1 598 ? 71.787 -4.585 15.524 1.00 10.41 598 GLY A C 1
ATOM 3761 O O . GLY A 1 598 ? 71.948 -3.588 14.799 1.00 8.78 598 GLY A O 1
ATOM 3762 N N . GLY A 1 599 ? 70.624 -4.885 16.086 1.00 10.80 599 GLY A N 1
ATOM 3763 C CA . GLY A 1 599 ? 69.454 -4.074 15.815 1.00 10.84 599 GLY A CA 1
ATOM 3764 C C . GLY A 1 599 ? 68.151 -4.738 16.213 1.00 8.96 599 GLY A C 1
ATOM 3765 O O . GLY A 1 599 ? 68.136 -5.699 16.985 1.00 5.98 599 GLY A O 1
ATOM 3766 N N . VAL A 1 600 ? 67.065 -4.194 15.676 1.00 6.25 600 VAL A N 1
ATOM 3767 C CA . VAL A 1 600 ? 65.715 -4.586 16.030 1.00 5.97 600 VAL A CA 1
ATOM 3768 C C . VAL A 1 600 ? 64.935 -4.886 14.759 1.00 8.45 600 VAL A C 1
ATOM 3769 O O . VAL A 1 600 ? 65.061 -4.169 13.762 1.00 9.68 600 VAL A O 1
ATOM 3773 N N . MET A 1 601 ? 64.146 -5.959 14.796 1.00 5.75 601 MET A N 1
ATOM 3774 C CA . MET A 1 601 ? 63.266 -6.324 13.701 1.00 6.44 601 MET A CA 1
ATOM 3775 C C . MET A 1 601 ? 61.840 -6.224 14.252 1.00 7.20 601 MET A C 1
ATOM 3776 O O . MET A 1 601 ? 61.640 -6.402 15.443 1.00 7.36 601 MET A O 1
ATOM 3781 N N . PHE A 1 602 ? 60.854 -5.908 13.418 1.00 6.36 602 PHE A N 1
ATOM 3782 C CA . PHE A 1 602 ? 59.480 -5.953 13.912 1.00 5.66 602 PHE A CA 1
ATOM 3783 C C . PHE A 1 602 ? 58.516 -6.510 12.872 1.00 7.92 602 PHE A C 1
ATOM 3784 O O . PHE A 1 602 ? 58.692 -6.322 11.665 1.00 8.45 602 PHE A O 1
ATOM 3792 N N . TRP A 1 603 ? 57.529 -7.252 13.372 1.00 6.63 603 TRP A N 1
ATOM 3793 C CA . TRP A 1 603 ? 56.396 -7.718 12.591 1.00 9.03 603 TRP A CA 1
ATOM 3794 C C . TRP A 1 603 ? 55.162 -7.023 13.150 1.00 6.52 603 TRP A C 1
ATOM 3795 O O . TRP A 1 603 ? 54.898 -7.187 14.340 1.00 7.53 603 TRP A O 1
ATOM 3806 N N . GLU A 1 604 ? 54.404 -6.253 12.369 1.00 8.88 604 GLU A N 1
ATOM 3807 C CA . GLU A 1 604 ? 54.661 -5.886 10.978 1.00 7.70 604 GLU A CA 1
ATOM 3808 C C . GLU A 1 604 ? 54.444 -4.379 10.863 1.00 8.84 604 GLU A C 1
ATOM 3809 O O . GLU A 1 604 ? 53.860 -3.765 11.758 1.00 8.50 604 GLU A O 1
ATOM 3815 N N . LEU A 1 605 ? 54.888 -3.786 9.760 1.00 7.36 605 LEU A N 1
ATOM 3816 C CA . LEU A 1 605 ? 54.808 -2.336 9.588 1.00 7.97 605 LEU A CA 1
ATOM 3817 C C . LEU A 1 605 ? 53.386 -1.790 9.782 1.00 8.38 605 LEU A C 1
ATOM 3818 O O . LEU A 1 605 ? 53.191 -0.749 10.415 1.00 10.06 605 LEU A O 1
ATOM 3823 N N . ALA A 1 606 ? 52.391 -2.509 9.275 1.00 8.06 606 ALA A N 1
ATOM 3824 C CA . ALA A 1 606 ? 51.010 -2.018 9.312 1.00 8.63 606 ALA A CA 1
ATOM 3825 C C . ALA A 1 606 ? 50.415 -1.952 10.721 1.00 10.25 606 ALA A C 1
ATOM 3826 O O . ALA A 1 606 ? 49.352 -1.359 10.920 1.00 11.60 606 ALA A O 1
ATOM 3828 N N . GLY A 1 607 ? 51.082 -2.560 11.693 1.00 8.19 607 GLY A N 1
ATOM 3829 C CA . GLY A 1 607 ? 50.583 -2.539 13.059 1.00 7.73 607 GLY A CA 1
ATOM 3830 C C . GLY A 1 607 ? 50.994 -1.324 13.880 1.00 7.78 607 GLY A C 1
ATOM 3831 O O . GLY A 1 607 ? 50.442 -1.089 14.957 1.00 8.37 607 GLY A O 1
ATOM 3832 N N . ASP A 1 608 ? 51.972 -0.561 13.398 1.00 7.81 608 ASP A N 1
ATOM 3833 C CA . ASP A 1 608 ? 52.441 0.624 14.132 1.00 8.32 608 ASP A CA 1
ATOM 3834 C C . ASP A 1 608 ? 51.358 1.705 14.070 1.00 11.25 608 ASP A C 1
ATOM 3835 O O . ASP A 1 608 ? 50.485 1.665 13.194 1.00 10.66 608 ASP A O 1
ATOM 3840 N N . TYR A 1 609 ? 51.409 2.669 14.986 1.00 11.20 609 TYR A N 1
ATOM 3841 C CA . TYR A 1 609 ? 50.261 3.544 15.200 1.00 10.71 609 TYR A CA 1
ATOM 3842 C C . TYR A 1 609 ? 50.597 5.027 15.334 1.00 10.37 609 TYR A C 1
ATOM 3843 O O . TYR A 1 609 ? 51.731 5.391 15.622 1.00 11.76 609 TYR A O 1
ATOM 3852 N N . ASP A 1 610 ? 49.587 5.866 15.105 1.00 10.68 610 ASP A N 1
ATOM 3853 C CA . ASP A 1 610 ? 49.610 7.290 15.430 1.00 14.30 610 ASP A CA 1
ATOM 3854 C C . ASP A 1 610 ? 48.210 7.739 15.815 1.00 11.55 610 ASP A C 1
ATOM 3855 O O . ASP A 1 610 ? 47.216 7.124 15.412 1.00 13.99 610 ASP A O 1
ATOM 3860 N N . TRP A 1 611 ? 48.128 8.817 16.583 1.00 12.74 611 TRP A N 1
ATOM 3861 C CA . TRP A 1 611 ? 46.846 9.454 16.841 1.00 14.67 611 TRP A CA 1
ATOM 3862 C C . TRP A 1 611 ? 46.418 10.256 15.622 1.00 13.87 611 TRP A C 1
ATOM 3863 O O . TRP A 1 611 ? 47.170 11.099 15.127 1.00 15.64 611 TRP A O 1
ATOM 3874 N N . LYS A 1 612 ? 45.211 9.992 15.140 1.00 13.68 612 LYS A N 1
ATOM 3875 C CA . LYS A 1 612 ? 44.681 10.707 13.982 1.00 17.13 612 LYS A CA 1
ATOM 3876 C C . LYS A 1 612 ? 43.476 11.555 14.376 1.00 17.08 612 LYS A C 1
ATOM 3877 O O . LYS A 1 612 ? 42.358 11.057 14.446 1.00 18.72 612 LYS A O 1
ATOM 3883 N N . ALA A 1 613 ? 43.720 12.844 14.613 1.00 15.88 613 ALA A N 1
ATOM 3884 C CA . ALA A 1 613 ? 42.722 13.750 15.178 1.00 18.55 613 ALA A CA 1
ATOM 3885 C C . ALA A 1 613 ? 41.471 13.915 14.319 1.00 23.89 613 ALA A C 1
ATOM 3886 O O . ALA A 1 613 ? 40.374 14.121 14.847 1.00 24.98 613 ALA A O 1
ATOM 3888 N N . GLN A 1 614 ? 41.635 13.823 13.001 1.00 23.56 614 GLN A N 1
ATOM 3889 C CA . GLN A 1 614 ? 40.525 14.016 12.071 1.00 26.05 614 GLN A CA 1
ATOM 3890 C C . GLN A 1 614 ? 39.636 12.785 11.908 1.00 25.14 614 GLN A C 1
ATOM 3891 O O . GLN A 1 614 ? 38.488 12.902 11.479 1.00 25.35 614 GLN A O 1
ATOM 3897 N N . ARG A 1 615 ? 40.155 11.605 12.241 1.00 20.86 615 ARG A N 1
ATOM 3898 C CA . ARG A 1 615 ? 39.351 10.390 12.121 1.00 21.06 615 ARG A CA 1
ATOM 3899 C C . ARG A 1 615 ? 38.170 10.401 13.095 1.00 24.50 615 ARG A C 1
ATOM 3900 O O . ARG A 1 615 ? 38.114 11.230 14.011 1.00 23.36 615 ARG A O 1
ATOM 3908 N N . ASN A 1 616 ? 37.233 9.481 12.883 1.00 24.41 616 ASN A N 1
ATOM 3909 C CA . ASN A 1 616 ? 36.085 9.314 13.769 1.00 29.64 616 ASN A CA 1
ATOM 3910 C C . ASN A 1 616 ? 35.283 10.612 13.881 1.00 36.45 616 ASN A C 1
ATOM 3911 O O . ASN A 1 616 ? 35.039 11.110 14.981 1.00 38.56 616 ASN A O 1
ATOM 3916 N N . ASN A 1 617 ? 34.909 11.162 12.728 1.00 39.52 617 ASN A N 1
ATOM 3917 C CA . ASN A 1 617 ? 34.134 12.401 12.647 1.00 45.47 617 ASN A CA 1
ATOM 3918 C C . ASN A 1 617 ? 34.781 13.583 13.369 1.00 42.20 617 ASN A C 1
ATOM 3919 O O . ASN A 1 617 ? 34.088 14.441 13.919 1.00 44.51 617 ASN A O 1
ATOM 3924 N N . GLY A 1 618 ? 36.109 13.627 13.363 1.00 35.60 618 GLY A N 1
ATOM 3925 C CA . GLY A 1 618 ? 36.834 14.723 13.977 1.00 33.95 618 GLY A CA 1
ATOM 3926 C C . GLY A 1 618 ? 37.064 14.550 15.465 1.00 32.31 618 GLY A C 1
ATOM 3927 O O . GLY A 1 618 ? 37.701 15.394 16.100 1.00 32.79 618 GLY A O 1
ATOM 3928 N N . GLN A 1 619 ? 36.548 13.460 16.025 1.00 28.59 619 GLN A N 1
ATOM 3929 C CA . GLN A 1 619 ? 36.740 13.167 17.442 1.00 31.84 619 GLN A CA 1
ATOM 3930 C C . GLN A 1 619 ? 38.110 12.533 17.681 1.00 28.48 619 GLN A C 1
ATOM 3931 O O . GLN A 1 619 ? 38.703 12.688 18.752 1.00 25.48 619 GLN A O 1
ATOM 3937 N N . GLY A 1 620 ? 38.608 11.823 16.675 1.00 22.20 620 GLY A N 1
ATOM 3938 C CA . GLY A 1 620 ? 39.943 11.259 16.743 1.00 19.03 620 GLY A CA 1
ATOM 3939 C C . GLY A 1 620 ? 39.968 9.809 17.190 1.00 20.35 620 GLY A C 1
ATOM 3940 O O . GLY A 1 620 ? 39.073 9.353 17.906 1.00 21.54 620 GLY A O 1
ATOM 3941 N N . GLU A 1 621 ? 41.004 9.096 16.754 1.00 15.51 621 GLU A N 1
ATOM 3942 C CA . GLU A 1 621 ? 41.278 7.719 17.166 1.00 14.34 621 GLU A CA 1
ATOM 3943 C C . GLU A 1 621 ? 42.677 7.352 16.697 1.00 13.17 621 GLU A C 1
ATOM 3944 O O . GLU A 1 621 ? 43.260 8.056 15.868 1.00 14.78 621 GLU A O 1
ATOM 3950 N N . TYR A 1 622 ? 43.221 6.258 17.223 1.00 12.44 622 TYR A N 1
ATOM 3951 C CA . TYR A 1 622 ? 44.481 5.741 16.711 1.00 11.78 622 TYR A CA 1
ATOM 3952 C C . TYR A 1 622 ? 44.265 4.973 15.414 1.00 11.92 622 TYR A C 1
ATOM 3953 O O . TYR A 1 622 ? 43.223 4.362 15.197 1.00 11.77 622 TYR A O 1
ATOM 3962 N N . PHE A 1 623 ? 45.271 4.999 14.556 1.00 12.76 623 PHE A N 1
ATOM 3963 C CA . PHE A 1 623 ? 45.202 4.275 13.301 1.00 11.24 623 PHE A CA 1
ATOM 3964 C C . PHE A 1 623 ? 46.636 4.037 12.871 1.00 11.81 623 PHE A C 1
ATOM 3965 O O . PHE A 1 623 ? 47.568 4.270 13.650 1.00 10.44 623 PHE A O 1
ATOM 3973 N N . ILE A 1 624 ? 46.803 3.578 11.639 1.00 10.72 624 ILE A N 1
ATOM 3974 C CA . ILE A 1 624 ? 48.111 3.265 11.091 1.00 10.31 624 ILE A CA 1
ATOM 3975 C C . ILE A 1 624 ? 49.061 4.456 11.204 1.00 11.09 624 ILE A C 1
ATOM 3976 O O . ILE A 1 624 ? 48.706 5.578 10.832 1.00 11.31 624 ILE A O 1
ATOM 3981 N N . GLY A 1 625 ? 50.257 4.217 11.736 1.00 12.41 625 GLY A N 1
ATOM 3982 C CA . GLY A 1 625 ? 51.211 5.294 11.915 1.00 11.86 625 GLY A CA 1
ATOM 3983 C C . GLY A 1 625 ? 52.610 4.788 12.167 1.00 10.84 625 GLY A C 1
ATOM 3984 O O . GLY A 1 625 ? 52.938 3.656 11.817 1.00 11.34 625 GLY A O 1
ATOM 3985 N N . THR A 1 626 ? 53.442 5.631 12.772 1.00 11.04 626 THR A N 1
ATOM 3986 C CA . THR A 1 626 ? 54.856 5.293 12.914 1.00 11.95 626 THR A CA 1
ATOM 3987 C C . THR A 1 626 ? 55.442 5.582 14.296 1.00 9.98 626 THR A C 1
ATOM 3988 O O . THR A 1 626 ? 56.647 5.778 14.417 1.00 10.67 626 THR A O 1
ATOM 3992 N N . THR A 1 627 ? 54.612 5.601 15.334 1.00 10.04 627 THR A N 1
ATOM 3993 C CA . THR A 1 627 ? 55.105 5.952 16.675 1.00 9.15 627 THR A CA 1
ATOM 3994 C C . THR A 1 627 ? 56.243 5.048 17.173 1.00 9.18 627 THR A C 1
ATOM 3995 O O . THR A 1 627 ? 57.282 5.538 17.628 1.00 9.45 627 THR A O 1
ATOM 3999 N N . LEU A 1 628 ? 56.069 3.736 17.081 1.00 8.43 628 LEU A N 1
ATOM 4000 C CA . LEU A 1 628 ? 57.081 2.834 17.630 1.00 8.54 628 LEU A CA 1
ATOM 4001 C C . LEU A 1 628 ? 58.372 2.825 16.795 1.00 10.57 628 LEU A C 1
ATOM 4002 O O . LEU A 1 628 ? 59.478 2.847 17.339 1.00 9.16 628 LEU A O 1
ATOM 4007 N N . THR A 1 629 ? 58.235 2.812 15.478 1.00 7.81 629 THR A N 1
ATOM 4008 C CA . THR A 1 629 ? 59.406 2.879 14.615 1.00 7.56 629 THR A CA 1
ATOM 4009 C C . THR A 1 629 ? 60.122 4.220 14.786 1.00 9.92 629 THR A C 1
ATOM 4010 O O . THR A 1 629 ? 61.350 4.281 14.754 1.00 10.61 629 THR A O 1
ATOM 4014 N N . SER A 1 630 ? 59.357 5.291 14.995 1.00 10.37 630 SER A N 1
ATOM 4015 C CA . SER A 1 630 ? 59.957 6.604 15.207 1.00 10.44 630 SER A CA 1
ATOM 4016 C C . SER A 1 630 ? 60.743 6.646 16.514 1.00 12.99 630 SER A C 1
ATOM 4017 O O . SER A 1 630 ? 61.804 7.276 16.600 1.00 10.26 630 SER A O 1
ATOM 4020 N N . LEU A 1 631 ? 60.213 5.981 17.534 1.00 10.81 631 LEU A N 1
ATOM 4021 C CA . LEU A 1 631 ? 60.909 5.898 18.813 1.00 11.07 631 LEU A CA 1
ATOM 4022 C C . LEU A 1 631 ? 62.208 5.122 18.654 1.00 8.92 631 LEU A C 1
ATOM 4023 O O . LEU A 1 631 ? 63.249 5.544 19.158 1.00 10.48 631 LEU A O 1
ATOM 4028 N N . LEU A 1 632 ? 62.150 3.991 17.954 1.00 7.63 632 LEU A N 1
ATOM 4029 C CA . LEU A 1 632 ? 63.363 3.214 17.692 1.00 9.15 632 LEU A CA 1
ATOM 4030 C C . LEU A 1 632 ? 64.398 4.049 16.922 1.00 9.32 632 LEU A C 1
ATOM 4031 O O . LEU A 1 632 ? 65.576 4.110 17.292 1.00 8.66 632 LEU A O 1
ATOM 4036 N N . TYR A 1 633 ? 63.953 4.684 15.845 1.00 7.91 633 TYR A N 1
ATOM 4037 C CA . TYR A 1 633 ? 64.854 5.476 15.021 1.00 8.62 633 TYR A CA 1
ATOM 4038 C C . TYR A 1 633 ? 65.449 6.667 15.773 1.00 9.35 633 TYR A C 1
ATOM 4039 O O . TYR A 1 633 ? 66.645 6.951 15.659 1.00 10.57 633 TYR A O 1
ATOM 4048 N N . ASN A 1 634 ? 64.619 7.379 16.528 1.00 9.62 634 ASN A N 1
ATOM 4049 C CA . ASN A 1 634 ? 65.107 8.542 17.268 1.00 10.89 634 ASN A CA 1
ATOM 4050 C C . ASN A 1 634 ? 66.119 8.135 18.337 1.00 10.92 634 ASN A C 1
ATOM 4051 O O . ASN A 1 634 ? 67.062 8.865 18.627 1.00 14.71 634 ASN A O 1
ATOM 4056 N N . THR A 1 635 ? 65.916 6.958 18.911 1.00 9.53 635 THR A N 1
ATOM 4057 C CA . THR A 1 635 ? 66.838 6.426 19.902 1.00 11.22 635 THR A CA 1
ATOM 4058 C C . THR A 1 635 ? 68.161 6.007 19.258 1.00 10.87 635 THR A C 1
ATOM 4059 O O . THR A 1 635 ? 69.233 6.322 19.769 1.00 11.69 635 THR A O 1
ATOM 4063 N N . PHE A 1 636 ? 68.085 5.319 18.121 1.00 9.51 636 PHE A N 1
ATOM 4064 C CA . PHE A 1 636 ? 69.279 4.716 17.522 1.00 8.19 636 PHE A CA 1
ATOM 4065 C C . PHE A 1 636 ? 70.057 5.618 16.543 1.00 9.38 636 PHE A C 1
ATOM 4066 O O . PHE A 1 636 ? 71.131 5.228 16.078 1.00 10.07 636 PHE A O 1
ATOM 4074 N N . SER A 1 637 ? 69.537 6.806 16.225 1.00 9.71 637 SER A N 1
ATOM 4075 C CA . SER A 1 637 ? 70.229 7.725 15.310 1.00 10.14 637 SER A CA 1
ATOM 4076 C C . SER A 1 637 ? 70.840 8.928 16.042 1.00 10.73 637 SER A C 1
ATOM 4077 O O . SER A 1 637 ? 71.404 9.849 15.421 1.00 17.12 637 SER A O 1
ATOM 4080 N N . GLN A 1 638 ? 70.715 8.910 17.365 1.00 14.77 638 GLN A N 1
ATOM 4081 C CA . GLN A 1 638 ? 71.307 9.923 18.237 1.00 17.82 638 GLN A CA 1
ATOM 4082 C C . GLN A 1 638 ? 72.202 9.214 19.257 1.00 13.57 638 GLN A C 1
ATOM 4083 O O . GLN A 1 638 ? 72.086 8.011 19.425 1.00 12.07 638 GLN A O 1
ATOM 4089 N N . PRO A 1 639 ? 73.112 9.948 19.920 1.00 14.33 639 PRO A N 1
ATOM 4090 C CA . PRO A 1 639 ? 73.995 9.270 20.882 1.00 13.41 639 PRO A CA 1
ATOM 4091 C C . PRO A 1 639 ? 73.230 8.467 21.939 1.00 14.85 639 PRO A C 1
ATOM 4092 O O . PRO A 1 639 ? 72.132 8.870 22.337 1.00 15.44 639 PRO A O 1
ATOM 4096 N N . PRO A 1 640 ? 73.801 7.337 22.375 1.00 12.78 640 PRO A N 1
ATOM 4097 C CA . PRO A 1 640 ? 73.188 6.478 23.395 1.00 15.37 640 PRO A CA 1
ATOM 4098 C C . PRO A 1 640 ? 72.922 7.252 24.681 1.00 14.81 640 PRO A C 1
ATOM 4099 O O . PRO A 1 640 ? 73.746 8.079 25.049 1.00 16.30 640 PRO A O 1
ATOM 4103 N N . LYS A 1 641 ? 71.794 6.989 25.336 1.00 17.52 641 LYS A N 1
ATOM 4104 C CA . LYS A 1 641 ? 71.483 7.597 26.634 1.00 20.00 641 LYS A CA 1
ATOM 4105 C C . LYS A 1 641 ? 72.499 7.221 27.702 1.00 17.12 641 LYS A C 1
ATOM 4106 O O . LYS A 1 641 ? 72.853 8.034 28.558 1.00 21.73 641 LYS A O 1
ATOM 4112 N N . VAL A 1 642 ? 72.946 5.973 27.653 1.00 14.55 642 VAL A N 1
ATOM 4113 C CA . VAL A 1 642 ? 73.912 5.453 28.608 1.00 16.70 642 VAL A CA 1
ATOM 4114 C C . VAL A 1 642 ? 75.240 5.250 27.905 1.00 25.25 642 VAL A C 1
ATOM 4115 O O . VAL A 1 642 ? 75.277 4.703 26.807 1.00 28.71 642 VAL A O 1
ATOM 4119 N N . SER A 1 643 ? 76.327 5.693 28.526 1.00 31.77 643 SER A N 1
ATOM 4120 C CA . SER A 1 643 ? 77.643 5.553 27.914 1.00 41.02 643 SER A CA 1
ATOM 4121 C C . SER A 1 643 ? 78.340 4.282 28.391 1.00 40.71 643 SER A C 1
ATOM 4122 O O . SER A 1 643 ? 77.685 3.312 28.783 1.00 38.66 643 SER A O 1
ATOM 4125 N N . ALA A 1 652 ? 94.518 -11.333 23.323 1.00 33.46 652 ALA A N 1
ATOM 4126 C CA . ALA A 1 652 ? 94.222 -12.099 22.114 1.00 32.98 652 ALA A CA 1
ATOM 4127 C C . ALA A 1 652 ? 95.464 -12.796 21.572 1.00 33.58 652 ALA A C 1
ATOM 4128 O O . ALA A 1 652 ? 96.537 -12.192 21.489 1.00 29.76 652 ALA A O 1
ATOM 4130 N N . PRO A 1 653 ? 95.320 -14.078 21.198 1.00 29.59 653 PRO A N 1
ATOM 4131 C CA . PRO A 1 653 ? 96.443 -14.841 20.648 1.00 25.58 653 PRO A CA 1
ATOM 4132 C C . PRO A 1 653 ? 97.026 -14.178 19.414 1.00 22.21 653 PRO A C 1
ATOM 4133 O O . PRO A 1 653 ? 96.301 -13.565 18.625 1.00 22.10 653 PRO A O 1
ATOM 4137 N N . THR A 1 654 ? 98.336 -14.303 19.259 1.00 20.51 654 THR A N 1
ATOM 4138 C CA . THR A 1 654 ? 99.029 -13.726 18.122 1.00 23.40 654 THR A CA 1
ATOM 4139 C C . THR A 1 654 ? 99.437 -14.820 17.142 1.00 23.32 654 THR A C 1
ATOM 4140 O O . THR A 1 654 ? 99.971 -14.542 16.066 1.00 25.18 654 THR A O 1
ATOM 4144 N N . ALA A 1 655 ? 99.176 -16.067 17.529 1.00 14.78 655 ALA A N 1
ATOM 4145 C CA . ALA A 1 655 ? 99.465 -17.213 16.679 1.00 12.91 655 ALA A CA 1
ATOM 4146 C C . ALA A 1 655 ? 98.296 -18.190 16.685 1.00 13.30 655 ALA A C 1
ATOM 4147 O O . ALA A 1 655 ? 97.472 -18.192 17.601 1.00 11.71 655 ALA A O 1
ATOM 4149 N N . ALA A 1 656 ? 98.229 -19.031 15.661 1.00 13.80 656 ALA A N 1
ATOM 4150 C CA . ALA A 1 656 ? 97.140 -19.988 15.567 1.00 12.17 656 ALA A CA 1
ATOM 4151 C C . ALA A 1 656 ? 97.661 -21.400 15.356 1.00 10.79 656 ALA A C 1
ATOM 4152 O O . ALA A 1 656 ? 98.833 -21.603 15.049 1.00 13.97 656 ALA A O 1
ATOM 4154 N N . ILE A 1 657 ? 96.780 -22.377 15.543 1.00 10.39 657 ILE A N 1
ATOM 4155 C CA . ILE A 1 657 ? 97.105 -23.769 15.224 1.00 11.19 657 ILE A CA 1
ATOM 4156 C C . ILE A 1 657 ? 95.875 -24.375 14.565 1.00 10.24 657 ILE A C 1
ATOM 4157 O O . ILE A 1 657 ? 94.750 -23.9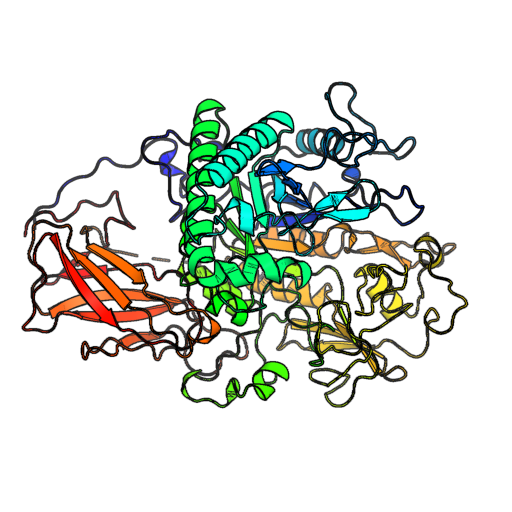96 14.894 1.00 11.21 657 ILE A O 1
ATOM 4162 N N . ASP A 1 658 ? 96.063 -25.294 13.621 1.00 10.69 658 ASP A N 1
ATOM 4163 C CA . ASP A 1 658 ? 94.908 -25.872 12.934 1.00 11.78 658 ASP A CA 1
ATOM 4164 C C . ASP A 1 658 ? 94.357 -27.072 13.692 1.00 12.81 658 ASP A C 1
ATOM 4165 O O . ASP A 1 658 ? 94.672 -28.221 13.381 1.00 14.56 658 ASP A O 1
ATOM 4170 N N . VAL A 1 659 ? 93.554 -26.778 14.706 1.00 9.87 659 VAL A N 1
ATOM 4171 C CA . VAL A 1 659 ? 92.834 -27.793 15.457 1.00 10.98 659 VAL A CA 1
ATOM 4172 C C . VAL A 1 659 ? 91.354 -27.510 15.244 1.00 10.45 659 VAL A C 1
ATOM 4173 O O . VAL A 1 659 ? 90.917 -26.359 15.346 1.00 12.05 659 VAL A O 1
ATOM 4177 N N . GLY A 1 660 ? 90.599 -28.547 14.905 1.00 10.84 660 GLY A N 1
ATOM 4178 C CA . GLY A 1 660 ? 89.183 -28.394 14.622 1.00 11.92 660 GLY A CA 1
ATOM 4179 C C . GLY A 1 660 ? 88.318 -28.903 15.757 1.00 11.27 660 GLY A C 1
ATOM 4180 O O . GLY A 1 660 ? 88.671 -29.874 16.428 1.00 12.48 660 GLY A O 1
ATOM 4181 N N . PHE A 1 661 ? 87.181 -28.244 15.968 1.00 9.37 661 PHE A N 1
ATOM 4182 C CA . PHE A 1 661 ? 86.236 -28.619 17.018 1.00 8.82 661 PHE A CA 1
ATOM 4183 C C . PHE A 1 661 ? 84.823 -28.693 16.464 1.00 13.33 661 PHE A C 1
ATOM 4184 O O . PHE A 1 661 ? 84.401 -27.796 15.732 1.00 12.15 661 PHE A O 1
ATOM 4192 N N . SER A 1 662 ? 84.070 -29.724 16.837 1.00 14.43 662 SER A N 1
ATOM 4193 C CA . SER A 1 662 ? 82.645 -29.732 16.504 1.00 14.31 662 SER A CA 1
ATOM 4194 C C . SER A 1 662 ? 81.826 -30.615 17.434 1.00 16.30 662 SER A C 1
ATOM 4195 O O . SER A 1 662 ? 82.291 -31.666 17.880 1.00 12.89 662 SER A O 1
ATOM 4198 N N . LEU A 1 663 ? 80.608 -30.163 17.728 1.00 15.75 663 LEU A N 1
ATOM 4199 C CA . LEU A 1 663 ? 79.630 -30.970 18.453 1.00 11.89 663 LEU A CA 1
ATOM 4200 C C . LEU A 1 663 ? 78.740 -31.680 17.453 1.00 15.81 663 LEU A C 1
ATOM 4201 O O . LEU A 1 663 ? 78.280 -31.066 16.494 1.00 17.69 663 LEU A O 1
ATOM 4206 N N . GLY A 1 664 ? 78.494 -32.970 17.673 1.00 12.67 664 GLY A N 1
ATOM 4207 C CA . GLY A 1 664 ? 77.656 -33.744 16.775 1.00 13.41 664 GLY A CA 1
ATOM 4208 C C . GLY A 1 664 ? 77.080 -34.961 17.477 1.00 12.66 664 GLY A C 1
ATOM 4209 O O . GLY A 1 664 ? 77.177 -35.081 18.696 1.00 14.25 664 GLY A O 1
ATOM 4210 N N . GLY A 1 665 ? 76.467 -35.862 16.716 1.00 12.32 665 GLY A N 1
ATOM 4211 C CA . GLY A 1 665 ? 75.842 -37.031 17.312 1.00 12.69 665 GLY A CA 1
ATOM 4212 C C . GLY A 1 665 ? 74.663 -36.676 18.203 1.00 14.93 665 GLY A C 1
ATOM 4213 O O . GLY A 1 665 ? 74.437 -37.305 19.243 1.00 13.31 665 GLY A O 1
ATOM 4214 N N . PHE A 1 666 ? 73.905 -35.664 17.797 1.00 10.17 666 PHE A N 1
ATOM 4215 C CA . PHE A 1 666 ? 72.688 -35.291 18.520 1.00 10.33 666 PHE A CA 1
ATOM 4216 C C . PHE A 1 666 ? 71.590 -36.325 18.285 1.00 10.29 666 PHE A C 1
ATOM 4217 O O . PHE A 1 666 ? 71.438 -36.825 17.172 1.00 12.43 666 PHE A O 1
ATOM 4225 N N . LYS A 1 667 ? 70.824 -36.648 19.324 1.00 11.31 667 LYS A N 1
ATOM 4226 C CA . LYS A 1 667 ? 69.636 -37.467 19.137 1.00 12.49 667 LYS A CA 1
ATOM 4227 C C . LYS A 1 667 ? 68.514 -36.616 18.538 1.00 12.21 667 LYS A C 1
ATOM 4228 O O . LYS A 1 667 ? 68.634 -35.389 18.445 1.00 12.10 667 LYS A O 1
ATOM 4234 N N . LEU A 1 668 ? 67.433 -37.272 18.123 1.00 12.12 668 LEU A N 1
ATOM 4235 C CA . LEU A 1 668 ? 66.217 -36.555 17.760 1.00 10.90 668 LEU A CA 1
ATOM 4236 C C . LEU A 1 668 ? 65.805 -35.685 18.941 1.00 12.48 668 LEU A C 1
ATOM 4237 O O . LEU A 1 668 ? 66.017 -36.056 20.097 1.00 12.29 668 LEU A O 1
ATOM 4242 N N . GLY A 1 669 ? 65.216 -34.533 18.645 1.00 9.57 669 GLY A N 1
ATOM 4243 C CA . GLY A 1 669 ? 64.964 -33.530 19.657 1.00 9.22 669 GLY A CA 1
ATOM 4244 C C . GLY A 1 669 ? 64.227 -33.973 20.900 1.00 11.11 669 GLY A C 1
ATOM 4245 O O . GLY A 1 669 ? 64.578 -33.555 22.008 1.00 9.82 669 GLY A O 1
ATOM 4246 N N . ASP A 1 670 ? 63.210 -34.814 20.740 1.00 10.08 670 ASP A N 1
ATOM 4247 C CA . ASP A 1 670 ? 62.404 -35.217 21.893 1.00 13.30 670 ASP A CA 1
ATOM 4248 C C . ASP A 1 670 ? 63.205 -36.107 22.852 1.00 14.68 670 ASP A C 1
ATOM 4249 O O . ASP A 1 670 ? 62.790 -36.324 23.998 1.00 11.10 670 ASP A O 1
ATOM 4254 N N . GLN A 1 671 ? 64.340 -36.622 22.376 1.00 10.75 671 GLN A N 1
ATOM 4255 C CA . GLN A 1 671 ? 65.199 -37.505 23.166 1.00 11.07 671 GLN A CA 1
ATOM 4256 C C . GLN A 1 671 ? 66.402 -36.746 23.718 1.00 14.54 671 GLN A C 1
ATOM 4257 O O . GLN A 1 671 ? 67.226 -37.315 24.439 1.00 15.85 671 GLN A O 1
ATOM 4263 N N . ASN A 1 672 ? 66.498 -35.467 23.363 1.00 9.94 672 ASN A N 1
ATOM 4264 C CA . ASN A 1 672 ? 67.653 -34.639 23.687 1.00 9.45 672 ASN A CA 1
ATOM 4265 C C . ASN A 1 672 ? 67.514 -33.975 25.061 1.00 9.38 672 ASN A C 1
ATOM 4266 O O . ASN A 1 672 ? 67.708 -32.768 25.198 1.00 9.36 672 ASN A O 1
ATOM 4271 N N . TYR A 1 673 ? 67.157 -34.774 26.067 1.00 12.44 673 TYR A N 1
ATOM 4272 C CA . TYR A 1 673 ? 67.125 -34.331 27.465 1.00 11.00 673 TYR A CA 1
ATOM 4273 C C . TYR A 1 673 ? 67.941 -35.299 28.317 1.00 16.94 673 TYR A C 1
ATOM 4274 O O . TYR A 1 673 ? 67.598 -36.475 28.410 1.00 20.40 673 TYR A O 1
ATOM 4283 N N . PRO A 1 674 ? 69.049 -34.834 28.909 1.00 10.22 674 PRO A N 1
ATOM 4284 C CA . PRO A 1 674 ? 69.700 -33.543 28.703 1.00 10.00 674 PRO A CA 1
ATOM 4285 C C . PRO A 1 674 ? 70.360 -33.534 27.336 1.00 9.24 674 PRO A C 1
ATOM 4286 O O . PRO A 1 674 ? 70.277 -34.522 26.602 1.00 10.61 674 PRO A O 1
ATOM 4290 N N . ILE A 1 675 ? 71.002 -32.431 26.990 1.00 10.24 675 ILE A N 1
ATOM 4291 C CA . ILE A 1 675 ? 71.629 -32.313 25.686 1.00 8.43 675 ILE A CA 1
ATOM 4292 C C . ILE A 1 675 ? 73.028 -32.910 25.760 1.00 8.92 675 ILE A C 1
ATOM 4293 O O . ILE A 1 675 ? 73.909 -32.353 26.417 1.00 10.13 675 ILE A O 1
ATOM 4298 N N . ASN A 1 676 ? 73.241 -34.055 25.111 1.00 10.77 676 ASN A N 1
ATOM 4299 C CA . ASN A 1 676 ? 74.534 -34.719 25.253 1.00 12.82 676 ASN A CA 1
ATOM 4300 C C . ASN A 1 676 ? 75.158 -35.161 23.925 1.00 10.77 676 ASN A C 1
ATOM 4301 O O . ASN A 1 676 ? 75.257 -36.356 23.614 1.00 13.08 676 ASN A O 1
ATOM 4306 N N . PRO A 1 677 ? 75.604 -34.178 23.139 1.00 9.17 677 PRO A N 1
ATOM 4307 C CA . PRO A 1 677 ? 76.321 -34.465 21.898 1.00 9.63 677 PRO A CA 1
ATOM 4308 C C . PRO A 1 677 ? 77.741 -34.925 22.172 1.00 11.74 677 PRO A C 1
ATOM 4309 O O . PRO A 1 677 ? 78.224 -34.857 23.300 1.00 11.73 677 PRO A O 1
ATOM 4313 N N . LYS A 1 678 ? 78.405 -35.384 21.125 1.00 11.65 678 LYS A N 1
ATOM 4314 C CA . LYS A 1 678 ? 79.809 -35.747 21.207 1.00 12.81 678 LYS A CA 1
ATOM 4315 C C . LYS A 1 678 ? 80.666 -34.591 20.701 1.00 13.39 678 LYS A C 1
ATOM 4316 O O . LYS A 1 678 ? 80.388 -34.032 19.640 1.00 12.93 678 LYS A O 1
ATOM 4322 N N . LEU A 1 679 ? 81.694 -34.224 21.462 1.00 12.67 679 LEU A N 1
ATOM 4323 C CA . LEU A 1 679 ? 82.674 -33.238 21.003 1.00 11.08 679 LEU A CA 1
ATOM 4324 C C . LEU A 1 679 ? 83.836 -33.943 20.306 1.00 13.29 679 LEU A C 1
ATOM 4325 O O . LEU A 1 679 ? 84.484 -34.813 20.890 1.00 14.70 679 LEU A O 1
ATOM 4330 N N . THR A 1 680 ? 84.083 -33.592 19.048 1.00 10.06 680 THR A N 1
ATOM 4331 C CA . THR A 1 680 ? 85.208 -34.174 18.320 1.00 13.03 680 THR A CA 1
ATOM 4332 C C . THR A 1 680 ? 86.276 -33.113 18.129 1.00 13.55 680 THR A C 1
ATOM 4333 O O . THR A 1 680 ? 85.985 -32.007 17.684 1.00 12.19 680 THR A O 1
ATOM 4337 N N . ILE A 1 681 ? 87.507 -33.454 18.494 1.00 12.23 681 ILE A N 1
ATOM 4338 C CA . ILE A 1 681 ? 88.641 -32.545 18.351 1.00 12.75 681 ILE A CA 1
ATOM 4339 C C . ILE A 1 681 ? 89.617 -33.187 17.383 1.00 12.41 681 ILE A C 1
ATOM 4340 O O . ILE A 1 681 ? 89.989 -34.346 17.567 1.00 13.61 681 ILE A O 1
ATOM 4345 N N . VAL A 1 682 ? 90.006 -32.458 16.341 1.00 10.74 682 VAL A N 1
ATOM 4346 C CA . VAL A 1 682 ? 90.902 -33.001 15.325 1.00 10.92 682 VAL A CA 1
ATOM 4347 C C . VAL A 1 682 ? 92.180 -32.175 15.232 1.00 13.59 682 VAL A C 1
ATOM 4348 O O . VAL A 1 682 ? 92.137 -30.951 15.069 1.00 12.44 682 VAL A O 1
ATOM 4352 N N . ASN A 1 683 ? 93.318 -32.848 15.339 1.00 11.97 683 ASN A N 1
ATOM 4353 C CA . ASN A 1 683 ? 94.604 -32.184 15.214 1.00 11.91 683 ASN A CA 1
ATOM 4354 C C . ASN A 1 683 ? 95.047 -32.181 13.749 1.00 14.02 683 ASN A C 1
ATOM 4355 O O . ASN A 1 683 ? 95.446 -33.211 13.221 1.00 15.18 683 ASN A O 1
ATOM 4360 N N . ARG A 1 684 ? 94.950 -31.030 13.087 1.00 12.51 684 ARG A N 1
ATOM 4361 C CA . ARG A 1 684 ? 95.400 -30.920 11.692 1.00 14.44 684 ARG A CA 1
ATOM 4362 C C . ARG A 1 684 ? 96.741 -30.201 11.576 1.00 18.83 684 ARG A C 1
ATOM 4363 O O . ARG A 1 684 ? 97.119 -29.726 10.502 1.00 19.98 684 ARG A O 1
ATOM 4371 N N . SER A 1 685 ? 97.461 -30.104 12.685 1.00 16.16 685 SER A N 1
ATOM 4372 C CA . SER A 1 685 ? 98.845 -29.657 12.613 1.00 16.86 685 SER A CA 1
ATOM 4373 C C . SER A 1 685 ? 99.736 -30.854 12.291 1.00 18.24 685 SER A C 1
ATOM 4374 O O . SER A 1 685 ? 99.244 -31.978 12.169 1.00 17.15 685 SER A O 1
ATOM 4377 N N . GLN A 1 686 ? 101.038 -30.612 12.160 1.00 16.47 686 GLN A N 1
ATOM 4378 C CA . GLN A 1 686 ? 102.014 -31.683 11.999 1.00 19.78 686 GLN A CA 1
ATOM 4379 C C . GLN A 1 686 ? 102.738 -31.954 13.319 1.00 23.83 686 GLN A C 1
ATOM 4380 O O . GLN A 1 686 ? 103.802 -32.579 13.336 1.00 27.63 686 GLN A O 1
ATOM 4386 N N . THR A 1 687 ? 102.162 -31.469 14.416 1.00 22.54 687 THR A N 1
ATOM 4387 C CA . THR A 1 687 ? 102.732 -31.673 15.748 1.00 23.65 687 THR A CA 1
ATOM 4388 C C . THR A 1 687 ? 101.866 -32.595 16.593 1.00 19.73 687 THR A C 1
ATOM 4389 O O . THR A 1 687 ? 100.645 -32.590 16.470 1.00 21.27 687 THR A O 1
ATOM 4393 N N . THR A 1 688 ? 102.499 -33.374 17.461 1.00 15.72 688 THR A N 1
ATOM 4394 C CA . THR A 1 688 ? 101.762 -34.132 18.463 1.00 14.75 688 THR A CA 1
ATOM 4395 C C . THR A 1 688 ? 101.355 -33.181 19.589 1.00 12.66 688 THR A C 1
ATOM 4396 O O . THR A 1 688 ? 102.190 -32.446 20.101 1.00 15.91 688 THR A O 1
ATOM 4400 N N . LEU A 1 689 ? 100.081 -33.172 19.961 1.00 12.42 689 LEU A N 1
ATOM 4401 C CA . LEU A 1 689 ? 99.670 -32.413 21.136 1.00 11.61 689 LEU A CA 1
ATOM 4402 C C . LEU A 1 689 ? 99.883 -33.285 22.362 1.00 13.53 689 LEU A C 1
ATOM 4403 O O . LEU A 1 689 ? 99.266 -34.343 22.481 1.00 12.84 689 LEU A O 1
ATOM 4408 N N . PRO A 1 690 ? 100.770 -32.856 23.271 1.00 12.10 690 PRO A N 1
ATOM 4409 C CA . PRO A 1 690 ? 101.096 -33.672 24.444 1.00 15.47 690 PRO A CA 1
ATOM 4410 C C . PRO A 1 690 ? 99.934 -33.743 25.421 1.00 13.36 690 PRO A C 1
ATOM 4411 O O . PRO A 1 690 ? 99.078 -32.857 25.419 1.00 12.00 690 PRO A O 1
ATOM 4415 N N . GLY A 1 691 ? 99.925 -34.766 26.269 1.00 16.27 691 GLY A N 1
ATOM 4416 C CA . GLY A 1 691 ? 98.965 -34.812 27.356 1.00 17.69 691 GLY A CA 1
ATOM 4417 C C . GLY A 1 691 ? 99.084 -33.545 28.182 1.00 15.70 691 GLY A C 1
ATOM 4418 O O . GLY A 1 691 ? 100.173 -32.990 28.316 1.00 14.30 691 GLY A O 1
ATOM 4419 N N . GLY A 1 692 ? 97.966 -33.063 28.712 1.00 14.01 692 GLY A N 1
ATOM 4420 C CA . GLY A 1 692 ? 97.978 -31.810 29.438 1.00 15.26 692 GLY A CA 1
ATOM 4421 C C . GLY A 1 692 ? 97.670 -30.597 28.572 1.00 12.21 692 GLY A C 1
ATOM 4422 O O . GLY A 1 692 ? 97.436 -29.509 29.100 1.00 13.49 692 GLY A O 1
ATOM 4423 N N . THR A 1 693 ? 97.675 -30.769 27.250 1.00 11.13 693 THR A N 1
ATOM 4424 C CA . THR A 1 693 ? 97.299 -29.681 26.341 1.00 10.73 693 THR A CA 1
ATOM 4425 C C . THR A 1 693 ? 95.882 -29.201 26.685 1.00 12.93 693 THR A C 1
ATOM 4426 O O . THR A 1 693 ? 94.979 -30.019 26.862 1.00 12.31 693 THR A O 1
ATOM 4430 N N . GLU A 1 694 ? 95.688 -27.887 26.806 1.00 10.57 694 GLU A N 1
ATOM 4431 C CA . GLU A 1 694 ? 94.401 -27.362 27.272 1.00 10.35 694 GLU A CA 1
ATOM 4432 C C . GLU A 1 694 ? 93.586 -26.728 26.158 1.00 12.92 694 GLU A C 1
ATOM 4433 O O . GLU A 1 694 ? 94.074 -25.870 25.425 1.00 13.95 694 GLU A O 1
ATOM 4439 N N . PHE A 1 695 ? 92.335 -27.154 26.036 1.00 9.07 695 PHE A N 1
ATOM 4440 C CA . PHE A 1 695 ? 91.430 -26.551 25.075 1.00 8.69 695 PHE A CA 1
ATOM 4441 C C . PHE A 1 695 ? 90.424 -25.711 25.840 1.00 10.84 695 PHE A C 1
ATOM 4442 O O . PHE A 1 695 ? 89.861 -26.183 26.824 1.00 13.57 695 PHE A O 1
ATOM 4450 N N . GLN A 1 696 ? 90.217 -24.468 25.410 1.00 9.43 696 GLN A N 1
ATOM 4451 C CA . GLN A 1 696 ? 89.162 -23.642 25.992 1.00 8.14 696 GLN A CA 1
ATOM 4452 C C . GLN A 1 696 ? 88.242 -23.116 24.900 1.00 9.93 696 GLN A C 1
ATOM 4453 O O . GLN A 1 696 ? 88.649 -22.983 23.749 1.00 10.26 696 GLN A O 1
ATOM 4459 N N . PHE A 1 697 ? 87.000 -22.824 25.264 1.00 9.95 697 PHE A N 1
ATOM 4460 C CA . PHE A 1 697 ? 86.083 -22.188 24.328 1.00 7.36 697 PHE A CA 1
ATOM 4461 C C . PHE A 1 697 ? 84.933 -21.549 25.097 1.00 7.57 697 PHE A C 1
ATOM 4462 O O . PHE A 1 697 ? 84.688 -21.886 26.258 1.00 9.36 697 PHE A O 1
ATOM 4470 N N . ASP A 1 698 ? 84.256 -20.613 24.443 1.00 8.04 698 ASP A N 1
ATOM 4471 C CA . ASP A 1 698 ? 83.111 -19.922 25.034 1.00 9.90 698 ASP A CA 1
ATOM 4472 C C . ASP A 1 698 ? 81.810 -20.658 24.744 1.00 9.57 698 ASP A C 1
ATOM 4473 O O . ASP A 1 698 ? 81.496 -20.958 23.593 1.00 10.14 698 ASP A O 1
ATOM 4478 N N . VAL A 1 699 ? 81.061 -20.949 25.800 1.00 8.89 699 VAL A N 1
ATOM 4479 C CA . VAL A 1 699 ? 79.711 -21.481 25.684 1.00 7.87 699 VAL A CA 1
ATOM 4480 C C . VAL A 1 699 ? 78.742 -20.360 26.052 1.00 6.63 699 VAL A C 1
ATOM 4481 O O . VAL A 1 699 ? 78.932 -19.707 27.079 1.00 8.76 699 VAL A O 1
ATOM 4485 N N . PRO A 1 700 ? 77.725 -20.108 25.212 1.00 6.45 700 PRO A N 1
ATOM 4486 C CA . PRO A 1 700 ? 76.829 -18.997 25.566 1.00 6.47 700 PRO A CA 1
ATOM 4487 C C . PRO A 1 700 ? 76.085 -19.276 26.870 1.00 7.04 700 PRO A C 1
ATOM 4488 O O . PRO A 1 700 ? 75.857 -20.435 27.223 1.00 8.27 700 PRO A O 1
ATOM 4492 N N . THR A 1 701 ? 75.728 -18.211 27.576 1.00 6.82 701 THR A N 1
ATOM 4493 C CA . THR A 1 701 ? 75.070 -18.325 28.873 1.00 6.98 701 THR A CA 1
ATOM 4494 C C . THR A 1 701 ? 73.600 -18.741 28.775 1.00 6.92 701 THR A C 1
ATOM 4495 O O . THR A 1 701 ? 72.889 -18.748 29.775 1.00 7.66 701 THR A O 1
ATOM 4499 N N . SER A 1 702 ? 73.144 -19.055 27.568 1.00 8.51 702 SER A N 1
ATOM 4500 C CA . SER A 1 702 ? 71.834 -19.677 27.394 1.00 6.64 702 SER A CA 1
ATOM 4501 C C . SER A 1 702 ? 71.779 -21.019 28.131 1.00 8.49 702 SER A C 1
ATOM 4502 O O . SER A 1 702 ? 70.712 -21.432 28.595 1.00 9.05 702 SER A O 1
ATOM 4505 N N . ALA A 1 703 ? 72.930 -21.685 28.260 1.00 6.84 703 ALA A N 1
ATOM 4506 C CA . ALA A 1 703 ? 73.008 -22.917 29.048 1.00 7.31 703 ALA A CA 1
ATOM 4507 C C . ALA A 1 703 ? 73.586 -22.595 30.404 1.00 8.22 703 ALA A C 1
ATOM 4508 O O . ALA A 1 703 ? 74.496 -21.766 30.512 1.00 7.63 703 ALA A O 1
ATOM 4510 N N . PRO A 1 704 ? 73.062 -23.243 31.450 1.00 8.58 704 PRO A N 1
ATOM 4511 C CA . PRO A 1 704 ? 73.593 -23.068 32.805 1.00 9.65 704 PRO A CA 1
ATOM 4512 C C . PRO A 1 704 ? 75.072 -23.416 32.862 1.00 8.17 704 PRO A C 1
ATOM 4513 O O . PRO A 1 704 ? 75.546 -24.232 32.076 1.00 9.68 704 PRO A O 1
ATOM 4517 N N . ALA A 1 705 ? 75.795 -22.813 33.795 1.00 9.50 705 ALA A N 1
ATOM 4518 C CA . ALA A 1 705 ? 77.247 -22.965 33.817 1.00 11.47 705 ALA A CA 1
ATOM 4519 C C . ALA A 1 705 ? 77.677 -24.252 34.519 1.00 17.27 705 ALA A C 1
ATOM 4520 O O . ALA A 1 705 ? 78.650 -24.263 35.272 1.00 26.47 705 ALA A O 1
ATOM 4522 N N . ASN A 1 706 ? 76.955 -25.339 34.265 1.00 12.81 706 ASN A N 1
ATOM 4523 C CA . ASN A 1 706 ? 77.298 -26.628 34.852 1.00 11.40 706 ASN A CA 1
ATOM 4524 C C . ASN A 1 706 ? 77.628 -27.678 33.789 1.00 11.39 706 ASN A C 1
ATOM 4525 O O . ASN A 1 706 ? 77.561 -28.887 34.048 1.00 12.85 706 ASN A O 1
ATOM 4530 N N . ILE A 1 707 ? 77.998 -27.209 32.605 1.00 13.68 707 ILE A N 1
ATOM 4531 C CA . ILE A 1 707 ? 78.382 -28.093 31.514 1.00 13.29 707 ILE A CA 1
ATOM 4532 C C . ILE A 1 707 ? 79.523 -29.017 31.955 1.00 13.90 707 ILE A C 1
ATOM 4533 O O . ILE A 1 707 ? 80.427 -28.608 32.681 1.00 13.93 707 ILE A O 1
ATOM 4538 N N . ALA A 1 708 ? 79.450 -30.279 31.558 1.00 11.20 708 ALA A N 1
ATOM 4539 C CA . ALA A 1 708 ? 80.429 -31.262 31.996 1.00 9.75 708 ALA A CA 1
ATOM 4540 C C . ALA A 1 708 ? 80.651 -32.285 30.894 1.00 11.23 708 ALA A C 1
ATOM 4541 O O . ALA A 1 708 ? 79.990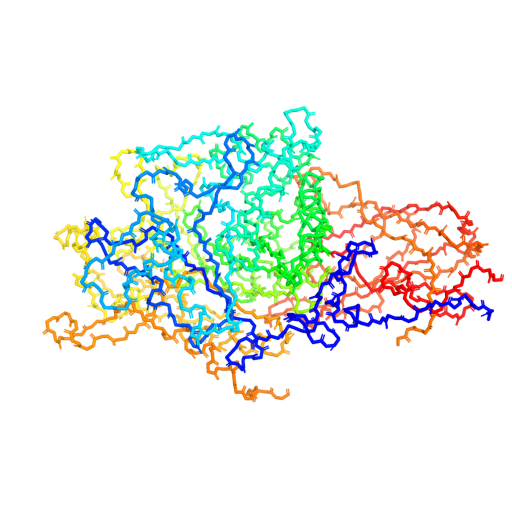 -32.228 29.853 1.00 15.92 708 ALA A O 1
ATOM 4543 N N . ASP A 1 709 ? 81.579 -33.213 31.093 1.00 12.32 709 ASP A N 1
ATOM 4544 C CA . ASP A 1 709 ? 81.700 -34.297 30.127 1.00 13.02 709 ASP A CA 1
ATOM 4545 C C . ASP A 1 709 ? 81.425 -35.632 30.811 1.00 22.73 709 ASP A C 1
ATOM 4546 O O . ASP A 1 709 ? 81.521 -35.745 32.037 1.00 23.18 709 ASP A O 1
ATOM 4551 N N . GLN A 1 710 ? 81.049 -36.627 30.013 1.00 21.38 710 GLN A N 1
ATOM 4552 C CA . GLN A 1 710 ? 80.691 -37.950 30.521 1.00 26.26 710 GLN A CA 1
ATOM 4553 C C . GLN A 1 710 ? 81.778 -38.978 30.259 1.00 29.20 710 GLN A C 1
ATOM 4554 O O . GLN A 1 710 ? 81.540 -40.180 30.385 1.00 35.47 710 GLN A O 1
ATOM 4560 N N . SER A 1 711 ? 82.965 -38.516 29.887 1.00 23.98 711 SER A N 1
ATOM 4561 C CA . SER A 1 711 ? 84.018 -39.424 29.456 1.00 26.80 711 SER A CA 1
ATOM 4562 C C . SER A 1 711 ? 85.196 -39.437 30.420 1.00 27.43 711 SER A C 1
ATOM 4563 O O . SER A 1 711 ? 86.223 -40.058 30.144 1.00 28.27 711 SER A O 1
ATOM 4566 N N . GLY A 1 712 ? 85.040 -38.757 31.554 1.00 24.32 712 GLY A N 1
ATOM 4567 C CA . GLY A 1 712 ? 86.074 -38.716 32.572 1.00 23.71 712 GLY A CA 1
ATOM 4568 C C . GLY A 1 712 ? 87.202 -37.733 32.298 1.00 24.54 712 GLY A C 1
ATOM 4569 O O . GLY A 1 712 ? 88.244 -37.802 32.949 1.00 22.97 712 GLY A O 1
ATOM 4570 N N . PHE A 1 713 ? 86.991 -36.825 31.343 1.00 21.97 713 PHE A N 1
ATOM 4571 C CA . PHE A 1 713 ? 87.985 -35.806 30.964 1.00 25.79 713 PHE A CA 1
ATOM 4572 C C . PHE A 1 713 ? 88.088 -34.640 31.965 1.00 25.92 713 PHE A C 1
ATOM 4573 O O . PHE A 1 713 ? 89.097 -33.938 32.008 1.00 26.63 713 PHE A O 1
ATOM 4581 N N . GLY A 1 714 ? 87.030 -34.400 32.732 1.00 21.36 714 GLY A N 1
ATOM 4582 C CA . GLY A 1 714 ? 87.036 -33.293 33.676 1.00 21.19 714 GLY A CA 1
ATOM 4583 C C . GLY A 1 714 ? 86.760 -31.916 33.082 1.00 20.37 714 GLY A C 1
ATOM 4584 O O . GLY A 1 714 ? 87.172 -30.901 33.644 1.00 19.26 714 GLY A O 1
ATOM 4585 N N . LEU A 1 715 ? 86.063 -31.881 31.949 1.00 15.24 715 LEU A N 1
ATOM 4586 C CA . LEU A 1 715 ? 85.602 -30.623 31.355 1.00 14.25 715 LEU A CA 1
ATOM 4587 C C . LEU A 1 715 ? 84.840 -29.792 32.380 1.00 17.54 715 LEU A C 1
ATOM 4588 O O . LEU A 1 715 ? 83.988 -30.318 33.094 1.00 16.98 715 LEU A O 1
ATOM 4593 N N . LYS A 1 716 ? 85.140 -28.499 32.462 1.00 15.60 716 LYS A N 1
ATOM 4594 C CA . LYS A 1 716 ? 84.433 -27.643 33.411 1.00 20.14 716 LYS A CA 1
ATOM 4595 C C . LYS A 1 716 ? 84.475 -26.175 33.015 1.00 19.02 716 LYS A C 1
ATOM 4596 O O . LYS A 1 716 ? 85.280 -25.761 32.184 1.00 14.71 716 LYS A O 1
ATOM 4602 N N . VAL A 1 717 ? 83.602 -25.383 33.625 1.00 17.10 717 VAL A N 1
ATOM 4603 C CA . VAL A 1 717 ? 83.637 -23.940 33.441 1.00 17.05 717 VAL A CA 1
ATOM 4604 C C . VAL A 1 717 ? 84.758 -23.337 34.270 1.00 17.12 717 VAL A C 1
ATOM 4605 O O . VAL A 1 717 ? 84.832 -23.570 35.481 1.00 18.77 717 VAL A O 1
ATOM 4609 N N . VAL A 1 718 ? 85.638 -22.573 33.626 1.00 14.28 718 VAL A N 1
ATOM 4610 C CA . VAL A 1 718 ? 86.724 -21.915 34.339 1.00 17.92 718 VAL A CA 1
ATOM 4611 C C . VAL A 1 718 ? 86.424 -20.437 34.558 1.00 20.37 718 VAL A C 1
ATOM 4612 O O . VAL A 1 718 ? 87.064 -19.772 35.374 1.00 20.96 718 VAL A O 1
ATOM 4616 N N . SER A 1 719 ? 85.433 -19.931 33.838 1.00 17.16 719 SER A N 1
ATOM 4617 C CA . SER A 1 719 ? 85.049 -18.530 33.951 1.00 19.10 719 SER A CA 1
ATOM 4618 C C . SER A 1 719 ? 83.558 -18.387 33.688 1.00 20.32 719 SER A C 1
ATOM 4619 O O . SER A 1 719 ? 83.110 -18.479 32.543 1.00 17.88 719 SER A O 1
ATOM 4622 N N . ALA A 1 720 ? 82.789 -18.169 34.748 1.00 17.76 720 ALA A N 1
ATOM 4623 C CA . ALA A 1 720 ? 81.342 -18.097 34.615 1.00 19.78 720 ALA A CA 1
ATOM 4624 C C . ALA A 1 720 ? 80.894 -16.674 34.326 1.00 17.31 720 ALA A C 1
ATOM 4625 O O . ALA A 1 720 ? 81.052 -15.790 35.160 1.00 20.46 720 ALA A O 1
ATOM 4627 N N . GLY A 1 721 ? 80.328 -16.452 33.146 1.00 11.74 721 GLY A N 1
ATOM 4628 C CA . GLY A 1 721 ? 79.768 -15.154 32.833 1.00 11.97 721 GLY A CA 1
ATOM 4629 C C . GLY A 1 721 ? 78.420 -14.951 33.490 1.00 13.00 721 GLY A C 1
ATOM 4630 O O . GLY A 1 721 ? 77.959 -13.823 33.661 1.00 11.13 721 GLY A O 1
ATOM 4631 N N . HIS A 1 722 ? 77.775 -16.054 33.849 1.00 10.58 722 HIS A N 1
ATOM 4632 C CA . HIS A 1 722 ? 76.511 -15.970 34.559 1.00 11.19 722 HIS A CA 1
ATOM 4633 C C . HIS A 1 722 ? 76.373 -17.041 35.634 1.00 15.37 722 HIS A C 1
ATOM 4634 O O . HIS A 1 722 ? 76.588 -18.221 35.374 1.00 15.38 722 HIS A O 1
ATOM 4641 N N . SER A 1 723 ? 75.969 -16.612 36.826 1.00 15.15 723 SER A N 1
ATOM 4642 C CA . SER A 1 723 ? 75.637 -17.527 37.910 1.00 23.57 723 SER A CA 1
ATOM 4643 C C . SER A 1 723 ? 74.313 -17.115 38.537 1.00 20.98 723 SER A C 1
ATOM 4644 O O . SER A 1 723 ? 73.943 -15.941 38.508 1.00 19.52 723 SER A O 1
ATOM 4647 N N . GLY A 1 724 ? 73.599 -18.084 39.095 1.00 21.30 724 GLY A N 1
ATOM 4648 C CA . GLY A 1 724 ? 72.341 -17.807 39.759 1.00 22.79 724 GLY A CA 1
ATOM 4649 C C . GLY A 1 724 ? 71.196 -17.639 38.786 1.00 19.44 724 GLY A C 1
ATOM 4650 O O . GLY A 1 724 ? 71.324 -17.914 37.592 1.00 18.08 724 GLY A O 1
ATOM 4651 N N . SER A 1 725 ? 70.068 -17.179 39.311 1.00 17.20 725 SER A N 1
ATOM 4652 C CA . SER A 1 725 ? 68.877 -16.939 38.508 1.00 15.72 725 SER A CA 1
ATOM 4653 C C . SER A 1 725 ? 69.135 -15.895 37.415 1.00 15.03 725 SER A C 1
ATOM 4654 O O . SER A 1 725 ? 70.024 -15.053 37.569 1.00 13.63 725 SER A O 1
ATOM 4657 N N . ASN A 1 726 ? 68.385 -15.959 36.313 1.00 11.35 726 ASN A N 1
ATOM 4658 C CA . ASN A 1 726 ? 68.504 -14.937 35.271 1.00 9.19 726 ASN A CA 1
ATOM 4659 C C . ASN A 1 726 ? 67.351 -13.940 35.329 1.00 11.39 726 ASN A C 1
ATOM 4660 O O . ASN A 1 726 ? 67.044 -13.268 34.350 1.00 14.61 726 ASN A O 1
ATOM 4665 N N . VAL A 1 727 ? 66.727 -13.812 36.497 1.00 12.76 727 VAL A N 1
ATOM 4666 C CA . VAL A 1 727 ? 65.785 -12.715 36.687 1.00 14.79 727 VAL A CA 1
ATOM 4667 C C . VAL A 1 727 ? 66.536 -11.395 36.526 1.00 15.84 727 VAL A C 1
ATOM 4668 O O . VAL A 1 727 ? 67.606 -11.198 37.119 1.00 15.69 727 VAL A O 1
ATOM 4672 N N . GLY A 1 728 ? 66.001 -10.506 35.693 1.00 15.38 728 GLY A N 1
ATOM 4673 C CA . GLY A 1 728 ? 66.658 -9.239 35.422 1.00 15.96 728 GLY A CA 1
ATOM 4674 C C . GLY A 1 728 ? 67.709 -9.351 34.335 1.00 14.29 728 GLY A C 1
ATOM 4675 O O . GLY A 1 728 ? 68.450 -8.396 34.067 1.00 17.77 728 GLY A O 1
ATOM 4676 N N . GLY A 1 729 ? 67.787 -10.528 33.720 1.00 9.89 729 GLY A N 1
ATOM 4677 C CA . GLY A 1 729 ? 68.668 -10.759 32.584 1.00 11.04 729 GLY A CA 1
ATOM 4678 C C . GLY A 1 729 ? 69.887 -11.602 32.898 1.00 12.09 729 GLY A C 1
ATOM 4679 O O . GLY A 1 729 ? 70.355 -11.629 34.031 1.00 12.33 729 GLY A O 1
ATOM 4680 N N . LEU A 1 730 ? 70.405 -12.302 31.889 1.00 9.52 730 LEU A N 1
ATOM 4681 C CA . LEU A 1 730 ? 71.667 -13.016 32.040 1.00 9.70 730 LEU A CA 1
ATOM 4682 C C . LEU A 1 730 ? 72.792 -12.002 32.265 1.00 10.87 730 LEU A C 1
ATOM 4683 O O . LEU A 1 730 ? 72.777 -10.929 31.670 1.00 9.70 730 LEU A O 1
ATOM 4688 N N . LYS A 1 731 ? 73.757 -12.333 33.124 1.00 8.77 731 LYS A N 1
ATOM 4689 C CA . LYS A 1 731 ? 74.717 -11.336 33.599 1.00 9.16 731 LYS A CA 1
ATOM 4690 C C . LYS A 1 731 ? 76.000 -11.257 32.779 1.00 12.92 731 LYS A C 1
ATOM 4691 O O . LYS A 1 731 ? 76.889 -10.457 33.085 1.00 14.67 731 LYS A O 1
ATOM 4697 N N . GLY A 1 732 ? 76.099 -12.083 31.747 1.00 9.32 732 GLY A N 1
ATOM 4698 C CA . GLY A 1 732 ? 77.244 -12.064 30.855 1.00 9.43 732 GLY A CA 1
ATOM 4699 C C . GLY A 1 732 ? 76.934 -12.836 29.586 1.00 10.32 732 GLY A C 1
ATOM 4700 O O . GLY A 1 732 ? 75.888 -13.475 29.491 1.00 9.65 732 GLY A O 1
ATOM 4701 N N . ASP A 1 733 ? 77.845 -12.772 28.617 1.00 9.55 733 ASP A N 1
ATOM 4702 C CA . ASP A 1 733 ? 77.692 -13.461 27.335 1.00 7.42 733 ASP A CA 1
ATOM 4703 C C . ASP A 1 733 ? 78.127 -14.931 27.372 1.00 7.55 733 ASP A C 1
ATOM 4704 O O . ASP A 1 733 ? 77.464 -15.795 26.786 1.00 9.32 733 ASP A O 1
ATOM 4709 N N . PHE A 1 734 ? 79.255 -15.211 28.021 1.00 7.40 734 PHE A N 1
ATOM 4710 C CA . PHE A 1 734 ? 79.832 -16.547 27.916 1.00 7.27 734 PHE A CA 1
ATOM 4711 C C . PHE A 1 734 ? 80.289 -17.136 29.222 1.00 8.30 734 PHE A C 1
ATOM 4712 O O . PHE A 1 734 ? 80.773 -16.437 30.112 1.00 8.87 734 PHE A O 1
ATOM 4720 N N . ASN A 1 735 ? 80.149 -18.452 29.299 1.00 7.41 735 ASN A N 1
ATOM 4721 C CA . ASN A 1 735 ? 80.848 -19.240 30.294 1.00 8.87 735 ASN A CA 1
ATOM 4722 C C . ASN A 1 735 ? 82.022 -19.914 29.597 1.00 10.40 735 ASN A C 1
ATOM 4723 O O . ASN A 1 735 ? 81.817 -20.752 28.717 1.00 10.82 735 ASN A O 1
ATOM 4728 N N . ARG A 1 736 ? 83.245 -19.550 29.958 1.00 9.92 736 ARG A N 1
ATOM 4729 C CA . ARG A 1 736 ? 84.382 -20.162 29.282 1.00 10.29 736 ARG A CA 1
ATOM 4730 C C . ARG A 1 736 ? 84.687 -21.516 29.898 1.00 9.98 736 ARG A C 1
ATOM 4731 O O . ARG A 1 736 ? 84.778 -21.656 31.113 1.00 10.08 736 ARG A O 1
ATOM 4739 N N . VAL A 1 737 ? 84.842 -22.509 29.030 1.00 7.84 737 VAL A N 1
ATOM 4740 C CA . VAL A 1 737 ? 85.012 -23.904 29.422 1.00 9.60 737 VAL A CA 1
ATOM 4741 C C . VAL A 1 737 ? 86.447 -24.339 29.150 1.00 12.13 737 VAL A C 1
ATOM 4742 O O . VAL A 1 737 ? 87.063 -23.853 28.208 1.00 11.56 737 VAL A O 1
ATOM 4746 N N . SER A 1 738 ? 86.982 -25.217 29.994 1.00 9.79 738 SER A N 1
ATOM 4747 C CA . SER A 1 738 ? 88.297 -25.804 29.771 1.00 11.20 738 SER A CA 1
ATOM 4748 C C . SER A 1 738 ? 88.208 -27.321 29.806 1.00 13.16 738 SER A C 1
ATOM 4749 O O . SER A 1 738 ? 87.559 -27.899 30.676 1.00 12.33 738 SER A O 1
ATOM 4752 N N . VAL A 1 739 ? 88.865 -27.967 28.854 1.00 12.45 739 VAL A N 1
ATOM 4753 C CA . VAL A 1 739 ? 89.081 -29.400 28.958 1.00 13.94 739 VAL A CA 1
ATOM 4754 C C . VAL A 1 739 ? 90.511 -29.682 28.512 1.00 12.16 739 VAL A C 1
ATOM 4755 O O . VAL A 1 739 ? 91.002 -29.081 27.562 1.00 13.59 739 VAL A O 1
ATOM 4759 N N . LYS A 1 740 ? 91.192 -30.567 29.232 1.00 14.32 740 LYS A N 1
ATOM 4760 C CA . LYS A 1 740 ? 92.573 -30.902 28.919 1.00 13.42 740 LYS A CA 1
ATOM 4761 C C . LYS A 1 740 ? 92.688 -32.341 28.441 1.00 11.20 740 LYS A C 1
ATOM 4762 O O . LYS A 1 740 ? 91.961 -33.217 28.918 1.00 11.44 740 LYS A O 1
ATOM 4768 N N . LEU A 1 741 ? 93.612 -32.594 27.518 1.00 11.96 741 LEU A N 1
ATOM 4769 C CA . LEU A 1 741 ? 94.041 -33.967 27.300 1.00 10.89 741 LEU A CA 1
ATOM 4770 C C . LEU A 1 741 ? 94.567 -34.480 28.635 1.00 11.35 741 LEU A C 1
ATOM 4771 O O . LEU A 1 741 ? 95.258 -33.754 29.352 1.00 12.24 741 LEU A O 1
ATOM 4776 N N . PRO A 1 742 ? 94.229 -35.725 28.998 1.00 15.03 742 PRO A N 1
ATOM 4777 C CA . PRO A 1 742 ? 94.826 -36.297 30.212 1.00 15.09 742 PRO A CA 1
ATOM 4778 C C . PRO A 1 742 ? 96.324 -36.266 30.112 1.00 15.37 742 PRO A C 1
ATOM 4779 O O . PRO A 1 742 ? 96.852 -36.335 29.001 1.00 13.11 742 PRO A O 1
ATOM 4783 N N . SER A 1 743 ? 96.991 -36.200 31.256 1.00 14.80 743 SER A N 1
ATOM 4784 C CA . SER A 1 743 ? 98.439 -36.103 31.298 1.00 14.68 743 SER A CA 1
ATOM 4785 C C . SER A 1 743 ? 99.103 -37.207 30.482 1.00 17.71 743 SER A C 1
ATOM 4786 O O . SER A 1 743 ? 100.171 -36.995 29.917 1.00 13.85 743 SER A O 1
ATOM 4789 N N . TRP A 1 744 ? 98.454 -38.369 30.400 1.00 13.93 744 TRP A N 1
ATOM 4790 C CA . TRP A 1 744 ? 99.040 -39.541 29.743 1.00 14.37 744 TRP A CA 1
ATOM 4791 C C . TRP A 1 744 ? 98.629 -39.703 28.284 1.00 14.03 744 TRP A C 1
ATOM 4792 O O . TRP A 1 744 ? 99.085 -40.634 27.612 1.00 14.41 744 TRP A O 1
ATOM 4803 N N . GLN A 1 745 ? 97.776 -38.811 27.793 1.00 13.39 745 GLN A N 1
ATOM 4804 C CA . GLN A 1 745 ? 97.175 -39.014 26.485 1.00 13.11 745 GLN A CA 1
ATOM 4805 C C . GLN A 1 745 ? 97.492 -37.888 25.504 1.00 16.38 745 GLN A C 1
ATOM 4806 O O . GLN A 1 745 ? 97.083 -36.746 25.702 1.00 16.38 745 GLN A O 1
ATOM 4812 N N . SER A 1 746 ? 98.212 -38.225 24.439 1.00 12.87 746 SER A N 1
ATOM 4813 C CA . SER A 1 746 ? 98.540 -37.256 23.403 1.00 12.57 746 SER A CA 1
ATOM 4814 C C . SER A 1 746 ? 97.516 -37.305 22.277 1.00 16.42 746 SER A C 1
ATOM 4815 O O . SER A 1 746 ? 96.717 -38.247 22.192 1.00 16.56 746 SER A O 1
ATOM 4818 N N . LEU A 1 747 ? 97.532 -36.286 21.419 1.00 12.43 747 LEU A N 1
ATOM 4819 C CA . LEU A 1 747 ? 96.711 -36.293 20.215 1.00 12.92 747 LEU A CA 1
ATOM 4820 C C . LEU A 1 747 ? 97.635 -36.122 19.024 1.00 15.05 747 LEU A C 1
ATOM 4821 O O . LEU A 1 747 ? 98.188 -35.038 18.819 1.00 15.53 747 LEU A O 1
ATOM 4826 N N . GLY A 1 748 ? 97.813 -37.191 18.255 1.00 15.76 748 GLY A N 1
ATOM 4827 C CA . GLY A 1 748 ? 98.787 -37.197 17.174 1.00 16.71 748 GLY A CA 1
ATOM 4828 C C . GLY A 1 748 ? 98.385 -36.343 15.989 1.00 14.40 748 GLY A C 1
ATOM 4829 O O . GLY A 1 748 ? 97.212 -36.013 15.820 1.00 12.75 748 GLY A O 1
ATOM 4830 N N . ALA A 1 749 ? 99.369 -35.982 15.166 1.00 15.28 749 ALA A N 1
ATOM 4831 C CA . ALA A 1 749 ? 99.107 -35.224 13.946 1.00 15.05 749 ALA A CA 1
ATOM 4832 C C . ALA A 1 749 ? 98.113 -35.969 13.059 1.00 16.53 749 ALA A C 1
ATOM 4833 O O . ALA A 1 749 ? 98.287 -37.159 12.781 1.00 17.80 749 ALA A O 1
ATOM 4835 N N . GLY A 1 750 ? 97.064 -35.267 12.640 1.00 16.59 750 GLY A N 1
ATOM 4836 C CA . GLY A 1 750 ? 96.058 -35.834 11.755 1.00 20.27 750 GLY A CA 1
ATOM 4837 C C . GLY A 1 750 ? 95.001 -36.661 12.469 1.00 19.76 750 GLY A C 1
ATOM 4838 O O . GLY A 1 750 ? 94.077 -37.171 11.835 1.00 24.53 750 GLY A O 1
ATOM 4839 N N . GLN A 1 751 ? 95.128 -36.794 13.788 1.00 16.70 751 GLN A N 1
ATOM 4840 C CA . GLN A 1 751 ? 94.258 -37.690 14.548 1.00 17.81 751 GLN A CA 1
ATOM 4841 C C . GLN A 1 751 ? 93.125 -36.969 15.270 1.00 18.39 751 GLN A C 1
ATOM 4842 O O . GLN A 1 751 ? 93.180 -35.757 15.480 1.00 13.35 751 GLN A O 1
ATOM 4848 N N . SER A 1 752 ? 92.104 -37.727 15.664 1.00 16.38 752 SER A N 1
ATOM 4849 C CA . SER A 1 752 ? 90.980 -37.153 16.404 1.00 16.82 752 SER A CA 1
ATOM 4850 C C . SER A 1 752 ? 90.783 -37.807 17.764 1.00 17.33 752 SER A C 1
ATOM 4851 O O . SER A 1 752 ? 91.213 -38.943 18.001 1.00 17.05 752 SER A O 1
ATOM 4854 N N . VAL A 1 753 ? 90.129 -37.077 18.661 1.00 13.81 753 VAL A N 1
ATOM 4855 C CA . VAL A 1 753 ? 89.671 -37.642 19.920 1.00 15.46 753 VAL A CA 1
ATOM 4856 C C . VAL A 1 753 ? 88.248 -37.142 20.150 1.00 16.27 753 VAL A C 1
ATOM 4857 O O . VAL A 1 753 ? 87.907 -36.043 19.735 1.00 13.14 753 VAL A O 1
ATOM 4861 N N . THR A 1 754 ? 87.408 -37.963 20.770 1.00 16.34 754 THR A N 1
ATOM 4862 C CA . THR A 1 754 ? 86.037 -37.551 21.047 1.00 14.81 754 THR A CA 1
ATOM 4863 C C . THR A 1 754 ? 85.714 -37.672 22.528 1.00 18.86 754 THR A C 1
ATOM 4864 O O . THR A 1 754 ? 86.288 -38.501 23.243 1.00 17.17 754 THR A O 1
ATOM 4868 N N . LEU A 1 755 ? 84.788 -36.840 22.985 1.00 16.10 755 LEU A N 1
ATOM 4869 C CA . LEU A 1 755 ? 84.276 -36.949 24.342 1.00 17.21 755 LEU A CA 1
ATOM 4870 C C . LEU A 1 755 ? 82.811 -36.561 24.357 1.00 16.80 755 LEU A C 1
ATOM 4871 O O . LEU A 1 755 ? 82.380 -35.706 23.584 1.00 13.60 755 LEU A O 1
ATOM 4876 N N . ASP A 1 756 ? 82.050 -37.199 25.236 1.00 15.23 756 ASP A N 1
ATOM 4877 C CA . ASP A 1 756 ? 80.644 -36.875 25.380 1.00 14.74 756 ASP A CA 1
ATOM 4878 C C . ASP A 1 756 ? 80.497 -35.734 26.369 1.00 15.71 756 ASP A C 1
ATOM 4879 O O . ASP A 1 756 ? 81.060 -35.778 27.455 1.00 16.00 756 ASP A O 1
ATOM 4884 N N . VAL A 1 757 ? 79.759 -34.701 25.985 1.00 13.25 757 VAL A N 1
ATOM 4885 C CA . VAL A 1 757 ? 79.539 -33.578 26.890 1.00 13.32 757 VAL A CA 1
ATOM 4886 C C . VAL A 1 757 ? 78.074 -33.548 27.258 1.00 14.46 757 VAL A C 1
ATOM 4887 O O . VAL A 1 757 ? 77.262 -34.188 26.601 1.00 14.75 757 VAL A O 1
ATOM 4891 N N . VAL A 1 758 ? 77.731 -32.840 28.327 1.00 11.99 758 VAL A N 1
ATOM 4892 C CA . VAL A 1 758 ? 76.328 -32.715 28.716 1.00 10.17 758 VAL A CA 1
ATOM 4893 C C . VAL A 1 758 ? 76.061 -31.294 29.164 1.00 9.70 758 VAL A C 1
ATOM 4894 O O . VAL A 1 758 ? 76.828 -30.733 29.951 1.00 11.79 758 VAL A O 1
ATOM 4898 N N . TYR A 1 759 ? 74.994 -30.701 28.641 1.00 8.31 759 TYR A N 1
ATOM 4899 C CA . TYR A 1 759 ? 74.518 -29.408 29.130 1.00 8.20 759 TYR A CA 1
ATOM 4900 C C . TYR A 1 759 ? 72.986 -29.392 29.049 1.00 8.34 759 TYR A C 1
ATOM 4901 O O . TYR A 1 759 ? 72.387 -30.313 28.489 1.00 10.93 759 TYR A O 1
ATOM 4910 N N . TYR A 1 760 ? 72.350 -28.365 29.609 1.00 8.06 760 TYR A N 1
ATOM 4911 C CA . TYR A 1 760 ? 70.931 -28.493 29.941 1.00 8.27 760 TYR A CA 1
ATOM 4912 C C . TYR A 1 760 ? 69.954 -27.594 29.199 1.00 8.28 760 TYR A C 1
ATOM 4913 O O . TYR A 1 760 ? 68.750 -27.858 29.224 1.00 9.37 760 TYR A O 1
ATOM 4922 N N . LEU A 1 761 ? 70.451 -26.555 28.535 1.00 7.57 761 LEU A N 1
ATOM 4923 C CA . LEU A 1 761 ? 69.625 -25.775 27.616 1.00 7.31 761 LEU A CA 1
ATOM 4924 C C . LEU A 1 761 ? 70.393 -25.577 26.313 1.00 6.99 761 LEU A C 1
ATOM 4925 O O . LEU A 1 761 ? 71.627 -25.665 26.300 1.00 6.95 761 LEU A O 1
ATOM 4930 N N . PRO A 1 762 ? 69.675 -25.306 25.210 1.00 6.84 762 PRO A N 1
ATOM 4931 C CA . PRO A 1 762 ? 70.362 -25.224 23.916 1.00 7.97 762 PRO A CA 1
ATOM 4932 C C . PRO A 1 762 ? 71.442 -24.148 23.831 1.00 8.65 762 PRO A C 1
ATOM 4933 O O . PRO A 1 762 ? 71.356 -23.104 24.491 1.00 6.39 762 PRO A O 1
ATOM 4937 N N . ILE A 1 763 ? 72.459 -24.434 23.014 1.00 6.35 763 ILE A N 1
ATOM 4938 C CA . ILE A 1 763 ? 73.505 -23.476 22.671 1.00 7.62 763 ILE A CA 1
ATOM 4939 C C . ILE A 1 763 ? 73.751 -23.494 21.169 1.00 7.49 763 ILE A C 1
ATOM 4940 O O . ILE A 1 763 ? 73.441 -24.481 20.487 1.00 7.14 763 ILE A O 1
ATOM 4945 N N . SER A 1 764 ? 74.285 -22.391 20.653 1.00 6.07 764 SER A N 1
ATOM 4946 C CA . SER A 1 764 ? 74.874 -22.374 19.320 1.00 8.24 764 SER A CA 1
ATOM 4947 C C . SER A 1 764 ? 76.387 -22.275 19.498 1.00 7.03 764 SER A C 1
ATOM 4948 O O . SER A 1 764 ? 76.883 -22.120 20.625 1.00 8.42 764 SER A O 1
ATOM 4951 N N . GLY A 1 765 ? 77.121 -22.374 18.403 1.00 9.81 765 GLY A N 1
ATOM 4952 C CA . GLY A 1 765 ? 78.568 -22.418 18.487 1.00 10.63 765 GLY A CA 1
ATOM 4953 C C . GLY A 1 765 ? 79.039 -23.807 18.887 1.00 11.97 765 GLY A C 1
ATOM 4954 O O . GLY A 1 765 ? 78.632 -24.794 18.278 1.00 12.31 765 GLY A O 1
ATOM 4955 N N . PRO A 1 766 ? 79.917 -23.904 19.897 1.00 10.45 766 PRO A N 1
ATOM 4956 C CA . PRO A 1 766 ? 80.594 -22.837 20.647 1.00 8.94 766 PRO A CA 1
ATOM 4957 C C . PRO A 1 766 ? 81.516 -21.986 19.764 1.00 11.28 766 PRO A C 1
ATOM 4958 O O . PRO A 1 766 ? 81.541 -22.151 18.538 1.00 9.23 766 PRO A O 1
ATOM 4962 N N . SER A 1 767 ? 82.260 -21.077 20.382 1.00 10.74 767 SER A N 1
ATOM 4963 C CA . SER A 1 767 ? 83.155 -20.206 19.623 1.00 10.19 767 SER A CA 1
ATOM 4964 C C . SER A 1 767 ? 84.322 -19.759 20.486 1.00 9.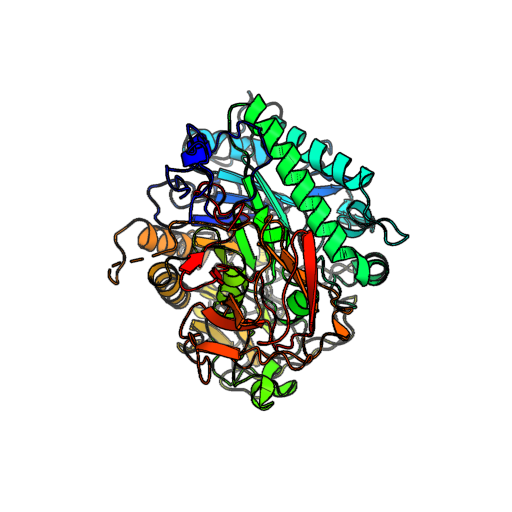16 767 SER A C 1
ATOM 4965 O O . SER A 1 767 ? 84.359 -20.040 21.682 1.00 10.76 767 SER A O 1
ATOM 4968 N N . HIS A 1 768 ? 85.274 -19.081 19.854 1.00 8.82 768 HIS A N 1
ATOM 4969 C CA . HIS A 1 768 ? 86.423 -18.475 20.540 1.00 10.88 768 HIS A CA 1
ATOM 4970 C C . HIS A 1 768 ? 87.301 -19.533 21.199 1.00 10.64 768 HIS A C 1
ATOM 4971 O O . HIS A 1 768 ? 87.595 -19.483 22.401 1.00 9.53 768 HIS A O 1
ATOM 4978 N N . TYR A 1 769 ? 87.739 -20.479 20.375 1.00 9.51 769 TYR A N 1
ATOM 4979 C CA . TYR A 1 769 ? 88.580 -21.582 20.825 1.00 7.77 769 TYR A CA 1
ATOM 4980 C C . TYR A 1 769 ? 90.024 -21.165 21.034 1.00 11.88 769 TYR A C 1
ATOM 4981 O O . TYR A 1 769 ? 90.571 -20.371 20.264 1.00 12.58 769 TYR A O 1
ATOM 4990 N N . THR A 1 770 ? 90.649 -21.704 22.074 1.00 10.44 770 THR A N 1
ATOM 4991 C CA . THR A 1 770 ? 92.104 -21.600 22.184 1.00 9.07 770 THR A CA 1
ATOM 4992 C C . THR A 1 770 ? 92.715 -22.947 22.508 1.00 10.03 770 THR A C 1
ATOM 4993 O O . THR A 1 770 ? 92.075 -23.818 23.113 1.00 10.01 770 THR A O 1
ATOM 4997 N N . VAL A 1 771 ? 93.968 -23.107 22.101 1.00 10.32 771 VAL A N 1
ATOM 4998 C CA . VAL A 1 771 ? 94.730 -24.307 22.410 1.00 10.29 771 VAL A CA 1
ATOM 4999 C C . VAL A 1 771 ? 95.942 -23.899 23.235 1.00 14.30 771 VAL A C 1
ATOM 5000 O O . VAL A 1 771 ? 96.755 -23.087 22.787 1.00 13.06 771 VAL A O 1
ATOM 5004 N N . GLY A 1 772 ? 96.044 -24.440 24.447 1.00 11.29 772 GLY A N 1
ATOM 5005 C CA . GLY A 1 772 ? 97.152 -24.136 25.330 1.00 11.55 772 GLY A CA 1
ATOM 5006 C C . GLY A 1 772 ? 98.188 -25.232 25.213 1.00 16.60 772 GLY A C 1
ATOM 5007 O O . GLY A 1 772 ? 97.989 -26.351 25.689 1.00 15.10 772 GLY A O 1
ATOM 5008 N N . LEU A 1 773 ? 99.301 -24.900 24.573 1.00 15.07 773 LEU A N 1
ATOM 5009 C CA . LEU A 1 773 ? 100.279 -25.896 24.153 1.00 18.14 773 LEU A CA 1
ATOM 5010 C C . LEU A 1 773 ? 101.683 -25.494 24.570 1.00 18.01 773 LEU A C 1
ATOM 5011 O O . LEU A 1 773 ? 102.190 -24.469 24.121 1.00 17.03 773 LEU A O 1
ATOM 5016 N N . ASN A 1 774 ? 102.305 -26.303 25.426 1.00 19.74 774 ASN A N 1
ATOM 5017 C CA . ASN A 1 774 ? 103.656 -26.031 25.927 1.00 23.80 774 ASN A CA 1
ATOM 5018 C C . ASN A 1 774 ? 103.879 -24.581 26.371 1.00 24.51 774 ASN A C 1
ATOM 5019 O O . ASN A 1 774 ? 104.866 -23.952 25.994 1.00 25.87 774 ASN A O 1
ATOM 5024 N N . GLY A 1 775 ? 102.951 -24.050 27.157 1.00 20.79 775 GLY A N 1
ATOM 5025 C CA . GLY A 1 775 ? 103.123 -22.730 27.742 1.00 22.70 775 GLY A CA 1
ATOM 5026 C C . GLY A 1 775 ? 102.640 -21.547 26.916 1.00 27.23 775 GLY A C 1
ATOM 5027 O O . GLY A 1 775 ? 102.666 -20.407 27.387 1.00 28.51 775 GLY A O 1
ATOM 5028 N N . LYS A 1 776 ? 102.190 -21.807 25.693 1.00 20.42 776 LYS A N 1
ATOM 5029 C CA . LYS A 1 776 ? 101.720 -20.739 24.814 1.00 22.93 776 LYS A CA 1
ATOM 5030 C C . LYS A 1 776 ? 100.263 -20.977 24.418 1.00 19.83 776 LYS A C 1
ATOM 5031 O O . LYS A 1 776 ? 99.827 -22.124 24.294 1.00 19.59 776 LYS A O 1
ATOM 5037 N N . THR A 1 777 ? 99.512 -19.897 24.225 1.00 14.27 777 THR A N 1
ATOM 5038 C CA . THR A 1 777 ? 98.098 -20.016 23.893 1.00 12.41 777 THR A CA 1
ATOM 5039 C C . THR A 1 777 ? 97.850 -19.613 22.437 1.00 14.47 777 THR A C 1
ATOM 5040 O O . THR A 1 777 ? 98.212 -18.515 22.013 1.00 18.94 777 THR A O 1
ATOM 5044 N N . TYR A 1 778 ? 97.235 -20.519 21.683 1.00 10.55 778 TYR A N 1
ATOM 5045 C CA . TYR A 1 778 ? 96.997 -20.331 20.254 1.00 10.20 778 TYR A CA 1
ATOM 5046 C C . TYR A 1 778 ? 95.516 -20.173 19.968 1.00 11.93 778 TYR A C 1
ATOM 5047 O O . TYR A 1 778 ? 94.701 -20.807 20.615 1.00 12.91 778 TYR A O 1
ATOM 5056 N N . ALA A 1 779 ? 95.174 -19.341 18.991 1.00 11.51 779 ALA A N 1
ATOM 5057 C CA . ALA A 1 779 ? 93.831 -19.380 18.426 1.00 9.36 779 ALA A CA 1
ATOM 5058 C C . ALA A 1 779 ? 93.788 -20.558 17.458 1.00 9.65 779 ALA A C 1
ATOM 5059 O O . ALA A 1 779 ? 94.810 -21.206 17.229 1.00 11.06 779 ALA A O 1
ATOM 5061 N N . ILE A 1 780 ? 92.617 -20.872 16.919 1.00 10.14 780 ILE A N 1
ATOM 5062 C CA . ILE A 1 780 ? 92.569 -21.919 15.902 1.00 9.05 780 ILE A CA 1
ATOM 5063 C C . ILE A 1 780 ? 92.382 -21.296 14.527 1.00 9.24 780 ILE A C 1
ATOM 5064 O O . ILE A 1 780 ? 91.782 -20.234 14.382 1.00 10.66 780 ILE A O 1
ATOM 5069 N N . ARG A 1 781 ? 92.932 -21.955 13.514 1.00 10.43 781 ARG A N 1
ATOM 5070 C CA . ARG A 1 781 ? 92.907 -21.418 12.160 1.00 9.85 781 ARG A CA 1
ATOM 5071 C C . ARG A 1 781 ? 91.486 -21.296 11.607 1.00 12.40 781 ARG A C 1
ATOM 5072 O O . ARG A 1 781 ? 91.227 -20.444 10.759 1.00 13.43 781 ARG A O 1
ATOM 5080 N N . ASP A 1 782 ? 90.567 -22.134 12.084 1.00 11.72 782 ASP A N 1
ATOM 5081 C CA . ASP A 1 782 ? 89.172 -22.055 11.625 1.00 12.74 782 ASP A CA 1
ATOM 5082 C C . ASP A 1 782 ? 88.540 -20.708 11.966 1.00 18.53 782 ASP A C 1
ATOM 5083 O O . ASP A 1 782 ? 87.605 -20.266 11.288 1.00 21.01 782 ASP A O 1
ATOM 5088 N N . GLU A 1 783 ? 89.048 -20.060 13.014 1.00 14.15 783 GLU A N 1
ATOM 5089 C CA . GLU A 1 783 ? 88.520 -18.766 13.442 1.00 13.35 783 GLU A CA 1
ATOM 5090 C C . GLU A 1 783 ? 89.473 -17.620 13.165 1.00 16.19 783 GLU A C 1
ATOM 5091 O O . GLU A 1 783 ? 89.061 -16.462 13.102 1.00 17.17 783 GLU A O 1
ATOM 5097 N N . ALA A 1 784 ? 90.753 -17.943 13.022 1.00 13.00 784 ALA A N 1
ATOM 5098 C CA . ALA A 1 784 ? 91.783 -16.925 12.863 1.00 12.20 784 ALA A CA 1
ATOM 5099 C C . ALA A 1 784 ? 92.727 -17.303 11.721 1.00 13.27 784 ALA A C 1
ATOM 5100 O O . ALA A 1 784 ? 93.903 -17.599 11.947 1.00 12.93 784 ALA A O 1
ATOM 5102 N N . PRO A 1 785 ? 92.214 -17.273 10.481 1.00 16.11 785 PRO A N 1
ATOM 5103 C CA . PRO A 1 785 ? 92.938 -17.807 9.321 1.00 17.29 785 PRO A CA 1
ATOM 5104 C C . PRO A 1 785 ? 94.145 -16.978 8.878 1.00 17.52 785 PRO A C 1
ATOM 5105 O O . PRO A 1 785 ? 94.959 -17.483 8.103 1.00 17.32 785 PRO A O 1
ATOM 5109 N N . TYR A 1 786 ? 94.277 -15.746 9.362 1.00 14.50 786 TYR A N 1
ATOM 5110 C CA . TYR A 1 786 ? 95.387 -14.901 8.935 1.00 18.93 786 TYR A CA 1
ATOM 5111 C C . TYR A 1 786 ? 96.533 -14.802 9.946 1.00 18.29 786 TYR A C 1
ATOM 5112 O O . TYR A 1 786 ? 97.562 -14.193 9.653 1.00 18.78 786 TYR A O 1
ATOM 5121 N N . LEU A 1 787 ? 96.369 -15.384 11.129 1.00 15.09 787 LEU A N 1
ATOM 5122 C CA . LEU A 1 787 ? 97.482 -15.419 12.077 1.00 15.98 787 LEU A CA 1
ATOM 5123 C C . LEU A 1 787 ? 98.556 -16.377 11.583 1.00 16.42 787 LEU A C 1
ATOM 5124 O O . LEU A 1 787 ? 98.239 -17.387 10.952 1.00 17.46 787 LEU A O 1
ATOM 5129 N N . PRO A 1 788 ? 99.832 -16.066 11.864 1.00 14.52 788 PRO A N 1
ATOM 5130 C CA . PRO A 1 788 ? 100.891 -17.048 11.607 1.00 16.28 788 PRO A CA 1
ATOM 5131 C C . PRO A 1 788 ? 100.593 -18.310 12.412 1.00 17.39 788 PRO A C 1
ATOM 5132 O O . PRO A 1 788 ? 100.057 -18.193 13.518 1.00 16.37 788 PRO A O 1
ATOM 5136 N N . TYR A 1 789 ? 100.893 -19.488 11.876 1.00 14.32 789 TYR A N 1
ATOM 5137 C CA . TYR A 1 789 ? 100.419 -20.698 12.535 1.00 13.09 789 TYR A CA 1
ATOM 5138 C C . TYR A 1 789 ? 101.487 -21.749 12.742 1.00 13.88 789 TYR A C 1
ATOM 5139 O O . TYR A 1 789 ? 102.506 -21.786 12.053 1.00 16.52 789 TYR A O 1
ATOM 5148 N N . LEU A 1 790 ? 101.228 -22.606 13.718 1.00 15.41 790 LEU A N 1
ATOM 5149 C CA . LEU A 1 790 ? 102.180 -23.622 14.124 1.00 15.84 790 LEU A CA 1
ATOM 5150 C C . LEU A 1 790 ? 102.002 -24.873 13.274 1.00 18.70 790 LEU A C 1
ATOM 5151 O O . LEU A 1 790 ? 100.973 -25.545 13.341 1.00 22.33 790 LEU A O 1
ATOM 5156 N N . ARG A 1 791 ? 103.008 -25.175 12.467 1.00 20.19 791 ARG A N 1
ATOM 5157 C CA . ARG A 1 791 ? 103.006 -26.399 11.688 1.00 28.31 791 ARG A CA 1
ATOM 5158 C C . ARG A 1 791 ? 103.779 -27.474 12.440 1.00 30.21 791 ARG A C 1
ATOM 5159 O O . ARG A 1 791 ? 103.265 -28.565 12.670 1.00 30.20 791 ARG A O 1
ATOM 5167 N N . VAL A 1 792 ? 105.010 -27.147 12.825 1.00 28.74 792 VAL A N 1
ATOM 5168 C CA . VAL A 1 792 ? 105.873 -28.068 13.560 1.00 35.04 792 VAL A CA 1
ATOM 5169 C C . VAL A 1 792 ? 106.339 -27.445 14.877 1.00 39.92 792 VAL A C 1
ATOM 5170 O O . VAL A 1 792 ? 106.441 -26.225 14.995 1.00 40.69 792 VAL A O 1
ATOM 5174 N N . LEU A 1 793 ? 106.615 -28.288 15.868 1.00 40.84 793 LEU A N 1
ATOM 5175 C CA . LEU A 1 793 ? 106.980 -27.808 17.197 1.00 44.47 793 LEU A CA 1
ATOM 5176 C C . LEU A 1 793 ? 108.129 -28.616 17.784 1.00 50.96 793 LEU A C 1
ATOM 5177 O O . LEU A 1 793 ? 107.942 -29.757 18.203 1.00 53.77 793 LEU A O 1
#

Foldseek 3Di:
DDFFAFDDDDQQSQQDAALADADPPFPFNNVQAGDRHNFGDFFLQFLFAEEFEDEQPQCCPLLFHRDALQNDPLNLHGEYEYPAWFQALLLATDQPQVDACRQQFHHADPPDPRGDFDPPAPTHHRLRSVVVVCVVGVRHAYAHEYADQQHLQFAADPVRHTDRNGTLLCLQAPLVQHGNLSSLLNHLVNRLVVCVRRVHQEYEYERQDLFLDQPSGNLSNNVRCPSHSVRSLVSVLSSLVNSLVSQSNSSSVVVHHHFYEYAAEQDLLRLLRNFQPPNCSSGQAYEYAQFCLDWFQFWFFAARHFAFDALQRLVCVVVCQCPDVQQQQEDRSHQQLSLLQCVQSDDLQRYAYEDEQKKWKAWPWDDDDLRHRTTAWPPPADPSRPTTGHAQDALQALVFDADPVRHGDGTSIGQQLSVVCLQVVHSDPSSVSSVGDCVDPSNDNDAHFHWDADLLRLWIWTRRPVRRMIMTHDDDSSLVVVLLVCVVSVGNYYYYPHQQSDWDWDCPPPVNNIGIGRDCRSSVSSSVQRSDDHPDDDAQEAAAKDWDWDPFDRSVPCVFPKTKIKIWHQAQEKFAFFKKKKWWWFPSWPQAKAWDAPQGKHFPADQAHHHQRSHGNGSTGMIMTTRHNHDIAHHGGMDMTIMTIHTHHHHNGFMWIRGPNGIHTHCSSVVNRGYHRYD

InterPro domains:
  IPR001223 Glycoside hydrolase family 18, catalytic domain [PF00704] (155-608)
  IPR001223 Glycoside hydrolase family 18, catalytic domain [PS51910] (154-622)
  IPR001579 Glycosyl hydrolase family 18, active site [PS01095] (306-314)
  IPR003610 Carbohydrate binding module family 5/12 [PF02839] (54-94)
  IPR003610 Carbohydrate binding module family 5/12 [SM00495] (52-96)
  IPR009470 Chitinase, C-terminal [PF06483] (621-785)
  IPR011583 Chitinase II/V-like, catalytic domain [SM00636] (154-608)
  IPR017853 Glycoside hydrolase superfamily [SSF51445] (150-610)
  IPR029070 Chitinase insertion domain superfamily [G3DSA:3.10.50.10] (467-578)
  IPR029070 Chitinase insertion domain superfamily [SSF54556] (464-578)
  IPR036573 Carbohydrate-binding module superfamily 5/12 [SSF51055] (41-99)
  IPR050314 Glycosyl hydrolase family 18 [PTHR11177] (153-614)

Radius of gyration: 25.41 Å; Cα contacts (8 Å, |Δi|>4): 1741; chains: 1; bounding box: 83×56×57 Å